Protein AF-A0A8S4R3V0-F1 (afdb_monomer_lite)

Secondary structure (DSSP, 8-state):
-------HHHHHHHHHHHHHHHHHHHHHHHHHHHHHHHHHHHHHHHHHHHHHHHHHHHHHHHHHHHHHHHHHHHHHHHHHHHHHHHHHHHHHHHHHHHHHHHHHHHHHHHHHHHHHHHHHHHHHHHHHHHHHHHHHHHHHHHHHHHHHHHHHHHHHHHHHHHHHHHHHHHHHHHHHHHHHHHHHHHHHHHHHHTT-SS--HHHHHHHHHHHHHHHHHHHHHHHHHHHHHHHHHHHHHHHHHHHHHHHHHHHHHHHHHHHHHHHHHHHHHHHHHHHHHHHHHHHHHHHHHHHHHHHHHHHHHHHHHHHHHHHHHHHHHIIIIIIHHHHHHHHHHHHHHHHHHHHHHHHHTT---HHHHHHHHHHHHHTT-SPPPPPP--HHHH-GGGS---TTSPPTT-PPPPPP-----------------------PPPPPP-------------S-------------PPP--------TT---S----

Radius of gyration: 74.54 Å; chains: 1; bounding box: 165×87×238 Å

Foldseek 3Di:
DDDDDPDVVVVVVVVVVVVVVVVVVVVVVVVVVVVVVVVVVVVVVVVVVVVVVVVVVVVVVVVVVVVVVVVVVVVVVVVVVVVVVVVVVVVVVVVVVVVVVVVVVVVVVVVVVVVVVVVVVVVVVVVVVVVVVVVVVVVVVVVVVVVVVVVVVVVVVVVVVVVVVVVVVVVVVVVVVVVVVVVVVVVVVVVCVVVVPDDPDPVVVVVVVVVVVVVVVVVVVVVVVVVVVVVVVVVVVVVVVVVVVVVVVVVVVVVVVVVVVVVVVVVVVVVVVVVVVVVVVVVVVVVVVVVVVVVVVVVVVVVVVVVVVVVVVVVCCCVVPVVVVVVVVVVLVVVVVVLVVVLVVCVVVVHDCVVSVVVNVVVCVVVVVPDDDPDPDPCCVVDVVPPDDDPVDPDPPDDDPDPDDPDPDDDDDDDDDDDDDDDDDDDDDDDDDDPDDDDDDDDDDDPDDDDDDDDPDDPDDDDDDPDDDPDPDDPDPPDDD

pLDDT: mean 77.91, std 19.96, range [30.48, 96.56]

Organism: NCBI:txid348720

Sequence (481 aa):
MSIISRRPRKQMFSSAVKETVTQKERKEQVKFNNELKQQAAEKKKRDGEEVLKNAKEWHALMELREKTRFEVNKKHQLEVLNQAHEVSERKRAEYEMELNMQKIDNIKAQEQMDTLREFDEEYRKNERDNIFADMVRAKQEAEQRRAEQEAREKMDDRLIEVLQRSRARIESKRRQTEKQIQKEKQDVLDKISQRLESGDAARDAKEQQILDKAIKEKEAIMDARRQAELRKKEQFKQERIDIRNQFLEQEKQRLHEMNVMHQWEIINRFKNDELYADYQKKLREEKKQKIQEYRDDIVKLWREREACEARERAQTRWFYGSLAERKLRAADNKLLAHGALLLQEAARHARPDRALRQALDRYCKLYRLYPMPDLPSSMQEHFKQYAPQDLSQPDPNYEYPKPPVTSIDEDVEEGKQVGLQDPVPGPAKLPAPSNKEPEDYKRAGSANGLQWRNAQHDLTLPPITVRQCETLQCNCEKKKK

Structure (mmCIF, N/CA/C/O backbone):
data_AF-A0A8S4R3V0-F1
#
_entry.id   AF-A0A8S4R3V0-F1
#
loop_
_atom_site.group_PDB
_atom_site.id
_atom_site.type_symbol
_atom_site.label_atom_id
_atom_site.label_alt_id
_atom_site.label_comp_id
_atom_site.label_asym_id
_atom_site.label_entity_id
_atom_site.label_seq_id
_atom_site.pdbx_PDB_ins_code
_atom_site.Cartn_x
_atom_site.Cartn_y
_atom_site.Cartn_z
_atom_site.occupancy
_atom_site.B_iso_or_equiv
_atom_site.auth_seq_id
_atom_site.auth_comp_id
_atom_site.auth_asym_id
_atom_site.auth_atom_id
_atom_site.pdbx_PDB_model_num
ATOM 1 N N . MET A 1 1 ? 79.026 -1.942 -126.046 1.00 38.81 1 MET A N 1
ATOM 2 C CA . MET A 1 1 ? 79.622 -0.820 -125.282 1.00 38.81 1 MET A CA 1
ATOM 3 C C . MET A 1 1 ? 78.516 -0.296 -124.371 1.00 38.81 1 MET A C 1
ATOM 5 O O . MET A 1 1 ? 77.454 -0.019 -124.891 1.00 38.81 1 MET A O 1
ATOM 9 N N . SER A 1 2 ? 78.576 -0.359 -123.040 1.00 36.69 2 SER A N 1
ATOM 10 C CA . SER A 1 2 ? 79.577 0.287 -122.189 1.00 36.69 2 SER A CA 1
ATOM 11 C C . SER A 1 2 ? 79.815 -0.463 -120.875 1.00 36.69 2 SER A C 1
ATOM 13 O O . SER A 1 2 ? 78.924 -1.049 -120.268 1.00 36.69 2 SER A O 1
ATOM 15 N N . ILE A 1 3 ? 81.078 -0.428 -120.475 1.00 48.00 3 ILE A N 1
ATOM 16 C CA . ILE A 1 3 ? 81.712 -1.119 -119.358 1.00 48.00 3 ILE A CA 1
ATOM 17 C C . ILE A 1 3 ? 81.353 -0.414 -118.044 1.00 48.00 3 ILE A C 1
ATOM 19 O O . ILE A 1 3 ? 81.740 0.735 -117.856 1.00 48.00 3 ILE A O 1
ATOM 23 N N . ILE A 1 4 ? 80.710 -1.103 -117.091 1.00 49.25 4 ILE A N 1
ATOM 24 C CA . ILE A 1 4 ? 80.668 -0.656 -115.686 1.00 49.25 4 ILE A CA 1
ATOM 25 C C . ILE A 1 4 ? 81.064 -1.808 -114.747 1.00 49.25 4 ILE A C 1
ATOM 27 O O . ILE A 1 4 ? 80.255 -2.554 -114.212 1.00 49.25 4 ILE A O 1
ATOM 31 N N . SER A 1 5 ? 82.380 -1.900 -114.538 1.00 42.22 5 SER A N 1
ATOM 32 C CA . SER A 1 5 ? 83.025 -2.002 -113.220 1.00 42.22 5 SER A CA 1
ATOM 33 C C . SER A 1 5 ? 82.583 -3.126 -112.258 1.00 42.22 5 SER A C 1
ATOM 35 O O . SER A 1 5 ? 82.085 -2.853 -111.165 1.00 42.22 5 SER A O 1
ATOM 37 N N . ARG A 1 6 ? 82.991 -4.371 -112.535 1.00 46.47 6 ARG A N 1
ATOM 38 C CA . ARG A 1 6 ? 83.362 -5.322 -111.467 1.00 46.47 6 ARG A CA 1
ATOM 39 C C . ARG A 1 6 ? 84.743 -4.929 -110.917 1.00 46.47 6 ARG A C 1
ATOM 41 O O . ARG A 1 6 ? 85.766 -5.318 -111.467 1.00 46.47 6 ARG A O 1
ATOM 48 N N . ARG A 1 7 ? 84.785 -4.097 -109.868 1.00 48.22 7 ARG A N 1
ATOM 49 C CA . ARG A 1 7 ? 86.007 -3.805 -109.088 1.00 48.22 7 ARG A CA 1
ATOM 50 C C . ARG A 1 7 ? 85.739 -4.119 -107.605 1.00 48.22 7 ARG A C 1
ATOM 52 O O . ARG A 1 7 ? 84.968 -3.373 -106.998 1.00 48.22 7 ARG A O 1
ATOM 59 N N . PRO A 1 8 ? 86.383 -5.133 -106.993 1.00 56.25 8 PRO A N 1
ATOM 60 C CA . PRO A 1 8 ? 86.143 -5.522 -105.593 1.00 56.25 8 PRO A CA 1
ATOM 61 C C . PRO A 1 8 ? 86.403 -4.381 -104.591 1.00 56.25 8 PRO A C 1
ATOM 63 O O . PRO A 1 8 ? 85.719 -4.268 -103.578 1.00 56.25 8 PRO A O 1
ATOM 66 N N . ARG A 1 9 ? 87.292 -3.433 -104.922 1.00 52.69 9 ARG A N 1
ATOM 67 C CA . ARG A 1 9 ? 87.531 -2.217 -104.119 1.00 52.69 9 ARG A CA 1
ATOM 68 C C . ARG A 1 9 ? 86.308 -1.303 -103.958 1.00 52.69 9 ARG A C 1
ATOM 70 O O . ARG A 1 9 ? 86.164 -0.697 -102.903 1.00 52.69 9 ARG A O 1
ATOM 77 N N . LYS A 1 10 ? 85.436 -1.178 -104.969 1.00 56.28 10 LYS A N 1
ATOM 78 C CA . LYS A 1 10 ? 84.269 -0.273 -104.896 1.00 56.28 10 LYS A CA 1
ATOM 79 C C . LYS A 1 10 ? 83.149 -0.842 -104.014 1.00 56.28 10 LYS A C 1
ATOM 81 O O . LYS A 1 10 ? 82.493 -0.077 -103.315 1.00 56.28 10 LYS A O 1
ATOM 86 N N . GLN A 1 11 ? 82.973 -2.166 -103.989 1.00 59.38 11 GLN A N 1
ATOM 87 C CA . GLN A 1 11 ? 82.035 -2.832 -103.075 1.00 59.38 11 GLN A CA 1
ATOM 88 C C . GLN A 1 11 ? 82.508 -2.754 -101.617 1.00 59.38 11 GLN A C 1
ATOM 90 O O . GLN A 1 11 ? 81.712 -2.369 -100.763 1.00 59.38 11 GLN A O 1
ATOM 95 N N . MET A 1 12 ? 83.798 -2.998 -101.352 1.00 62.47 12 MET A N 1
ATOM 96 C CA . MET A 1 12 ? 84.390 -2.866 -100.009 1.00 62.47 12 MET A CA 1
ATOM 97 C C . MET A 1 12 ? 84.254 -1.439 -99.454 1.00 62.47 12 MET A C 1
ATOM 99 O O . MET A 1 12 ? 83.860 -1.265 -98.306 1.00 62.47 12 MET A O 1
ATOM 103 N N . PHE A 1 13 ? 84.473 -0.410 -100.284 1.00 64.94 13 PHE A N 1
ATOM 104 C CA . PHE A 1 13 ? 84.229 0.984 -99.890 1.00 64.94 13 PHE A CA 1
ATOM 105 C C . PHE A 1 13 ? 82.749 1.266 -99.596 1.00 64.94 13 PHE A C 1
ATOM 107 O O . PHE A 1 13 ? 82.441 1.922 -98.607 1.00 64.94 13 PHE A O 1
ATOM 114 N N . SER A 1 14 ? 81.819 0.750 -100.408 1.00 68.12 14 SER A N 1
ATOM 115 C CA . SER A 1 14 ? 80.381 0.919 -100.144 1.00 68.12 14 SER A CA 1
ATOM 116 C C . SER A 1 14 ? 79.918 0.192 -98.872 1.00 68.12 14 SER A C 1
ATOM 118 O O . SER A 1 14 ? 79.052 0.707 -98.169 1.00 68.12 14 SER A O 1
ATOM 120 N N . SER A 1 15 ? 80.518 -0.963 -98.549 1.00 73.19 15 SER A N 1
ATOM 121 C CA . SER A 1 15 ? 80.278 -1.690 -97.295 1.00 73.19 15 SER A CA 1
ATOM 122 C C . SER A 1 15 ? 80.790 -0.892 -96.103 1.00 73.19 15 SER A C 1
ATOM 124 O O . SER A 1 15 ? 80.031 -0.646 -95.176 1.00 73.19 15 SER A O 1
ATOM 126 N N . ALA A 1 16 ? 82.019 -0.370 -96.176 1.00 75.25 16 ALA A N 1
ATOM 127 C CA . ALA A 1 16 ? 82.595 0.477 -95.131 1.00 75.25 16 ALA A CA 1
ATOM 128 C C . ALA A 1 16 ? 81.780 1.768 -94.902 1.00 75.25 16 ALA A C 1
ATOM 130 O O . ALA A 1 16 ? 81.593 2.205 -93.767 1.00 75.25 16 ALA A O 1
ATOM 131 N N . VAL A 1 17 ? 81.225 2.372 -95.959 1.00 77.62 17 VAL A N 1
ATOM 132 C CA . VAL A 1 17 ? 80.315 3.526 -95.831 1.00 77.62 17 VAL A CA 1
ATOM 133 C C . VAL A 1 17 ? 78.995 3.126 -95.155 1.00 77.62 17 VAL A C 1
ATOM 135 O O . VAL A 1 17 ? 78.538 3.822 -94.254 1.00 77.62 17 VAL A O 1
ATOM 138 N N . LYS A 1 18 ? 78.399 1.981 -95.507 1.00 76.81 18 LYS A N 1
ATOM 139 C CA . LYS A 1 18 ? 77.194 1.472 -94.822 1.00 76.81 18 LYS A CA 1
ATOM 140 C C . LYS A 1 18 ? 77.462 1.106 -93.358 1.00 76.81 18 LYS A C 1
ATOM 142 O O . LYS A 1 18 ? 76.637 1.391 -92.492 1.00 76.81 18 LYS A O 1
ATOM 147 N N . GLU A 1 19 ? 78.616 0.520 -93.061 1.00 79.88 19 GLU A N 1
ATOM 148 C CA . GLU A 1 19 ? 79.052 0.187 -91.700 1.00 79.88 19 GLU A CA 1
ATOM 149 C C . GLU A 1 19 ? 79.290 1.441 -90.857 1.00 79.88 19 GLU A C 1
ATOM 151 O O . GLU A 1 19 ? 78.874 1.502 -89.706 1.00 79.88 19 GLU A O 1
ATOM 156 N N . THR A 1 20 ? 79.888 2.489 -91.424 1.00 80.00 20 THR A N 1
ATOM 157 C CA . THR A 1 20 ? 80.067 3.761 -90.703 1.00 80.00 20 THR A CA 1
ATOM 158 C C . THR A 1 20 ? 78.744 4.488 -90.456 1.00 80.00 20 THR A C 1
ATOM 160 O O . THR A 1 20 ? 78.569 5.059 -89.378 1.00 80.00 20 THR A O 1
ATOM 163 N N . VAL A 1 21 ? 77.788 4.434 -91.391 1.00 81.75 21 VAL A N 1
ATOM 164 C CA . VAL A 1 21 ? 76.426 4.966 -91.188 1.00 81.75 21 VAL A CA 1
ATOM 165 C C . VAL A 1 21 ? 75.687 4.175 -90.107 1.00 81.75 21 VAL A C 1
ATOM 167 O O . VAL A 1 21 ? 75.215 4.767 -89.142 1.00 81.75 21 VAL A O 1
ATOM 170 N N . THR A 1 22 ? 75.686 2.843 -90.176 1.00 81.38 22 THR A N 1
ATOM 171 C CA . THR A 1 22 ? 75.054 1.998 -89.143 1.00 81.38 22 THR A CA 1
ATOM 172 C C . THR A 1 22 ? 75.728 2.131 -87.774 1.00 81.38 22 THR A C 1
ATOM 174 O O . THR A 1 22 ? 75.054 2.080 -86.747 1.00 81.38 22 THR A O 1
ATOM 177 N N . GLN A 1 23 ? 77.043 2.358 -87.708 1.00 82.00 23 GLN A N 1
ATOM 178 C CA . GLN A 1 23 ? 77.729 2.678 -86.451 1.00 82.00 23 GLN A CA 1
ATOM 179 C C . GLN A 1 23 ? 77.320 4.047 -85.890 1.00 82.00 23 GLN A C 1
ATOM 181 O O . GLN A 1 23 ? 77.232 4.189 -84.668 1.00 82.00 23 GLN A O 1
ATOM 186 N N . LYS A 1 24 ? 77.061 5.049 -86.741 1.00 85.44 24 LYS A N 1
ATOM 187 C CA . LYS A 1 24 ? 76.516 6.347 -86.307 1.00 85.44 24 LYS A CA 1
ATOM 188 C C . LYS A 1 24 ? 75.081 6.204 -85.795 1.00 85.44 24 LYS A C 1
ATOM 190 O O . LYS A 1 24 ? 74.819 6.624 -84.672 1.00 85.44 24 LYS A O 1
ATOM 195 N N . GLU A 1 25 ? 74.212 5.513 -86.529 1.00 85.12 25 GLU A N 1
ATOM 196 C CA . GLU A 1 25 ? 72.829 5.235 -86.112 1.00 85.12 25 GLU A CA 1
ATOM 197 C C . GLU A 1 25 ? 72.775 4.448 -84.794 1.00 85.12 25 GLU A C 1
ATOM 199 O O . GLU A 1 25 ? 72.010 4.787 -83.897 1.00 85.12 25 GLU A O 1
ATOM 204 N N . ARG A 1 26 ? 73.642 3.442 -84.605 1.00 85.31 26 ARG A N 1
ATOM 205 C CA . ARG A 1 26 ? 73.747 2.717 -83.325 1.00 85.31 26 ARG A CA 1
ATOM 206 C C . ARG A 1 26 ? 74.192 3.623 -82.179 1.00 85.31 26 ARG A C 1
ATOM 208 O O . ARG A 1 26 ? 73.669 3.497 -81.076 1.00 85.31 26 ARG A O 1
ATOM 215 N N . LYS A 1 27 ? 75.140 4.539 -82.410 1.00 87.31 27 LYS A N 1
ATOM 216 C CA . LYS A 1 27 ? 75.550 5.522 -81.392 1.00 87.31 27 LYS A CA 1
ATOM 217 C C . LYS A 1 27 ? 74.397 6.457 -81.022 1.00 87.31 27 LYS A C 1
ATOM 219 O O . LYS A 1 27 ? 74.241 6.768 -79.845 1.00 87.31 27 LYS A O 1
ATOM 224 N N . GLU A 1 28 ? 73.586 6.872 -81.989 1.00 87.75 28 GLU A N 1
ATOM 225 C CA . GLU A 1 28 ? 72.390 7.691 -81.753 1.00 87.75 28 GLU A CA 1
ATOM 226 C C . GLU A 1 28 ? 71.295 6.911 -81.013 1.00 87.75 28 GLU A C 1
ATOM 228 O O . GLU A 1 28 ? 70.761 7.411 -80.027 1.00 87.75 28 GLU A O 1
ATOM 233 N N . GLN A 1 29 ? 71.044 5.649 -81.374 1.00 83.56 29 GLN A N 1
ATOM 234 C CA . GLN A 1 29 ? 70.121 4.769 -80.647 1.00 83.56 29 GLN A CA 1
ATOM 235 C C . GLN A 1 29 ? 70.562 4.524 -79.200 1.00 83.56 29 GLN A C 1
ATOM 237 O O . GLN A 1 29 ? 69.732 4.509 -78.295 1.00 83.56 29 GLN A O 1
ATOM 242 N N . VAL A 1 30 ? 71.864 4.348 -78.952 1.00 88.62 30 VAL A N 1
ATOM 243 C CA . VAL A 1 30 ? 72.397 4.201 -77.587 1.00 88.62 30 VAL A CA 1
ATOM 244 C C . VAL A 1 30 ? 72.199 5.487 -76.784 1.00 88.62 30 VAL A C 1
ATOM 246 O O . VAL A 1 30 ? 71.787 5.407 -75.627 1.00 88.62 30 VAL A O 1
ATOM 249 N N . LYS A 1 31 ? 72.436 6.663 -77.381 1.00 89.31 31 LYS A N 1
ATOM 250 C CA . LYS A 1 31 ? 72.156 7.956 -76.733 1.00 89.31 31 LYS A CA 1
ATOM 251 C C . LYS A 1 31 ? 70.671 8.101 -76.396 1.00 89.31 31 LYS A C 1
ATOM 253 O O . LYS A 1 31 ? 70.348 8.330 -75.236 1.00 89.31 31 LYS A O 1
ATOM 258 N N . PHE A 1 32 ? 69.787 7.842 -77.357 1.00 89.69 32 PHE A N 1
ATOM 259 C CA . PHE A 1 32 ? 68.338 7.908 -77.162 1.00 89.69 32 PHE A CA 1
ATOM 260 C C . PHE A 1 32 ? 67.839 6.920 -76.093 1.00 89.69 32 PHE A C 1
ATOM 262 O O . PHE A 1 32 ? 67.058 7.278 -75.216 1.00 89.69 32 PHE A O 1
ATOM 269 N N . ASN A 1 33 ? 68.343 5.683 -76.089 1.00 89.12 33 ASN A N 1
ATOM 270 C CA . ASN A 1 33 ? 68.007 4.699 -75.057 1.00 89.12 33 ASN A CA 1
ATOM 271 C C . ASN A 1 33 ? 68.506 5.117 -73.666 1.00 89.12 33 ASN A C 1
ATOM 273 O O . ASN A 1 33 ? 67.844 4.833 -72.668 1.00 89.12 33 ASN A O 1
ATOM 277 N N . ASN A 1 34 ? 69.662 5.778 -73.579 1.00 90.25 34 ASN A N 1
ATOM 278 C CA . ASN A 1 34 ? 70.161 6.315 -72.315 1.00 90.25 34 ASN A CA 1
ATOM 279 C C . ASN A 1 34 ? 69.305 7.493 -71.828 1.00 90.25 34 ASN A C 1
ATOM 281 O O . ASN A 1 34 ? 68.989 7.541 -70.642 1.00 90.25 34 ASN A O 1
ATOM 285 N N . GLU A 1 35 ? 68.860 8.375 -72.724 1.00 89.50 35 GLU A N 1
ATOM 286 C CA . GLU A 1 35 ? 67.918 9.460 -72.409 1.00 89.50 35 GLU A CA 1
ATOM 287 C C . GLU A 1 35 ? 66.565 8.912 -71.928 1.00 89.50 35 GLU A C 1
ATOM 289 O O . GLU A 1 35 ? 66.058 9.342 -70.893 1.00 89.50 35 GLU A O 1
ATOM 294 N N . LEU A 1 36 ? 66.015 7.886 -72.590 1.00 88.75 36 LEU A N 1
ATOM 295 C CA . LEU A 1 36 ? 64.793 7.211 -72.135 1.00 88.75 36 LEU A CA 1
ATOM 296 C C . LEU A 1 36 ? 64.963 6.564 -70.756 1.00 88.75 36 LEU A C 1
ATOM 298 O O . LEU A 1 36 ? 64.059 6.638 -69.922 1.00 88.75 36 LEU A O 1
ATOM 302 N N . LYS A 1 37 ? 66.120 5.946 -70.483 1.00 88.75 37 LYS A N 1
ATOM 303 C CA . LYS A 1 37 ? 66.428 5.386 -69.158 1.00 88.75 37 LYS A CA 1
ATOM 304 C C . LYS A 1 37 ? 66.526 6.472 -68.089 1.00 88.75 37 LYS A C 1
ATOM 306 O O . LYS A 1 37 ? 66.030 6.256 -66.986 1.00 88.75 37 LYS A O 1
ATOM 311 N N . GLN A 1 38 ? 67.122 7.623 -68.403 1.00 89.75 38 GLN A N 1
ATOM 312 C CA . GLN A 1 38 ? 67.178 8.771 -67.494 1.00 89.75 38 GLN A CA 1
ATOM 313 C C . GLN A 1 38 ? 65.775 9.314 -67.204 1.00 89.75 38 GLN A C 1
ATOM 315 O O . GLN A 1 38 ? 65.401 9.419 -66.039 1.00 89.75 38 GLN A O 1
ATOM 320 N N . GLN A 1 39 ? 64.952 9.528 -68.234 1.00 87.56 39 GLN A N 1
ATOM 321 C CA . GLN A 1 39 ? 63.562 9.967 -68.065 1.00 87.56 39 GLN A CA 1
ATOM 322 C C . GLN A 1 39 ? 62.725 8.963 -67.257 1.00 87.56 39 GLN A C 1
ATOM 324 O O . GLN A 1 39 ? 61.925 9.356 -66.410 1.00 87.56 39 GLN A O 1
ATOM 329 N N . ALA A 1 40 ? 62.909 7.658 -67.479 1.00 87.06 40 ALA A N 1
ATOM 330 C CA . ALA A 1 40 ? 62.231 6.623 -66.701 1.00 87.06 40 ALA A CA 1
ATOM 331 C C . ALA A 1 40 ? 62.699 6.595 -65.235 1.00 87.06 40 ALA A C 1
ATOM 333 O O . ALA A 1 40 ? 61.882 6.394 -64.337 1.00 87.06 40 ALA A O 1
ATOM 334 N N . ALA A 1 41 ? 63.993 6.811 -64.977 1.00 89.69 41 ALA A N 1
ATOM 335 C CA . ALA A 1 41 ? 64.533 6.905 -63.623 1.00 89.69 41 ALA A CA 1
ATOM 336 C C . ALA A 1 41 ? 64.016 8.151 -62.888 1.00 89.69 41 ALA A C 1
ATOM 338 O O . ALA A 1 41 ? 63.670 8.063 -61.713 1.00 89.69 41 ALA A O 1
ATOM 339 N N . GLU A 1 42 ? 63.909 9.290 -63.574 1.00 89.38 42 GLU A N 1
ATOM 340 C CA . GLU A 1 42 ? 63.319 10.511 -63.019 1.00 89.38 42 GLU A CA 1
ATOM 341 C C . GLU A 1 42 ? 61.831 10.348 -62.708 1.00 89.38 42 GLU A C 1
ATOM 343 O O . GLU A 1 42 ? 61.402 10.732 -61.623 1.00 89.38 42 GLU A O 1
ATOM 348 N N . LYS A 1 43 ? 61.053 9.728 -63.606 1.00 86.25 43 LYS A N 1
ATOM 349 C CA . LYS A 1 43 ? 59.641 9.408 -63.339 1.00 86.25 43 LYS A CA 1
ATOM 350 C C . LYS A 1 43 ? 59.495 8.513 -62.110 1.00 86.25 43 LYS A C 1
ATOM 352 O O . LYS A 1 43 ? 58.774 8.874 -61.195 1.00 86.25 43 LYS A O 1
ATOM 357 N N . LYS A 1 44 ? 60.277 7.431 -62.015 1.00 89.44 44 LYS A N 1
ATOM 358 C CA . LYS A 1 44 ? 60.271 6.551 -60.831 1.00 89.44 44 LYS A CA 1
ATOM 359 C C . LYS A 1 44 ? 60.634 7.274 -59.533 1.00 89.44 44 LYS A C 1
ATOM 361 O O . LYS A 1 44 ? 60.093 6.930 -58.489 1.00 89.44 44 LYS A O 1
ATOM 366 N N . LYS A 1 45 ? 61.555 8.244 -59.578 1.00 91.12 45 LYS A N 1
ATOM 367 C CA . LYS A 1 45 ? 61.885 9.071 -58.407 1.00 91.12 45 LYS A CA 1
ATOM 368 C C . LYS A 1 45 ? 60.703 9.946 -57.995 1.00 91.12 45 LYS A C 1
ATOM 370 O O . LYS A 1 45 ? 60.358 9.931 -56.822 1.00 91.12 45 LYS A O 1
ATOM 375 N N . ARG A 1 46 ? 60.056 10.628 -58.947 1.00 89.25 46 ARG A N 1
ATOM 376 C CA . ARG A 1 46 ? 58.859 11.447 -58.680 1.00 89.25 46 ARG A CA 1
ATOM 377 C C . ARG A 1 46 ? 57.713 10.605 -58.124 1.00 89.25 46 ARG A C 1
ATOM 379 O O . ARG A 1 46 ? 57.175 10.945 -57.080 1.00 89.25 46 ARG A O 1
ATOM 386 N N . ASP A 1 47 ? 57.425 9.463 -58.745 1.00 87.62 47 ASP A N 1
ATOM 387 C CA . ASP A 1 47 ? 56.392 8.536 -58.269 1.00 87.62 47 ASP A CA 1
ATOM 388 C C . ASP A 1 47 ? 56.727 8.021 -56.853 1.00 87.62 47 ASP A C 1
ATOM 390 O O . ASP A 1 47 ? 55.860 7.937 -55.986 1.00 87.62 47 ASP A O 1
ATOM 394 N N . GLY A 1 48 ? 58.003 7.716 -56.581 1.00 87.19 48 GLY A N 1
ATOM 395 C CA . GLY A 1 48 ? 58.473 7.310 -55.253 1.00 87.19 48 GLY A CA 1
ATOM 396 C C . GLY A 1 48 ? 58.345 8.412 -54.194 1.00 87.19 48 GLY A C 1
ATOM 397 O O . GLY A 1 48 ? 57.965 8.130 -53.056 1.00 87.19 48 GLY A O 1
ATOM 398 N N . GLU A 1 49 ? 58.620 9.664 -54.559 1.00 91.62 49 GLU A N 1
ATOM 399 C CA . GLU A 1 49 ? 58.432 10.840 -53.701 1.00 91.62 49 GLU A CA 1
ATOM 400 C C . GLU A 1 49 ? 56.946 11.102 -53.411 1.00 91.62 49 GLU A C 1
ATOM 402 O O . GLU A 1 49 ? 56.591 11.381 -52.264 1.00 91.62 49 GLU A O 1
ATOM 407 N N . GLU A 1 50 ? 56.068 10.947 -54.405 1.00 90.50 50 GLU A N 1
ATOM 408 C CA . GLU A 1 50 ? 54.614 11.055 -54.235 1.00 90.50 50 GLU A CA 1
ATOM 409 C C . GLU A 1 50 ? 54.064 9.961 -53.313 1.00 90.50 50 GLU A C 1
ATOM 411 O O . GLU A 1 50 ? 53.291 10.253 -52.399 1.00 90.50 50 GLU A O 1
ATOM 416 N N . VAL A 1 51 ? 54.511 8.711 -53.474 1.00 90.50 51 VAL A N 1
ATOM 417 C CA . VAL A 1 51 ? 54.136 7.607 -52.574 1.00 90.50 51 VAL A CA 1
ATOM 418 C C . VAL A 1 51 ? 54.596 7.886 -51.143 1.00 90.50 51 VAL A C 1
ATOM 420 O O . VAL A 1 51 ? 53.818 7.714 -50.203 1.00 90.50 51 VAL A O 1
ATOM 423 N N . LEU A 1 52 ? 55.831 8.363 -50.960 1.00 90.75 52 LEU A N 1
ATOM 424 C CA . LEU A 1 52 ? 56.352 8.748 -49.644 1.00 90.75 52 LEU A CA 1
ATOM 425 C C . LEU A 1 52 ? 55.551 9.891 -49.016 1.00 90.75 52 LEU A C 1
ATOM 427 O O . LEU A 1 52 ? 55.298 9.872 -47.810 1.00 90.75 52 LEU A O 1
ATOM 431 N N . LYS A 1 53 ? 55.146 10.884 -49.812 1.00 93.25 53 LYS A N 1
ATOM 432 C CA . LYS A 1 53 ? 54.317 11.997 -49.346 1.00 93.25 53 LYS A CA 1
ATOM 433 C C . LYS A 1 53 ? 52.933 11.511 -48.910 1.00 93.25 53 LYS A C 1
ATOM 435 O O . LYS A 1 53 ? 52.534 11.790 -47.782 1.00 93.25 53 LYS A O 1
ATOM 440 N N . ASN A 1 54 ? 52.269 10.702 -49.734 1.00 91.69 54 ASN A N 1
ATOM 441 C CA . ASN A 1 54 ? 50.961 10.123 -49.420 1.00 91.69 54 ASN A CA 1
ATOM 442 C C . ASN A 1 54 ? 51.013 9.235 -48.165 1.00 91.69 54 ASN A C 1
ATOM 444 O O . ASN A 1 54 ? 50.104 9.278 -47.338 1.00 91.69 54 ASN A O 1
ATOM 448 N N . ALA A 1 55 ? 52.091 8.467 -47.977 1.00 90.88 55 ALA A N 1
ATOM 449 C CA . ALA A 1 55 ? 52.288 7.661 -46.773 1.00 90.88 55 ALA A CA 1
ATOM 450 C C . ALA A 1 55 ? 52.421 8.535 -45.513 1.00 90.88 55 ALA A C 1
ATOM 452 O O . ALA A 1 55 ? 51.784 8.255 -44.499 1.00 90.88 55 ALA A O 1
ATOM 453 N N . LYS A 1 56 ? 53.198 9.626 -45.577 1.00 94.25 56 LYS A N 1
ATOM 454 C CA . LYS A 1 56 ? 53.330 10.583 -44.463 1.00 94.25 56 LYS A CA 1
ATOM 455 C C . LYS A 1 56 ? 52.002 11.261 -44.127 1.00 94.25 56 LYS A C 1
ATOM 457 O O . LYS A 1 56 ? 51.666 11.374 -42.952 1.00 94.25 56 LYS A O 1
ATOM 462 N N . GLU A 1 57 ? 51.242 11.678 -45.137 1.00 93.25 57 GLU A N 1
ATOM 463 C CA . GLU A 1 57 ? 49.914 12.280 -44.954 1.00 93.25 57 GLU A CA 1
ATOM 464 C C . GLU A 1 57 ? 48.926 11.291 -44.323 1.00 93.25 57 GLU A C 1
ATOM 466 O O . GLU A 1 57 ? 48.186 11.649 -43.406 1.00 93.25 57 GLU A O 1
ATOM 471 N N . TRP A 1 58 ? 48.961 10.025 -44.747 1.00 93.12 58 TRP A N 1
ATOM 472 C CA . TRP A 1 58 ? 48.134 8.974 -44.161 1.00 93.12 58 TRP A CA 1
ATOM 473 C C . TRP A 1 58 ? 48.492 8.702 -42.694 1.00 93.12 58 TRP A C 1
ATOM 475 O O . TRP A 1 58 ? 47.594 8.649 -41.853 1.00 93.12 58 TRP A O 1
ATOM 485 N N . HIS A 1 59 ? 49.783 8.597 -42.361 1.00 93.19 59 HIS A N 1
ATOM 486 C CA . HIS A 1 59 ? 50.231 8.435 -40.974 1.00 93.19 59 HIS A CA 1
ATOM 487 C C . HIS A 1 59 ? 49.820 9.622 -40.095 1.00 93.19 59 HIS A C 1
ATOM 489 O O . HIS A 1 59 ? 49.259 9.413 -39.021 1.00 93.19 59 HIS A O 1
ATOM 495 N N . ALA A 1 60 ? 49.996 10.857 -40.575 1.00 93.44 60 ALA A N 1
ATOM 496 C CA . ALA A 1 60 ? 49.566 12.053 -39.851 1.00 93.44 60 ALA A CA 1
ATOM 497 C C . ALA A 1 60 ? 48.044 12.072 -39.603 1.00 93.44 60 ALA A C 1
ATOM 499 O O . ALA A 1 60 ? 47.585 12.444 -38.521 1.00 93.44 60 ALA A O 1
ATOM 500 N N . LEU A 1 61 ? 47.247 11.630 -40.582 1.00 93.94 61 LEU A N 1
ATOM 501 C CA . LEU A 1 61 ? 45.794 11.525 -40.444 1.00 93.94 61 LEU A CA 1
ATOM 502 C C . LEU A 1 61 ? 45.401 10.452 -39.418 1.00 93.94 61 LEU A C 1
ATOM 504 O O . LEU A 1 61 ? 44.479 10.664 -38.626 1.00 93.94 61 LEU A O 1
ATOM 508 N N . MET A 1 62 ? 46.103 9.318 -39.402 1.00 92.88 62 MET A N 1
ATOM 509 C CA . MET A 1 62 ? 45.879 8.255 -38.422 1.00 92.88 62 MET A CA 1
ATOM 510 C C . MET A 1 62 ? 46.228 8.700 -37.000 1.00 92.88 62 MET A C 1
ATOM 512 O O . MET A 1 62 ? 45.401 8.520 -36.108 1.00 92.88 62 MET A O 1
ATOM 516 N N . GLU A 1 63 ? 47.361 9.374 -36.794 1.00 93.81 63 GLU A N 1
ATOM 517 C CA . GLU A 1 63 ? 47.720 9.944 -35.487 1.00 93.81 63 GLU A CA 1
ATOM 518 C C . GLU A 1 63 ? 46.672 10.949 -34.991 1.00 93.81 63 GLU A C 1
ATOM 520 O O . GLU A 1 63 ? 46.314 10.965 -33.812 1.00 93.81 63 GLU A O 1
ATOM 525 N N . LEU A 1 64 ? 46.138 11.786 -35.884 1.00 94.19 64 LEU A N 1
ATOM 526 C CA . LEU A 1 64 ? 45.088 12.741 -35.533 1.00 94.19 64 LEU A CA 1
ATOM 527 C C . LEU A 1 64 ? 43.778 12.026 -35.160 1.00 94.19 64 LEU A C 1
ATOM 529 O O . LEU A 1 64 ? 43.109 12.405 -34.195 1.00 94.19 64 LEU A O 1
ATOM 533 N N . ARG A 1 65 ? 43.422 10.947 -35.868 1.00 91.75 65 ARG A N 1
ATOM 534 C CA . ARG A 1 65 ? 42.278 10.091 -35.507 1.00 91.75 65 ARG A CA 1
ATOM 535 C C . ARG A 1 65 ? 42.466 9.398 -34.159 1.00 91.75 65 ARG A C 1
ATOM 537 O O . ARG A 1 65 ? 41.508 9.287 -33.401 1.00 91.75 65 ARG A O 1
ATOM 544 N N . GLU A 1 66 ? 43.670 8.940 -33.843 1.00 94.12 66 GLU A N 1
ATOM 545 C CA . GLU A 1 66 ? 43.967 8.339 -32.541 1.00 94.12 66 GLU A CA 1
ATOM 546 C C . GLU A 1 66 ? 43.863 9.363 -31.409 1.00 94.12 66 GLU A C 1
ATOM 548 O O . GLU A 1 66 ? 43.176 9.105 -30.419 1.00 94.12 66 GLU A O 1
ATOM 553 N N . LYS A 1 67 ? 44.443 10.557 -31.582 1.00 95.06 67 LYS A N 1
ATOM 554 C CA . LYS A 1 67 ? 44.347 11.655 -30.604 1.00 95.06 67 LYS A CA 1
ATOM 555 C C . LYS A 1 67 ? 42.900 12.072 -30.354 1.00 95.06 67 LYS A C 1
ATOM 557 O O . LYS A 1 67 ? 42.476 12.152 -29.206 1.00 95.06 67 LYS A O 1
ATOM 562 N N . THR A 1 68 ? 42.113 12.258 -31.413 1.00 94.00 68 THR A N 1
ATOM 563 C CA . THR A 1 68 ? 40.690 12.621 -31.279 1.00 94.00 68 THR A CA 1
ATOM 564 C C . THR A 1 68 ? 39.875 11.529 -30.583 1.00 94.00 68 THR A C 1
ATOM 566 O O . THR A 1 68 ? 39.076 11.841 -29.703 1.00 94.00 68 THR A O 1
ATOM 569 N N . ARG A 1 69 ? 40.103 10.244 -30.894 1.00 91.94 69 ARG A N 1
ATOM 570 C CA . ARG A 1 69 ? 39.468 9.125 -30.169 1.00 91.94 69 ARG A CA 1
ATOM 571 C C . ARG A 1 69 ? 39.848 9.112 -28.693 1.00 91.94 69 ARG A C 1
ATOM 573 O O . ARG A 1 69 ? 38.978 8.918 -27.847 1.00 91.94 69 ARG A O 1
ATOM 580 N N . PHE A 1 70 ? 41.123 9.331 -28.386 1.00 95.12 70 PHE A N 1
ATOM 581 C CA . PHE A 1 70 ? 41.610 9.401 -27.013 1.00 95.12 70 PHE A CA 1
ATOM 582 C C . PHE A 1 70 ? 40.958 10.555 -26.239 1.00 95.12 70 PHE A C 1
ATOM 584 O O . PHE A 1 70 ? 40.470 10.348 -25.131 1.00 95.12 70 PHE A O 1
ATOM 591 N N . GLU A 1 71 ? 40.880 11.749 -26.827 1.00 95.62 71 GLU A N 1
ATOM 592 C CA . GLU A 1 71 ? 40.244 12.916 -26.207 1.00 95.62 71 GLU A CA 1
ATOM 593 C C . GLU A 1 71 ? 38.745 12.719 -25.973 1.00 95.62 71 GLU A C 1
ATOM 595 O O . GLU A 1 71 ? 38.248 13.050 -24.896 1.00 95.62 71 GLU A O 1
ATOM 600 N N . VAL A 1 72 ? 38.023 12.159 -26.949 1.00 95.31 72 VAL A N 1
ATOM 601 C CA . VAL A 1 72 ? 36.594 11.840 -26.801 1.00 95.31 72 VAL A CA 1
ATOM 602 C C . VAL A 1 72 ? 36.388 10.819 -25.685 1.00 95.31 72 VAL A C 1
ATOM 604 O O . VAL A 1 72 ? 35.531 11.023 -24.829 1.00 95.31 72 VAL A O 1
ATOM 607 N N . ASN A 1 73 ? 37.203 9.763 -25.637 1.00 95.06 73 ASN A N 1
ATOM 608 C CA . ASN A 1 73 ? 37.104 8.756 -24.583 1.00 95.06 73 ASN A CA 1
ATOM 609 C C . ASN A 1 73 ? 37.428 9.350 -23.201 1.00 95.06 73 ASN A C 1
ATOM 611 O O . ASN A 1 73 ? 36.722 9.096 -22.232 1.00 95.06 73 ASN A O 1
ATOM 615 N N . LYS A 1 74 ? 38.440 10.219 -23.113 1.00 96.56 74 LYS A N 1
ATOM 616 C CA . LYS A 1 74 ? 38.785 10.932 -21.877 1.00 96.56 74 LYS A CA 1
ATOM 617 C C . LYS A 1 74 ? 37.645 11.838 -21.396 1.00 96.56 74 LYS A C 1
ATOM 619 O O . LYS A 1 74 ? 37.365 11.869 -20.200 1.00 96.56 74 LYS A O 1
ATOM 624 N N . LYS A 1 75 ? 36.978 12.560 -22.305 1.00 95.19 75 LYS A N 1
ATOM 625 C CA . LYS A 1 75 ? 35.792 13.372 -21.978 1.00 95.19 75 LYS A CA 1
ATOM 626 C C . LYS A 1 75 ? 34.643 12.500 -21.486 1.00 95.19 75 LYS A C 1
ATOM 628 O O . LYS A 1 75 ? 34.078 12.797 -20.443 1.00 95.19 75 LYS A O 1
ATOM 633 N N . HIS A 1 76 ? 34.375 11.392 -22.172 1.00 93.31 76 HIS A N 1
ATOM 634 C CA . HIS A 1 76 ? 33.338 10.451 -21.764 1.00 93.31 76 HIS A CA 1
ATOM 635 C C . HIS A 1 76 ? 33.611 9.851 -20.375 1.00 93.31 76 HIS A C 1
ATOM 637 O O . HIS A 1 76 ? 32.723 9.818 -19.533 1.00 93.31 76 HIS A O 1
ATOM 643 N N . GLN A 1 77 ? 34.852 9.450 -20.084 1.00 94.19 77 GLN A N 1
ATOM 644 C CA . GLN A 1 77 ? 35.237 8.979 -18.748 1.00 94.19 77 GLN A CA 1
ATOM 645 C C . GLN A 1 77 ? 34.998 10.042 -17.669 1.00 94.19 77 GLN A C 1
ATOM 647 O O . GLN A 1 77 ? 34.520 9.721 -16.584 1.00 94.19 77 GLN A O 1
ATOM 652 N N . LEU A 1 78 ? 35.297 11.308 -17.966 1.00 96.50 78 LEU A N 1
ATOM 653 C CA . LEU A 1 78 ? 35.057 12.418 -17.047 1.00 96.50 78 LEU A CA 1
ATOM 654 C C . LEU A 1 78 ? 33.556 12.674 -16.834 1.00 96.50 78 LEU A C 1
ATOM 656 O O . LEU A 1 78 ? 33.134 12.896 -15.704 1.00 96.50 78 LEU A O 1
ATOM 660 N N . GLU A 1 79 ? 32.739 12.578 -17.884 1.00 94.44 79 GLU A N 1
ATOM 661 C CA . GLU A 1 79 ? 31.274 12.648 -17.780 1.00 94.44 79 GLU A CA 1
ATOM 662 C C . GLU A 1 79 ? 30.712 11.525 -16.903 1.00 94.44 79 GLU A C 1
ATOM 664 O O . GLU A 1 79 ? 29.880 11.788 -16.039 1.00 94.44 79 GLU A O 1
ATOM 669 N N . VAL A 1 80 ? 31.199 10.290 -17.066 1.00 94.50 80 VAL A N 1
ATOM 670 C CA . VAL A 1 80 ? 30.792 9.146 -16.233 1.00 94.50 80 VAL A CA 1
ATOM 671 C C . VAL A 1 80 ? 31.140 9.381 -14.759 1.00 94.50 80 VAL A C 1
ATOM 673 O O . VAL A 1 80 ? 30.319 9.106 -13.883 1.00 94.50 80 VAL A O 1
ATOM 676 N N . LEU A 1 81 ? 32.327 9.923 -14.469 1.00 94.81 81 LEU A N 1
ATOM 677 C CA . LEU A 1 81 ? 32.724 10.266 -13.100 1.00 94.81 81 LEU A CA 1
ATOM 678 C C . LEU A 1 81 ? 31.847 11.375 -12.506 1.00 94.81 81 LEU A C 1
ATOM 680 O O . LEU A 1 81 ? 31.419 11.259 -11.359 1.00 94.81 81 LEU A O 1
ATOM 684 N N . ASN A 1 82 ? 31.530 12.410 -13.286 1.00 95.69 82 ASN A N 1
ATOM 685 C CA . ASN A 1 82 ? 30.641 13.484 -12.845 1.00 95.69 82 ASN A CA 1
ATOM 686 C C . ASN A 1 82 ? 29.223 12.965 -12.576 1.00 95.69 82 ASN A C 1
ATOM 688 O O . ASN A 1 82 ? 28.648 13.282 -11.540 1.00 95.69 82 ASN A O 1
ATOM 692 N N . GLN A 1 83 ? 28.685 12.102 -13.442 1.00 93.62 83 GLN A N 1
ATOM 693 C CA . GLN A 1 83 ? 27.385 11.461 -13.220 1.00 93.62 83 GLN A CA 1
ATOM 694 C C . GLN A 1 83 ? 27.379 10.612 -11.944 1.00 93.62 83 GLN A C 1
ATOM 696 O O . GLN A 1 83 ? 26.420 10.658 -11.174 1.00 93.62 83 GLN A O 1
ATOM 701 N N . ALA A 1 84 ? 28.453 9.862 -11.682 1.00 93.38 84 ALA A N 1
ATOM 702 C CA . ALA A 1 84 ? 28.583 9.096 -10.446 1.00 93.38 84 ALA A CA 1
ATOM 703 C C . ALA A 1 84 ? 28.611 10.010 -9.208 1.00 93.38 84 ALA A C 1
ATOM 705 O O . ALA A 1 84 ? 27.959 9.703 -8.206 1.00 93.38 84 ALA A O 1
ATOM 706 N N . HIS A 1 85 ? 29.310 11.146 -9.290 1.00 95.56 85 HIS A N 1
ATOM 707 C CA . HIS A 1 85 ? 29.347 12.149 -8.228 1.00 95.56 85 HIS A CA 1
ATOM 708 C C . HIS A 1 85 ? 27.965 12.767 -7.978 1.00 95.56 85 HIS A C 1
ATOM 710 O O . HIS A 1 85 ? 27.493 12.744 -6.844 1.00 95.56 85 HIS A O 1
ATOM 716 N N . GLU A 1 86 ? 27.268 13.216 -9.025 1.00 94.75 86 GLU A N 1
ATOM 717 C CA . GLU A 1 86 ? 25.911 13.770 -8.917 1.00 94.75 86 GLU A CA 1
ATOM 718 C C . GLU A 1 86 ? 24.932 12.776 -8.282 1.00 94.75 86 GLU A C 1
ATOM 720 O O . GLU A 1 86 ? 24.140 13.142 -7.414 1.00 94.75 86 GLU A O 1
ATOM 725 N N . VAL A 1 87 ? 24.987 11.500 -8.677 1.00 94.38 87 VAL A N 1
ATOM 726 C CA . VAL A 1 87 ? 24.151 10.454 -8.072 1.00 94.38 87 VAL A CA 1
ATOM 727 C C . VAL A 1 87 ? 24.496 10.266 -6.594 1.00 94.38 87 VAL A C 1
ATOM 729 O O . VAL A 1 87 ? 23.594 10.066 -5.781 1.00 94.38 87 VAL A O 1
ATOM 732 N N . SER A 1 88 ? 25.777 10.338 -6.223 1.00 93.25 88 SER A N 1
ATOM 733 C CA . SER A 1 88 ? 26.196 10.230 -4.822 1.00 93.25 88 SER A CA 1
ATOM 734 C C . SER A 1 88 ? 25.721 11.416 -3.974 1.00 93.25 88 SER A C 1
ATOM 736 O O . SER A 1 88 ? 25.241 11.211 -2.860 1.00 93.25 88 SER A O 1
ATOM 738 N N . GLU A 1 89 ? 25.764 12.635 -4.516 1.00 94.50 89 GLU A N 1
ATOM 739 C CA . GLU A 1 89 ? 25.274 13.838 -3.839 1.00 94.50 89 GLU A CA 1
ATOM 740 C C . GLU A 1 89 ? 23.755 13.821 -3.683 1.00 94.50 89 GLU A C 1
ATOM 742 O O . GLU A 1 89 ? 23.256 14.131 -2.604 1.00 94.50 89 GLU A O 1
ATOM 747 N N . ARG A 1 90 ? 23.015 13.382 -4.711 1.00 93.75 90 ARG A N 1
ATOM 748 C CA . ARG A 1 90 ? 21.556 13.207 -4.617 1.00 93.75 90 ARG A CA 1
ATOM 749 C C . ARG A 1 90 ? 21.184 12.211 -3.528 1.00 93.75 90 ARG A C 1
ATOM 751 O O . ARG A 1 90 ? 20.377 12.544 -2.671 1.00 93.75 90 ARG A O 1
ATOM 758 N N . LYS A 1 91 ? 21.833 11.044 -3.494 1.00 91.88 91 LYS A N 1
ATOM 759 C CA . LYS A 1 91 ? 21.606 10.042 -2.438 1.00 91.88 91 LYS A CA 1
ATOM 760 C C . LYS A 1 91 ? 21.927 10.580 -1.047 1.00 91.88 91 LYS A C 1
ATOM 762 O O . LYS A 1 91 ? 21.225 10.269 -0.091 1.00 91.88 91 LYS A O 1
ATOM 767 N N . ARG A 1 92 ? 22.986 11.383 -0.918 1.00 94.44 92 ARG A N 1
ATOM 768 C CA . ARG A 1 92 ? 23.327 12.035 0.348 1.00 94.44 92 ARG A CA 1
ATOM 769 C C . ARG A 1 92 ? 22.248 13.035 0.769 1.00 94.44 92 ARG A C 1
ATOM 771 O O . ARG A 1 92 ? 21.850 13.017 1.927 1.00 94.44 92 ARG A O 1
ATOM 778 N N . ALA A 1 93 ? 21.760 13.859 -0.154 1.00 94.25 93 ALA A N 1
ATOM 779 C CA . ALA A 1 93 ? 20.687 14.814 0.112 1.00 94.25 93 ALA A CA 1
ATOM 780 C C . ALA A 1 93 ? 19.362 14.116 0.469 1.00 94.25 93 ALA A C 1
ATOM 782 O O . ALA A 1 93 ? 18.685 14.535 1.404 1.00 94.25 93 ALA A O 1
ATOM 783 N N . GLU A 1 94 ? 19.017 13.029 -0.228 1.00 92.50 94 GLU A N 1
ATOM 784 C CA . GLU A 1 94 ? 17.861 12.177 0.083 1.00 92.50 94 GLU A CA 1
ATOM 785 C C . GLU A 1 94 ? 17.980 11.586 1.491 1.00 92.50 94 GLU A C 1
ATOM 787 O O . GLU A 1 94 ? 17.058 11.721 2.290 1.00 92.50 94 GLU A O 1
ATOM 792 N N . TYR A 1 95 ? 19.144 11.034 1.841 1.00 94.38 95 TYR A N 1
ATOM 793 C CA . TYR A 1 95 ? 19.404 10.509 3.181 1.00 94.38 95 TYR A CA 1
ATOM 794 C C . TYR A 1 95 ? 19.317 11.591 4.271 1.00 94.38 95 TYR A C 1
ATOM 796 O O . TYR A 1 95 ? 18.732 11.372 5.332 1.00 94.38 95 TYR A O 1
ATOM 804 N N . GLU A 1 96 ? 19.872 12.781 4.029 1.00 95.12 96 GLU A N 1
ATOM 805 C CA . GLU A 1 96 ? 19.773 13.912 4.960 1.00 95.12 96 GLU A CA 1
ATOM 806 C C . GLU A 1 96 ? 18.317 14.387 5.122 1.00 95.12 96 GLU A C 1
ATOM 808 O O . GLU A 1 96 ? 17.890 14.712 6.235 1.00 95.12 96 GLU A O 1
ATOM 813 N N . MET A 1 97 ? 17.530 14.377 4.043 1.00 94.44 97 MET A N 1
ATOM 814 C CA . MET A 1 97 ? 16.098 14.679 4.072 1.00 94.44 97 MET A CA 1
ATOM 815 C C . MET A 1 97 ? 15.313 13.624 4.862 1.00 94.44 97 MET A C 1
ATOM 817 O O . MET A 1 97 ? 14.519 13.994 5.725 1.00 94.44 97 MET A O 1
ATOM 821 N N . GLU A 1 98 ? 15.555 12.333 4.625 1.00 92.81 98 GLU A N 1
ATOM 822 C CA . GLU A 1 98 ? 14.942 11.229 5.376 1.00 92.81 98 GLU A CA 1
ATOM 823 C C . GLU A 1 98 ? 15.255 11.328 6.872 1.00 92.81 98 GLU A C 1
ATOM 825 O O . GLU A 1 98 ? 14.356 11.228 7.708 1.00 92.81 98 GLU A O 1
ATOM 830 N N . LEU A 1 99 ? 16.513 11.609 7.223 1.00 95.19 99 LEU A N 1
ATOM 831 C CA . LEU A 1 99 ? 16.923 11.813 8.610 1.00 95.19 99 LEU A CA 1
ATOM 832 C C . LEU A 1 99 ? 16.196 13.007 9.247 1.00 95.19 99 LEU A C 1
ATOM 834 O O . LEU A 1 99 ? 15.801 12.949 10.413 1.00 95.19 99 LEU A O 1
ATOM 838 N N . ASN A 1 100 ? 16.011 14.099 8.504 1.00 93.81 100 ASN A N 1
ATOM 839 C CA . ASN A 1 100 ? 15.271 15.260 8.995 1.00 93.81 100 ASN A CA 1
ATOM 840 C C . ASN A 1 100 ? 13.777 14.960 9.167 1.00 93.81 100 ASN A C 1
ATOM 842 O O . ASN A 1 100 ? 13.199 15.381 10.168 1.00 93.81 100 ASN A O 1
ATOM 846 N N . MET A 1 101 ? 13.170 14.186 8.266 1.00 90.50 101 MET A N 1
ATOM 847 C CA . MET A 1 101 ? 11.791 13.713 8.424 1.00 90.50 101 MET A CA 1
ATOM 848 C C . MET A 1 101 ? 11.638 12.847 9.677 1.00 90.50 101 MET A C 1
ATOM 850 O O . MET A 1 101 ? 10.756 13.109 10.490 1.00 90.50 101 MET A O 1
ATOM 854 N N . GLN A 1 102 ? 12.563 11.914 9.919 1.00 91.44 102 GLN A N 1
ATOM 855 C CA . GLN A 1 102 ? 12.568 11.107 11.145 1.00 91.44 102 GLN A CA 1
ATOM 856 C C . GLN A 1 102 ? 12.699 11.962 12.413 1.00 91.44 102 GLN A C 1
ATOM 858 O O . GLN A 1 102 ? 12.054 11.679 13.421 1.00 91.44 102 GLN A O 1
ATOM 863 N N . LYS A 1 103 ? 13.511 13.028 12.394 1.00 94.62 103 LYS A N 1
ATOM 864 C CA . LYS A 1 103 ? 13.593 13.972 13.524 1.00 94.62 103 LYS A CA 1
ATOM 865 C C . LYS A 1 103 ? 12.263 14.679 13.770 1.00 94.62 103 LYS A C 1
ATOM 867 O O . LYS A 1 103 ? 11.864 14.799 14.922 1.00 94.62 103 LYS A O 1
ATOM 872 N N . ILE A 1 104 ? 11.587 15.129 12.712 1.00 94.50 104 ILE A N 1
ATOM 873 C CA . ILE A 1 104 ? 10.273 15.779 12.817 1.00 94.50 104 ILE A CA 1
ATOM 874 C C . ILE A 1 104 ? 9.246 14.808 13.404 1.00 94.50 104 ILE A C 1
ATOM 876 O O . ILE A 1 104 ? 8.491 15.189 14.296 1.00 94.50 104 ILE A O 1
ATOM 880 N N . ASP A 1 105 ? 9.238 13.557 12.951 1.00 91.19 105 ASP A N 1
ATOM 881 C CA . ASP A 1 105 ? 8.310 12.547 13.458 1.00 91.19 105 ASP A CA 1
ATOM 882 C C . ASP A 1 105 ? 8.591 12.202 14.925 1.00 91.19 105 ASP A C 1
ATOM 884 O O . ASP A 1 105 ? 7.656 12.099 15.716 1.00 91.19 105 ASP A O 1
ATOM 888 N N . ASN A 1 106 ? 9.864 12.127 15.327 1.00 94.19 106 ASN A N 1
ATOM 889 C CA . ASN A 1 106 ? 10.241 11.954 16.732 1.00 94.19 106 ASN A CA 1
ATOM 890 C C . ASN A 1 106 ? 9.791 13.133 17.607 1.00 94.19 106 ASN A C 1
ATOM 892 O O . ASN A 1 106 ? 9.300 12.910 18.710 1.00 94.19 106 ASN A O 1
ATOM 896 N N . ILE A 1 107 ? 9.921 14.374 17.121 1.00 94.62 107 ILE A N 1
ATOM 897 C CA . ILE A 1 107 ? 9.435 15.565 17.836 1.00 94.62 107 ILE A CA 1
ATOM 898 C C . ILE A 1 107 ? 7.917 15.487 18.013 1.00 94.62 107 ILE A C 1
ATOM 900 O O . ILE A 1 107 ? 7.432 15.613 19.132 1.00 94.62 107 ILE A O 1
ATOM 904 N N . LYS A 1 108 ? 7.171 15.192 16.943 1.00 95.56 108 LYS A N 1
ATOM 905 C CA . LYS A 1 108 ? 5.708 15.046 17.008 1.00 95.56 108 LYS A CA 1
ATOM 906 C C . LYS A 1 108 ? 5.277 13.925 17.949 1.00 95.56 108 LYS A C 1
ATOM 908 O O . LYS A 1 108 ? 4.325 14.090 18.703 1.00 95.56 108 LYS A O 1
ATOM 913 N N . ALA A 1 109 ? 5.965 12.785 17.913 1.00 92.50 109 ALA A N 1
ATOM 914 C CA . ALA A 1 109 ? 5.693 11.684 18.828 1.00 92.50 109 ALA A CA 1
ATOM 915 C C . ALA A 1 109 ? 5.932 12.110 20.283 1.00 92.50 109 ALA A C 1
ATOM 917 O O . ALA A 1 109 ? 5.145 11.772 21.162 1.00 92.50 109 ALA A O 1
ATOM 918 N N . GLN A 1 110 ? 6.983 12.887 20.542 1.00 95.06 110 GLN A N 1
ATOM 919 C CA . GLN A 1 110 ? 7.272 13.394 21.877 1.00 95.06 110 GLN A CA 1
ATOM 920 C C . GLN A 1 110 ? 6.230 14.415 22.353 1.00 95.06 110 GLN A C 1
ATOM 922 O O . GLN A 1 110 ? 5.750 14.288 23.474 1.00 95.06 110 GLN A O 1
ATOM 927 N N . GLU A 1 111 ? 5.799 15.335 21.488 1.00 95.25 111 GLU A N 1
ATOM 928 C CA . GLU A 1 111 ? 4.687 16.254 21.768 1.00 95.25 111 GLU A CA 1
ATOM 929 C C . GLU A 1 111 ? 3.401 15.485 22.111 1.00 95.25 111 GLU A C 1
ATOM 931 O O . GLU A 1 111 ? 2.747 15.779 23.108 1.00 95.25 111 GLU A O 1
ATOM 936 N N . GLN A 1 112 ? 3.064 14.440 21.347 1.00 92.88 112 GLN A N 1
ATOM 937 C CA . GLN A 1 112 ? 1.915 13.580 21.649 1.00 92.88 112 GLN A CA 1
ATOM 938 C C . GLN A 1 112 ? 2.061 12.887 23.010 1.00 92.88 112 GLN A C 1
ATOM 940 O O . GLN A 1 112 ? 1.110 12.854 23.791 1.00 92.88 112 GLN A O 1
ATOM 945 N N . MET A 1 113 ? 3.249 12.374 23.331 1.00 92.69 113 MET A N 1
ATOM 946 C CA . MET A 1 113 ? 3.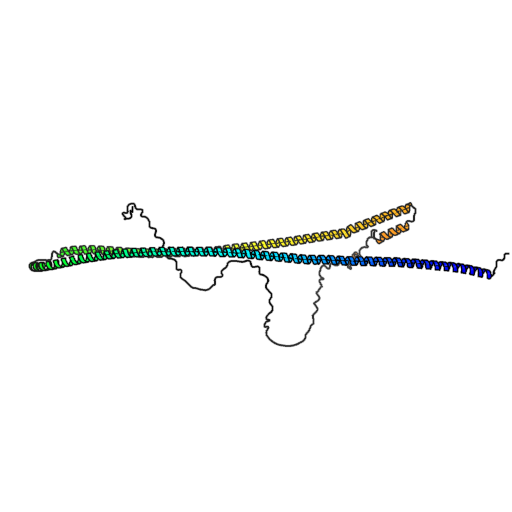506 11.764 24.636 1.00 92.69 113 MET A CA 1
ATOM 947 C C . MET A 1 113 ? 3.379 12.768 25.784 1.00 92.69 113 MET A C 1
ATOM 949 O O . MET A 1 113 ? 2.858 12.406 26.837 1.00 92.69 113 MET A O 1
ATOM 953 N N . ASP A 1 114 ? 3.816 14.011 25.595 1.00 95.62 114 ASP A N 1
ATOM 954 C CA . ASP A 1 114 ? 3.689 15.055 26.611 1.00 95.62 114 ASP A CA 1
ATOM 955 C C . ASP A 1 114 ? 2.221 15.474 26.796 1.00 95.62 114 ASP A C 1
ATOM 957 O O . ASP A 1 114 ? 1.759 15.526 27.934 1.00 95.62 114 ASP A O 1
ATOM 961 N N . THR A 1 115 ? 1.433 15.603 25.720 1.00 94.38 115 THR A N 1
ATOM 962 C CA . THR A 1 115 ? -0.020 15.856 25.845 1.00 94.38 115 THR A CA 1
ATOM 963 C C . THR A 1 115 ? -0.763 14.734 26.578 1.00 94.38 115 THR A C 1
ATOM 965 O O . THR A 1 115 ? -1.668 15.001 27.367 1.00 94.38 115 THR A O 1
ATOM 968 N N . LEU A 1 116 ? -0.373 13.470 26.370 1.00 93.94 116 LEU A N 1
ATOM 969 C CA . LEU A 1 116 ? -0.943 12.338 27.107 1.00 93.94 116 LEU A CA 1
ATOM 970 C C . LEU A 1 116 ? -0.553 12.364 28.587 1.00 93.94 116 LEU A C 1
ATOM 972 O O . LEU A 1 116 ? -1.377 12.029 29.434 1.00 93.94 116 LEU A O 1
ATOM 976 N N . ARG A 1 117 ? 0.679 12.774 28.913 1.00 95.25 117 ARG A N 1
ATOM 977 C CA . ARG A 1 117 ? 1.110 12.940 30.309 1.00 95.25 117 ARG A CA 1
ATOM 978 C C . ARG A 1 117 ? 0.331 14.045 31.006 1.00 95.25 117 ARG A C 1
ATOM 980 O O . ARG A 1 117 ? -0.138 13.815 32.114 1.00 95.25 117 ARG A O 1
ATOM 987 N N . GLU A 1 118 ? 0.169 15.199 30.362 1.00 96.25 118 GLU A N 1
ATOM 988 C CA . GLU A 1 118 ? -0.632 16.308 30.894 1.00 96.25 118 GLU A CA 1
ATOM 989 C C . GLU A 1 118 ? -2.076 15.861 31.145 1.00 96.25 118 GLU A C 1
ATOM 991 O O . GLU A 1 118 ? -2.605 16.058 32.238 1.00 96.25 118 GLU A O 1
ATOM 996 N N . PHE A 1 119 ? -2.678 15.158 30.183 1.00 96.31 119 PHE A N 1
ATOM 997 C CA . PHE A 1 119 ? -4.015 14.590 30.339 1.00 96.31 119 PHE A CA 1
ATOM 998 C C . PHE A 1 119 ? -4.104 13.596 31.509 1.00 96.31 119 PHE A C 1
ATOM 1000 O O . PHE A 1 119 ? -5.027 13.679 32.319 1.00 96.31 119 PHE A O 1
ATOM 1007 N N . ASP A 1 120 ? -3.148 12.672 31.637 1.00 94.56 120 ASP A N 1
ATOM 1008 C CA . ASP A 1 120 ? -3.102 11.706 32.741 1.00 94.56 120 ASP A CA 1
ATOM 1009 C C . ASP A 1 120 ? -2.922 12.396 34.104 1.00 94.56 120 ASP A C 1
ATOM 1011 O O . ASP A 1 120 ? -3.503 11.968 35.107 1.00 94.56 120 ASP A O 1
ATOM 1015 N N . GLU A 1 121 ? -2.112 13.453 34.171 1.00 96.50 121 GLU A N 1
ATOM 1016 C CA . GLU A 1 121 ? -1.909 14.247 35.383 1.00 96.50 121 GLU A CA 1
ATOM 1017 C C . GLU A 1 121 ? -3.183 14.994 35.787 1.00 96.50 121 GLU A C 1
ATOM 1019 O O . GLU A 1 121 ? -3.589 14.925 36.954 1.00 96.50 121 GLU A O 1
ATOM 1024 N N . GLU A 1 122 ? -3.851 15.644 34.832 1.00 95.88 122 GLU A N 1
ATOM 1025 C CA . GLU A 1 122 ? -5.141 16.299 35.048 1.00 95.88 122 GLU A CA 1
ATOM 1026 C C . GLU A 1 122 ? -6.216 15.295 35.468 1.00 95.88 122 GLU A C 1
ATOM 1028 O O . GLU A 1 122 ? -6.936 15.531 36.441 1.00 95.88 122 GLU A O 1
ATOM 1033 N N . TYR A 1 123 ? -6.289 14.143 34.800 1.00 94.88 123 TYR A N 1
ATOM 1034 C CA . TYR A 1 123 ? -7.225 13.077 35.136 1.00 94.88 123 TYR A CA 1
ATOM 1035 C C . TYR A 1 123 ? -7.001 12.570 36.564 1.00 94.88 123 TYR A C 1
ATOM 1037 O O . TYR A 1 123 ? -7.940 12.529 37.359 1.00 94.88 123 TYR A O 1
ATOM 1045 N N . ARG A 1 124 ? -5.752 12.258 36.937 1.00 95.38 124 ARG A N 1
ATOM 1046 C CA . ARG A 1 124 ? -5.408 11.809 38.298 1.00 95.38 124 ARG A CA 1
ATOM 1047 C C . ARG A 1 124 ? -5.716 12.866 39.347 1.00 95.38 124 ARG A C 1
ATOM 1049 O O . ARG A 1 124 ? -6.116 12.518 40.458 1.00 95.38 124 ARG A O 1
ATOM 1056 N N . LYS A 1 125 ? -5.497 14.144 39.036 1.00 96.56 125 LYS A N 1
ATOM 1057 C CA . LYS A 1 125 ? -5.835 15.248 39.936 1.00 96.56 125 LYS A CA 1
ATOM 1058 C C . LYS A 1 125 ? -7.348 15.336 40.135 1.00 96.56 125 LYS A C 1
ATOM 1060 O O . LYS A 1 125 ? -7.797 15.316 41.277 1.00 96.56 125 LYS A O 1
ATOM 1065 N N . ASN A 1 126 ? -8.117 15.319 39.049 1.00 95.50 126 ASN A N 1
ATOM 1066 C CA . ASN A 1 126 ? -9.579 15.353 39.088 1.00 95.50 126 ASN A CA 1
ATOM 1067 C C . ASN A 1 126 ? -10.162 14.141 39.831 1.00 95.50 126 ASN A C 1
ATOM 1069 O O . ASN A 1 126 ? -11.083 14.281 40.632 1.00 95.50 126 ASN A O 1
ATOM 1073 N N . GLU A 1 127 ? -9.610 12.947 39.612 1.00 93.56 127 GLU A N 1
ATOM 1074 C CA . GLU A 1 127 ? -10.027 11.729 40.306 1.00 93.56 127 GLU A CA 1
ATOM 1075 C C . GLU A 1 127 ? -9.730 11.806 41.810 1.00 93.56 127 GLU A C 1
ATOM 1077 O O . GLU A 1 127 ? -10.598 11.493 42.626 1.00 93.56 127 GLU A O 1
ATOM 1082 N N . ARG A 1 128 ? -8.544 12.299 42.201 1.00 95.25 128 ARG A N 1
ATOM 1083 C CA . ARG A 1 128 ? -8.223 12.557 43.614 1.00 95.25 128 ARG A CA 1
ATOM 1084 C C . ARG A 1 128 ? -9.202 13.544 44.234 1.00 95.25 128 ARG A C 1
ATOM 1086 O O . ARG A 1 128 ? -9.713 13.263 45.315 1.00 95.25 128 ARG A O 1
ATOM 1093 N N . ASP A 1 129 ? -9.475 14.660 43.565 1.00 95.38 129 ASP A N 1
ATOM 1094 C CA . ASP A 1 129 ? -10.382 15.695 44.067 1.00 95.38 129 ASP A CA 1
ATOM 1095 C C . ASP A 1 129 ? -11.808 15.145 44.256 1.00 95.38 129 ASP A C 1
ATOM 1097 O O . ASP A 1 129 ? -12.432 15.387 45.292 1.00 95.38 129 ASP A O 1
ATOM 1101 N N . ASN A 1 130 ? -12.287 14.314 43.324 1.00 93.94 130 ASN A N 1
ATOM 1102 C CA . ASN A 1 130 ? -13.574 13.625 43.439 1.00 93.94 130 ASN A CA 1
ATOM 1103 C C . ASN A 1 130 ? -13.609 12.650 44.625 1.00 93.94 130 ASN A C 1
ATOM 1105 O O . ASN A 1 130 ? -14.541 12.697 45.430 1.00 93.94 130 ASN A O 1
ATOM 1109 N N . ILE A 1 131 ? -12.579 11.811 44.787 1.00 93.19 131 ILE A N 1
ATOM 1110 C CA . ILE A 1 131 ? -12.475 10.877 45.920 1.00 93.19 131 ILE A CA 1
ATOM 1111 C C . ILE A 1 131 ? -12.443 11.645 47.247 1.00 93.19 131 ILE A C 1
ATOM 1113 O O . ILE A 1 131 ? -13.113 11.260 48.208 1.00 93.19 131 ILE A O 1
ATOM 1117 N N . PHE A 1 132 ? -11.692 12.747 47.320 1.00 94.62 132 PHE A N 1
ATOM 1118 C CA . PHE A 1 132 ? -11.662 13.596 48.510 1.00 94.62 132 PHE A CA 1
ATOM 1119 C C . PHE A 1 132 ? -13.036 14.201 48.809 1.00 94.62 132 PHE A C 1
ATOM 1121 O O . PHE A 1 132 ? -13.466 14.171 49.965 1.00 94.62 132 PHE A O 1
ATOM 1128 N N . ALA A 1 133 ? -13.748 14.701 47.797 1.00 95.12 133 ALA A N 1
ATOM 1129 C CA . ALA A 1 133 ? -15.101 15.225 47.962 1.00 95.12 133 ALA A CA 1
ATOM 1130 C C . ALA A 1 133 ? -16.078 14.147 48.467 1.00 95.12 133 ALA A C 1
ATOM 1132 O O . ALA A 1 133 ? -16.874 14.411 49.372 1.00 95.12 133 ALA A O 1
ATOM 1133 N N . ASP A 1 134 ? -15.990 12.923 47.945 1.00 93.94 134 ASP A N 1
ATOM 1134 C CA . ASP A 1 134 ? -16.794 11.782 48.395 1.00 93.94 134 ASP A CA 1
ATOM 1135 C C . ASP A 1 134 ? -16.482 11.384 49.836 1.00 93.94 134 ASP A C 1
ATOM 1137 O O . ASP A 1 134 ? -17.402 11.206 50.636 1.00 93.94 134 ASP A O 1
ATOM 1141 N N . MET A 1 135 ? -15.202 11.326 50.214 1.00 91.56 135 MET A N 1
ATOM 1142 C CA . MET A 1 135 ? -14.811 11.053 51.599 1.00 91.56 135 MET A CA 1
ATOM 1143 C C . MET A 1 135 ? -15.340 12.113 52.569 1.00 91.56 135 MET A C 1
ATOM 1145 O O . MET A 1 135 ? -15.808 11.773 53.658 1.00 91.56 135 MET A O 1
ATOM 1149 N N . VAL A 1 136 ? -15.280 13.395 52.194 1.00 94.81 136 VAL A N 1
ATOM 1150 C CA . VAL A 1 136 ? -15.805 14.489 53.023 1.00 94.81 136 VAL A CA 1
ATOM 1151 C C . VAL A 1 136 ? -17.320 14.360 53.185 1.00 94.81 136 VAL A C 1
ATOM 1153 O O . VAL A 1 136 ? -17.808 14.443 54.315 1.00 94.81 136 VAL A O 1
ATOM 1156 N N . ARG A 1 137 ? -18.057 14.092 52.099 1.00 92.06 137 ARG A N 1
ATOM 1157 C CA . ARG A 1 137 ? -19.509 13.849 52.147 1.00 92.06 137 ARG A CA 1
ATOM 1158 C C . ARG A 1 137 ? -19.853 12.657 53.037 1.00 92.06 137 ARG A C 1
ATOM 1160 O O . ARG A 1 137 ? -20.661 12.793 53.952 1.00 92.06 137 ARG A O 1
ATOM 1167 N N . ALA A 1 138 ? -19.174 11.528 52.848 1.00 92.62 138 ALA A N 1
ATOM 1168 C CA . ALA A 1 138 ? -19.385 10.325 53.648 1.00 92.62 138 ALA A CA 1
ATOM 1169 C C . ALA A 1 138 ? -19.117 10.566 55.143 1.00 92.62 138 ALA A C 1
ATOM 1171 O O . ALA A 1 138 ? -19.862 10.080 55.999 1.00 92.62 138 ALA A O 1
ATOM 1172 N N . LYS A 1 139 ? -18.081 11.349 55.474 1.00 94.38 139 LYS A N 1
ATOM 1173 C CA . LYS A 1 139 ? -17.781 11.733 56.858 1.00 94.38 139 LYS A CA 1
ATOM 1174 C C . LYS A 1 139 ? -18.895 12.595 57.457 1.00 94.38 139 LYS A C 1
ATOM 1176 O O . LYS A 1 139 ? -19.346 12.298 58.561 1.00 94.38 139 LYS A O 1
ATOM 1181 N N . GLN A 1 140 ? -19.372 13.605 56.728 1.00 94.62 140 GLN A N 1
ATOM 1182 C CA . GLN A 1 140 ? -20.474 14.465 57.176 1.00 94.62 140 GLN A CA 1
ATOM 1183 C C . GLN A 1 140 ? -21.769 13.671 57.393 1.00 94.62 140 GLN A C 1
ATOM 1185 O O . GLN A 1 140 ? -22.428 13.836 58.417 1.00 94.62 140 GLN A O 1
ATOM 1190 N N . GLU A 1 141 ? -22.116 12.760 56.483 1.00 92.69 141 GLU A N 1
ATOM 1191 C CA . GLU A 1 141 ? -23.286 11.887 56.634 1.00 92.69 141 GLU A CA 1
ATOM 1192 C C . GLU A 1 141 ? -23.160 10.934 57.829 1.00 92.69 141 GLU A C 1
ATOM 1194 O O . GLU A 1 141 ? -24.145 10.656 58.515 1.00 92.6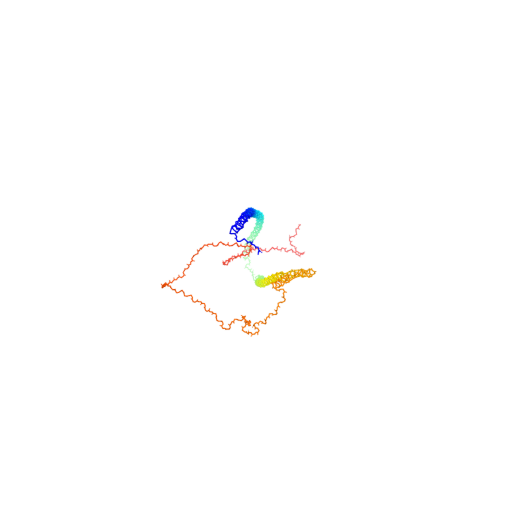9 141 GLU A O 1
ATOM 1199 N N . ALA A 1 142 ? -21.960 10.409 58.088 1.00 93.12 142 ALA A N 1
ATOM 1200 C CA . ALA A 1 142 ? -21.709 9.558 59.246 1.00 93.12 142 ALA A CA 1
ATOM 1201 C C . ALA A 1 142 ? -21.839 10.340 60.562 1.00 93.12 142 ALA A C 1
ATOM 1203 O O . ALA A 1 142 ? -22.429 9.832 61.517 1.00 93.12 142 ALA A O 1
ATOM 1204 N N . GLU A 1 143 ? -21.334 11.575 60.611 1.00 94.00 143 GLU A N 1
ATOM 1205 C CA . GLU A 1 143 ? -21.496 12.476 61.758 1.00 94.00 143 GLU A CA 1
ATOM 1206 C C . GLU A 1 143 ? -22.971 12.835 61.989 1.00 94.00 143 GLU A C 1
ATOM 1208 O O . GLU A 1 143 ? -23.446 12.750 63.122 1.00 94.00 143 GLU A O 1
ATOM 1213 N N . GLN A 1 144 ? -23.731 13.131 60.929 1.00 92.88 144 GLN A N 1
ATOM 1214 C CA . GLN A 1 144 ? -25.176 13.371 61.021 1.00 92.88 144 GLN A CA 1
ATOM 1215 C C . GLN A 1 144 ? -25.927 12.144 61.545 1.00 92.88 144 GLN A C 1
ATOM 1217 O O . GLN A 1 144 ? -26.729 12.264 62.469 1.00 92.88 144 GLN A O 1
ATOM 1222 N N . ARG A 1 145 ? -25.626 10.948 61.023 1.00 91.00 145 ARG A N 1
ATOM 1223 C CA . ARG A 1 145 ? -26.231 9.695 61.504 1.00 91.00 145 ARG A CA 1
ATOM 1224 C C . ARG A 1 145 ? -25.930 9.433 62.978 1.00 91.00 145 ARG A C 1
ATOM 1226 O O . ARG A 1 145 ? -26.826 9.002 63.698 1.00 91.00 145 ARG A O 1
ATOM 1233 N N . ARG A 1 146 ? -24.705 9.711 63.439 1.00 92.56 146 ARG A N 1
ATOM 1234 C CA . ARG A 1 146 ? -24.353 9.610 64.867 1.00 92.56 146 ARG A CA 1
ATOM 1235 C C . ARG A 1 146 ? -25.153 10.596 65.711 1.00 92.56 146 ARG A C 1
ATOM 1237 O O . ARG A 1 146 ? -25.743 10.188 66.702 1.00 92.56 146 ARG A O 1
ATOM 1244 N N . ALA A 1 147 ? -25.247 11.856 65.288 1.00 93.31 147 ALA A N 1
ATOM 1245 C CA . ALA A 1 147 ? -26.033 12.861 66.000 1.00 93.31 147 ALA A CA 1
ATOM 1246 C C . ALA A 1 147 ? -27.530 12.496 66.068 1.00 93.31 147 ALA A C 1
ATOM 1248 O O . ALA A 1 147 ? -28.169 12.682 67.104 1.00 93.31 147 ALA A O 1
ATOM 1249 N N . GLU A 1 148 ? -28.095 11.937 64.992 1.00 91.25 148 GLU A N 1
ATOM 1250 C CA . GLU A 1 148 ? -29.469 11.423 64.987 1.00 91.25 148 GLU A CA 1
ATOM 1251 C C . GLU A 1 148 ? -29.655 10.241 65.943 1.00 91.25 148 GLU A C 1
ATOM 1253 O O . GLU A 1 148 ? -30.667 10.181 66.642 1.00 91.25 148 GLU A O 1
ATOM 1258 N N . GLN A 1 149 ? -28.701 9.306 65.988 1.00 91.38 149 GLN A N 1
ATOM 1259 C CA . GLN A 1 149 ? -28.729 8.175 66.920 1.00 91.38 149 GLN A CA 1
ATOM 1260 C C . GLN A 1 149 ? -28.663 8.652 68.371 1.00 91.38 149 GLN A C 1
ATOM 1262 O O . GLN A 1 149 ? -29.542 8.304 69.153 1.00 91.38 149 GLN A O 1
ATOM 1267 N N . GLU A 1 150 ? -27.721 9.536 68.704 1.00 93.06 150 GLU A N 1
ATOM 1268 C CA . GLU A 1 150 ? -27.619 10.127 70.044 1.00 93.06 150 GLU A CA 1
ATOM 1269 C C . GLU A 1 150 ? -28.898 10.882 70.443 1.00 93.06 150 GLU A C 1
ATOM 1271 O O . GLU A 1 150 ? -29.302 10.878 71.607 1.00 93.06 150 GLU A O 1
ATOM 1276 N N . ALA A 1 151 ? -29.559 11.552 69.494 1.00 91.62 151 ALA A N 1
ATOM 1277 C CA . ALA A 1 151 ? -30.830 12.221 69.751 1.00 91.62 151 ALA A CA 1
ATOM 1278 C C . ALA A 1 151 ? -31.968 11.224 70.028 1.00 91.62 151 ALA A C 1
ATOM 1280 O O . ALA A 1 151 ? -32.798 11.487 70.902 1.00 91.62 151 ALA A O 1
ATOM 1281 N N . ARG A 1 152 ? -32.006 10.087 69.318 1.00 90.25 152 ARG A N 1
ATOM 1282 C CA . ARG A 1 152 ? -32.977 9.004 69.560 1.00 90.25 152 ARG A CA 1
ATOM 1283 C C . ARG A 1 152 ? -32.745 8.344 70.914 1.00 90.25 152 ARG A C 1
ATOM 1285 O O . ARG A 1 152 ? -33.692 8.249 71.684 1.00 90.25 152 ARG A O 1
ATOM 1292 N N . GLU A 1 153 ? -31.501 8.008 71.243 1.00 92.31 153 GLU A N 1
ATOM 1293 C CA . GLU A 1 153 ? -31.133 7.427 72.542 1.00 92.31 153 GLU A CA 1
ATOM 1294 C C . GLU A 1 153 ? -31.555 8.342 73.700 1.00 92.31 153 GLU A C 1
ATOM 1296 O O . GLU A 1 153 ? -32.236 7.901 74.621 1.00 92.31 153 GLU A O 1
ATOM 1301 N N . LYS A 1 154 ? -31.299 9.655 73.603 1.00 93.69 154 LYS A N 1
ATOM 1302 C CA . LYS A 1 154 ? -31.762 10.630 74.611 1.00 93.69 154 LYS A CA 1
ATOM 1303 C C . LYS A 1 154 ? -33.286 10.685 74.749 1.00 93.69 154 LYS A C 1
ATOM 1305 O O . LYS A 1 154 ? -33.792 10.994 75.830 1.00 93.69 154 LYS A O 1
ATOM 1310 N N . MET A 1 155 ? -34.033 10.473 73.665 1.00 88.94 155 MET A N 1
ATOM 1311 C CA . MET A 1 155 ? -35.498 10.422 73.708 1.00 88.94 155 MET A CA 1
ATOM 1312 C C . MET A 1 155 ? -35.992 9.125 74.350 1.00 88.94 155 MET A C 1
ATOM 1314 O O . MET A 1 155 ? -36.910 9.176 75.173 1.00 88.94 155 MET A O 1
ATOM 1318 N N . ASP A 1 156 ? -35.356 8.001 74.029 1.00 90.06 156 ASP A N 1
ATOM 1319 C CA . ASP A 1 156 ? -35.650 6.698 74.620 1.00 90.06 156 ASP A CA 1
ATOM 1320 C C . ASP A 1 156 ? -35.339 6.692 76.125 1.00 90.06 156 ASP A C 1
ATOM 1322 O O . ASP A 1 156 ? -36.186 6.278 76.916 1.00 90.06 156 ASP A O 1
ATOM 1326 N N . ASP A 1 157 ? -34.214 7.269 76.555 1.00 92.00 157 ASP A N 1
ATOM 1327 C CA . ASP A 1 157 ? -33.863 7.429 77.974 1.00 92.00 157 ASP A CA 1
ATOM 1328 C C . ASP A 1 157 ? -34.911 8.251 78.736 1.00 92.00 157 ASP A C 1
ATOM 1330 O O . ASP A 1 157 ? -35.367 7.867 79.818 1.00 92.00 157 ASP A O 1
ATOM 1334 N N . ARG A 1 158 ? -35.373 9.365 78.150 1.00 90.75 158 ARG A N 1
ATOM 1335 C CA . ARG A 1 158 ? -36.452 10.183 78.733 1.00 90.75 158 ARG A CA 1
ATOM 1336 C C . ARG A 1 158 ? -37.755 9.399 78.846 1.00 90.75 158 ARG A C 1
ATOM 1338 O O . ARG A 1 158 ? -38.463 9.530 79.847 1.00 90.75 158 ARG A O 1
ATOM 1345 N N . LEU A 1 159 ? -38.090 8.597 77.836 1.00 91.31 159 LEU A N 1
ATOM 1346 C CA . LEU A 1 159 ? -39.272 7.743 77.867 1.00 91.31 159 LEU A CA 1
ATOM 1347 C C . LEU A 1 159 ? -39.146 6.681 78.966 1.00 91.31 159 LEU A C 1
ATOM 1349 O O . LEU A 1 159 ? -40.093 6.488 79.732 1.00 91.31 159 LEU A O 1
ATOM 1353 N N . ILE A 1 160 ? -37.980 6.043 79.090 1.00 91.19 160 ILE A N 1
ATOM 1354 C CA . ILE A 1 160 ? -37.680 5.071 80.145 1.00 91.19 160 ILE A CA 1
ATOM 1355 C C . ILE A 1 160 ? -37.842 5.719 81.522 1.00 91.19 160 ILE A C 1
ATOM 1357 O O . ILE A 1 160 ? -38.529 5.151 82.372 1.00 91.19 160 ILE A O 1
ATOM 1361 N N . GLU A 1 161 ? -37.306 6.921 81.744 1.00 90.06 161 GLU A N 1
ATOM 1362 C CA . GLU A 1 161 ? -37.493 7.647 83.005 1.00 90.06 161 GLU A CA 1
ATOM 1363 C C . GLU A 1 161 ? -38.971 7.923 83.309 1.00 90.06 161 GLU A C 1
ATOM 1365 O O . GLU A 1 161 ? -39.429 7.724 84.439 1.00 90.06 161 GLU A O 1
ATOM 1370 N N . VAL A 1 162 ? -39.747 8.374 82.318 1.00 91.00 162 VAL A N 1
ATOM 1371 C CA . VAL A 1 162 ? -41.189 8.619 82.485 1.00 91.00 162 VAL A CA 1
ATOM 1372 C C . VAL A 1 162 ? -41.917 7.321 82.829 1.00 91.00 162 VAL A C 1
ATOM 1374 O O . VAL A 1 162 ? -42.730 7.304 83.760 1.00 91.00 162 VAL A O 1
ATOM 1377 N N . LEU A 1 163 ? -41.601 6.224 82.139 1.00 87.88 163 LEU A N 1
ATOM 1378 C CA . LEU A 1 163 ? -42.174 4.908 82.407 1.00 87.88 163 LEU A CA 1
ATOM 1379 C C . LEU A 1 163 ? -41.805 4.416 83.810 1.00 87.88 163 LEU A C 1
ATOM 1381 O O . LEU A 1 163 ? -42.696 3.990 84.543 1.00 87.88 163 LEU A O 1
ATOM 1385 N N . GLN A 1 164 ? -40.551 4.556 84.240 1.00 90.56 164 GLN A N 1
ATOM 1386 C CA . GLN A 1 164 ? -40.110 4.210 85.594 1.00 90.56 164 GLN A CA 1
ATOM 1387 C C . GLN A 1 164 ? -40.817 5.053 86.663 1.00 90.56 164 GLN A C 1
ATOM 1389 O O . GLN A 1 164 ? -41.315 4.501 87.644 1.00 90.56 164 GLN A O 1
ATOM 1394 N N . ARG A 1 165 ? -40.952 6.372 86.462 1.00 89.38 165 ARG A N 1
ATOM 1395 C CA . ARG A 1 165 ? -41.710 7.254 87.372 1.00 89.38 165 ARG A CA 1
ATOM 1396 C C . ARG A 1 165 ? -43.188 6.878 87.415 1.00 89.38 165 ARG A C 1
ATOM 1398 O O . ARG A 1 165 ? -43.789 6.889 88.489 1.00 89.38 165 ARG A O 1
ATOM 1405 N N . SER A 1 166 ? -43.785 6.538 86.273 1.00 84.88 166 SER A N 1
ATOM 1406 C CA . SER A 1 166 ? -45.180 6.092 86.204 1.00 84.88 166 SER A CA 1
ATOM 1407 C C . SER A 1 166 ? -45.374 4.758 86.930 1.00 84.88 166 SER A C 1
ATOM 1409 O O . SER A 1 166 ? -46.282 4.643 87.751 1.00 84.88 166 SER A O 1
ATOM 1411 N N . ARG A 1 167 ? -44.458 3.801 86.737 1.00 90.00 167 ARG A N 1
ATOM 1412 C CA . ARG A 1 167 ? -44.439 2.515 87.434 1.00 90.00 167 ARG A CA 1
ATOM 1413 C C . ARG A 1 167 ? -44.270 2.707 88.935 1.00 90.00 167 ARG A C 1
ATOM 1415 O O . ARG A 1 167 ? -45.050 2.144 89.687 1.00 90.00 167 ARG A O 1
ATOM 1422 N N . ALA A 1 168 ? -43.345 3.558 89.374 1.00 85.75 168 ALA A N 1
ATOM 1423 C CA . ALA A 1 168 ? -43.155 3.881 90.787 1.00 85.75 168 ALA A CA 1
ATOM 1424 C C . ALA A 1 168 ? -44.397 4.551 91.401 1.00 85.75 168 ALA A C 1
ATOM 1426 O O . ALA A 1 168 ? -44.774 4.242 92.531 1.00 85.75 168 ALA A O 1
ATOM 1427 N N . ARG A 1 169 ? -45.088 5.428 90.657 1.00 85.81 169 ARG A N 1
ATOM 1428 C CA . ARG A 1 169 ? -46.374 6.010 91.083 1.00 85.81 169 ARG A CA 1
ATOM 1429 C C . ARG A 1 169 ? -47.468 4.952 91.187 1.00 85.81 169 ARG A C 1
ATOM 1431 O O . ARG A 1 169 ? -48.215 4.973 92.160 1.00 85.81 169 ARG A O 1
ATOM 1438 N N . ILE A 1 170 ? -47.568 4.044 90.217 1.00 84.19 170 ILE A N 1
ATOM 1439 C CA . ILE A 1 170 ? -48.537 2.941 90.229 1.00 84.19 170 ILE A CA 1
ATOM 1440 C C . ILE A 1 170 ? -48.231 1.983 91.379 1.00 84.19 170 ILE A C 1
ATOM 1442 O O . ILE A 1 170 ? -49.143 1.639 92.114 1.00 84.19 170 ILE A O 1
ATOM 1446 N N . GLU A 1 171 ? -46.974 1.599 91.593 1.00 84.25 171 GLU A N 1
ATOM 1447 C CA . GLU A 1 171 ? -46.560 0.744 92.709 1.00 84.25 171 GLU A CA 1
ATOM 1448 C C . GLU A 1 171 ? -46.777 1.430 94.063 1.00 84.25 171 GLU A C 1
ATOM 1450 O O . GLU A 1 171 ? -47.239 0.787 94.999 1.00 84.25 171 GLU A O 1
ATOM 1455 N N . SER A 1 172 ? -46.523 2.737 94.179 1.00 83.00 172 SER A N 1
ATOM 1456 C CA . SER A 1 172 ? -46.822 3.512 95.391 1.00 83.00 172 SER A CA 1
ATOM 1457 C C . SER A 1 172 ? -48.325 3.564 95.666 1.00 83.00 172 SER A C 1
ATOM 1459 O O . SER A 1 172 ? -48.754 3.233 96.770 1.00 83.00 172 SER A O 1
ATOM 1461 N N . LYS A 1 173 ? -49.139 3.878 94.647 1.00 82.06 173 LYS A N 1
ATOM 1462 C CA . LYS A 1 173 ? -50.603 3.824 94.745 1.00 82.06 173 LYS A CA 1
ATOM 1463 C C . LYS A 1 173 ? -51.080 2.419 95.084 1.00 82.06 173 LYS A C 1
ATOM 1465 O O . LYS A 1 173 ? -51.904 2.286 95.969 1.00 82.06 173 LYS A O 1
ATOM 1470 N N . ARG A 1 174 ? -50.516 1.383 94.462 1.00 83.12 174 ARG A N 1
ATOM 1471 C CA . ARG A 1 174 ? -50.837 -0.020 94.734 1.00 83.12 174 ARG A CA 1
ATOM 1472 C C . ARG A 1 174 ? -50.502 -0.400 96.171 1.00 83.12 174 ARG A C 1
ATOM 1474 O O . ARG A 1 174 ? -51.331 -1.007 96.827 1.00 83.12 174 ARG A O 1
ATOM 1481 N N . ARG A 1 175 ? -49.341 -0.001 96.697 1.00 83.12 175 ARG A N 1
ATOM 1482 C CA . ARG A 1 175 ? -48.972 -0.209 98.109 1.00 83.12 175 ARG A CA 1
ATOM 1483 C C . ARG A 1 175 ? -49.871 0.585 99.057 1.00 83.12 175 ARG A C 1
ATOM 1485 O O . ARG A 1 175 ? -50.168 0.107 100.144 1.00 83.12 175 ARG A O 1
ATOM 1492 N N . GLN A 1 176 ? -50.303 1.787 98.675 1.00 80.25 176 GLN A N 1
ATOM 1493 C CA . GLN A 1 176 ? -51.262 2.583 99.446 1.00 80.25 176 GLN A CA 1
ATOM 1494 C C . GLN A 1 176 ? -52.648 1.937 99.446 1.00 80.25 176 GLN A C 1
ATOM 1496 O O . GLN A 1 176 ? -53.221 1.789 100.519 1.00 80.25 176 GLN A O 1
ATOM 1501 N N . THR A 1 177 ? -53.142 1.478 98.293 1.00 78.19 177 THR A N 1
ATOM 1502 C CA . THR A 1 177 ? -54.402 0.740 98.187 1.00 78.19 177 THR A CA 1
ATOM 1503 C C . THR A 1 177 ? -54.299 -0.621 98.853 1.00 78.19 177 THR A C 1
ATOM 1505 O O . THR A 1 177 ? -55.250 -1.029 99.479 1.00 78.19 177 THR A O 1
ATOM 1508 N N . GLU A 1 178 ? -53.165 -1.323 98.810 1.00 81.00 178 GLU A N 1
ATOM 1509 C CA . GLU A 1 178 ? -52.969 -2.590 99.532 1.00 81.00 178 GLU A CA 1
ATOM 1510 C C . GLU A 1 178 ? -52.943 -2.361 101.045 1.00 81.00 178 GLU A C 1
ATOM 1512 O O . GLU A 1 178 ? -53.552 -3.132 101.774 1.00 81.00 178 GLU A O 1
ATOM 1517 N N . LYS A 1 179 ? -52.325 -1.276 101.533 1.00 80.50 179 LYS A N 1
ATOM 1518 C CA . LYS A 1 179 ? -52.399 -0.880 102.950 1.00 80.50 179 LYS A CA 1
ATOM 1519 C C . LYS A 1 179 ? -53.805 -0.444 103.359 1.00 80.50 179 LYS A C 1
ATOM 1521 O O . LYS A 1 179 ? -54.227 -0.759 104.466 1.00 80.50 179 LYS A O 1
ATOM 1526 N N . GLN A 1 180 ? -54.521 0.279 102.498 1.00 75.56 180 GLN A N 1
ATOM 1527 C CA . GLN A 1 180 ? -55.920 0.651 102.721 1.00 75.56 180 GLN A CA 1
ATOM 1528 C C . GLN A 1 180 ? -56.809 -0.587 102.713 1.00 75.56 180 GLN A C 1
ATOM 1530 O O . GLN A 1 180 ? -57.533 -0.777 103.666 1.00 75.56 180 GLN A O 1
ATOM 1535 N N . ILE A 1 181 ? -56.656 -1.488 101.744 1.00 78.38 181 ILE A N 1
ATOM 1536 C CA . ILE A 1 181 ? -57.359 -2.770 101.665 1.00 78.38 181 ILE A CA 1
ATOM 1537 C C . ILE A 1 181 ? -56.986 -3.669 102.842 1.00 78.38 181 ILE A C 1
ATOM 1539 O O . ILE A 1 181 ? -57.834 -4.409 103.297 1.00 78.38 181 ILE A O 1
ATOM 1543 N N . GLN A 1 182 ? -55.759 -3.655 103.362 1.00 76.06 182 GLN A N 1
ATOM 1544 C CA . GLN A 1 182 ? -55.402 -4.417 104.565 1.00 76.06 182 GLN A CA 1
ATOM 1545 C C . GLN A 1 182 ? -56.060 -3.842 105.821 1.00 76.06 182 GLN A C 1
ATOM 1547 O O . GLN A 1 182 ? -56.561 -4.614 106.631 1.00 76.06 182 GLN A O 1
ATOM 1552 N N . LYS A 1 183 ? -56.120 -2.511 105.953 1.00 73.88 183 LYS A N 1
ATOM 1553 C CA . LYS A 1 183 ? -56.859 -1.836 107.032 1.00 73.88 183 LYS A CA 1
ATOM 1554 C C . LYS A 1 183 ? -58.360 -2.056 106.913 1.00 73.88 183 LYS A C 1
ATOM 1556 O O . LYS A 1 183 ? -58.988 -2.460 107.873 1.00 73.88 183 LYS A O 1
ATOM 1561 N N . GLU A 1 184 ? -58.908 -1.889 105.717 1.00 70.38 184 GLU A N 1
ATOM 1562 C CA . GLU A 1 184 ? -60.296 -2.188 105.397 1.00 70.38 184 GLU A CA 1
ATOM 1563 C C . GLU A 1 184 ? -60.577 -3.671 105.574 1.00 70.38 184 GLU A C 1
ATOM 1565 O O . GLU A 1 184 ? -61.641 -3.984 106.054 1.00 70.38 184 GLU A O 1
ATOM 1570 N N . LYS A 1 185 ? -59.658 -4.594 105.265 1.00 69.62 185 LYS A N 1
ATOM 1571 C CA . LYS A 1 185 ? -59.800 -6.028 105.560 1.00 69.62 185 LYS A CA 1
ATOM 1572 C C . LYS A 1 185 ? -59.710 -6.317 107.050 1.00 69.62 185 LYS A C 1
ATOM 1574 O O . LYS A 1 185 ? -60.353 -7.262 107.460 1.00 69.62 185 LYS A O 1
ATOM 1579 N N . GLN A 1 186 ? -58.972 -5.556 107.854 1.00 65.00 186 GLN A N 1
ATOM 1580 C CA . GLN A 1 186 ? -59.033 -5.643 109.318 1.00 65.00 186 GLN A CA 1
ATOM 1581 C C . GLN A 1 186 ? -60.378 -5.118 109.837 1.00 65.00 186 GLN A C 1
ATOM 1583 O O . GLN A 1 186 ? -61.077 -5.849 110.523 1.00 65.00 186 GLN A O 1
ATOM 1588 N N . ASP A 1 187 ? -60.823 -3.949 109.374 1.00 63.81 187 ASP A N 1
ATOM 1589 C CA . ASP A 1 187 ? -62.133 -3.376 109.709 1.00 63.81 187 ASP A CA 1
ATOM 1590 C C . ASP A 1 187 ? -63.302 -4.226 109.177 1.00 63.81 187 ASP A C 1
ATOM 1592 O O . ASP A 1 187 ? -64.387 -4.251 109.753 1.00 63.81 187 ASP A O 1
ATOM 1596 N N . VAL A 1 188 ? -63.111 -4.902 108.044 1.00 65.19 188 VAL A N 1
ATOM 1597 C CA . VAL A 1 188 ? -64.054 -5.821 107.405 1.00 65.19 188 VAL A CA 1
ATOM 1598 C C . VAL A 1 188 ? -63.945 -7.194 108.038 1.00 65.19 188 VAL A C 1
ATOM 1600 O O . VAL A 1 188 ? -64.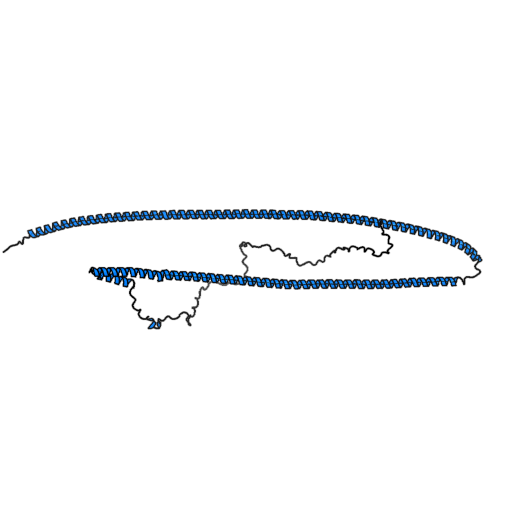979 -7.803 108.149 1.00 65.19 188 VAL A O 1
ATOM 1603 N N . LEU A 1 189 ? -62.805 -7.684 108.527 1.00 59.06 189 LEU A N 1
ATOM 1604 C CA . LEU A 1 189 ? -62.744 -8.895 109.360 1.00 59.06 189 LEU A CA 1
ATOM 1605 C C . LEU A 1 189 ? -63.460 -8.656 110.696 1.00 59.06 189 LEU A C 1
ATOM 1607 O O . LEU A 1 189 ? -64.221 -9.519 111.122 1.00 59.06 189 LEU A O 1
ATOM 1611 N N . ASP A 1 190 ? -63.347 -7.457 111.271 1.00 57.00 190 ASP A N 1
ATOM 1612 C CA . ASP A 1 190 ? -64.113 -7.043 112.451 1.00 57.00 190 ASP A CA 1
ATOM 1613 C C . ASP A 1 190 ? -65.614 -6.886 112.122 1.00 57.00 190 ASP A C 1
ATOM 1615 O O . ASP A 1 190 ? -66.473 -7.360 112.869 1.00 57.00 190 ASP A O 1
ATOM 1619 N N . LYS A 1 191 ? -65.970 -6.326 110.955 1.00 55.19 191 LYS A N 1
ATOM 1620 C CA . LYS A 1 191 ? -67.372 -6.199 110.500 1.00 55.19 191 LYS A CA 1
ATOM 1621 C C . LYS A 1 191 ? -67.973 -7.479 109.909 1.00 55.19 191 LYS A C 1
ATOM 1623 O O . LYS A 1 191 ? -69.187 -7.597 109.926 1.00 55.19 191 LYS A O 1
ATOM 1628 N N . ILE A 1 192 ? -67.180 -8.418 109.397 1.00 49.72 192 ILE A N 1
ATOM 1629 C CA . ILE A 1 192 ? -67.554 -9.759 108.905 1.00 49.72 192 ILE A CA 1
ATOM 1630 C C . ILE A 1 192 ? -67.671 -10.699 110.102 1.00 49.72 192 ILE A C 1
ATOM 1632 O O . ILE A 1 192 ? -68.585 -11.513 110.107 1.00 49.72 192 ILE A O 1
ATOM 1636 N N . SER A 1 193 ? -66.897 -10.506 111.179 1.00 48.09 193 SER A N 1
ATOM 1637 C CA . SER A 1 193 ? -67.232 -11.102 112.482 1.00 48.09 193 SER A CA 1
ATOM 1638 C C . SER A 1 193 ? -68.625 -10.655 112.971 1.00 48.09 193 SER A C 1
ATOM 1640 O O . SER A 1 193 ? -69.320 -11.428 113.617 1.00 48.09 193 SER A O 1
ATOM 1642 N N . GLN A 1 194 ? -69.078 -9.452 112.577 1.00 49.25 194 GLN A N 1
ATOM 1643 C CA . GLN A 1 194 ? -70.431 -8.927 112.826 1.00 49.25 194 GLN A CA 1
ATOM 1644 C C . GLN A 1 194 ? -71.451 -9.138 111.681 1.00 49.25 194 GLN A C 1
ATOM 1646 O O . GLN A 1 194 ? -72.623 -8.818 111.860 1.00 49.25 194 GLN A O 1
ATOM 1651 N N . ARG A 1 195 ? -71.054 -9.631 110.497 1.00 48.16 195 ARG A N 1
ATOM 1652 C CA . ARG A 1 195 ? -71.929 -9.772 109.306 1.00 48.16 195 ARG A CA 1
ATOM 1653 C C . ARG A 1 195 ? -71.843 -11.134 108.610 1.00 48.16 195 ARG A C 1
ATOM 1655 O O . ARG A 1 195 ? -72.442 -11.299 107.555 1.00 48.16 195 ARG A O 1
ATOM 1662 N N . LEU A 1 196 ? -71.197 -12.133 109.211 1.00 46.78 196 LEU A N 1
ATOM 1663 C CA . LEU A 1 196 ? -71.369 -13.555 108.865 1.00 46.78 196 LEU A CA 1
ATOM 1664 C C . LEU A 1 196 ? -72.676 -14.138 109.438 1.00 46.78 196 LEU A C 1
ATOM 1666 O O . LEU A 1 196 ? -72.758 -15.314 109.769 1.00 46.78 196 LEU A O 1
ATOM 1670 N N . GLU A 1 197 ? -73.722 -13.318 109.498 1.00 41.91 197 GLU A N 1
ATOM 1671 C CA . GLU A 1 197 ? -75.115 -13.745 109.499 1.00 41.91 197 GLU A CA 1
ATOM 1672 C C . GLU A 1 197 ? -75.792 -13.002 108.330 1.00 41.91 197 GLU A C 1
ATOM 1674 O O . GLU A 1 197 ? -76.028 -11.797 108.408 1.00 41.91 197 GLU A O 1
ATOM 1679 N N . SER A 1 198 ? -76.092 -13.732 107.242 1.00 39.12 198 SER A N 1
ATOM 1680 C CA . SER A 1 198 ? -76.785 -13.326 105.990 1.00 39.12 198 SER A CA 1
ATOM 1681 C C . SER A 1 198 ? -75.955 -12.543 104.946 1.00 39.12 198 SER A C 1
ATOM 1683 O O . SER A 1 198 ? -75.426 -11.479 105.228 1.00 39.12 198 SER A O 1
ATOM 1685 N N . GLY A 1 199 ? -75.801 -12.934 103.676 1.00 40.28 199 GLY A N 1
ATOM 1686 C CA . GLY A 1 199 ? -76.340 -14.016 102.846 1.00 40.28 199 GLY A CA 1
ATOM 1687 C C . GLY A 1 199 ? -75.968 -13.712 101.376 1.00 40.28 199 GLY A C 1
ATOM 1688 O O . GLY A 1 199 ? -76.449 -12.728 100.816 1.00 40.28 199 GLY A O 1
ATOM 1689 N N . ASP A 1 200 ? -75.091 -14.523 100.770 1.00 50.78 200 ASP A N 1
ATOM 1690 C CA . ASP A 1 200 ? -74.298 -14.171 99.568 1.00 50.78 200 ASP A CA 1
ATOM 1691 C C . ASP A 1 200 ? -74.891 -14.547 98.192 1.00 50.78 200 ASP A C 1
ATOM 1693 O O . ASP A 1 200 ? -74.346 -14.184 97.157 1.00 50.78 200 ASP A O 1
ATOM 1697 N N . ALA A 1 201 ? -76.052 -15.193 98.102 1.00 55.00 201 ALA A N 1
ATOM 1698 C CA . ALA A 1 201 ? -76.452 -15.820 96.832 1.00 55.00 201 ALA A CA 1
ATOM 1699 C C . ALA A 1 201 ? -76.921 -14.864 95.700 1.00 55.00 201 ALA A C 1
ATOM 1701 O O . ALA A 1 201 ? -77.022 -15.283 94.548 1.00 55.00 201 ALA A O 1
ATOM 1702 N N . ALA A 1 202 ? -77.226 -13.587 95.975 1.00 53.47 202 ALA A N 1
ATOM 1703 C CA . ALA A 1 202 ? -77.789 -12.666 94.969 1.00 53.47 202 ALA A CA 1
ATOM 1704 C C . ALA A 1 202 ? -76.760 -11.734 94.288 1.00 53.47 202 ALA A C 1
ATOM 1706 O O . ALA A 1 202 ? -77.079 -11.132 93.256 1.00 53.47 202 ALA A O 1
ATOM 1707 N N . ARG A 1 203 ? -75.542 -11.592 94.838 1.00 56.66 203 ARG A N 1
ATOM 1708 C CA . ARG A 1 203 ? -74.453 -10.808 94.214 1.00 56.66 203 ARG A CA 1
ATOM 1709 C C . ARG A 1 203 ? -73.724 -11.608 93.139 1.00 56.66 203 ARG A C 1
ATOM 1711 O O . ARG A 1 203 ? -73.530 -11.084 92.042 1.00 56.66 203 ARG A O 1
ATOM 1718 N N . ASP A 1 204 ? -73.472 -12.887 93.400 1.00 57.22 204 ASP A N 1
ATOM 1719 C CA . ASP A 1 204 ? -72.757 -13.787 92.488 1.00 57.22 204 ASP A CA 1
ATOM 1720 C C . ASP A 1 204 ? -73.437 -13.898 91.115 1.00 57.22 204 ASP A C 1
ATOM 1722 O O . ASP A 1 204 ? -72.774 -13.870 90.081 1.00 57.22 204 ASP A O 1
ATOM 1726 N N . ALA A 1 205 ? -74.774 -13.914 91.072 1.00 60.25 205 ALA A N 1
ATOM 1727 C CA . ALA A 1 205 ? -75.524 -14.000 89.818 1.00 60.25 205 ALA A CA 1
ATOM 1728 C C . ALA A 1 205 ? -75.386 -12.745 88.928 1.00 60.25 205 ALA A C 1
ATOM 1730 O O . ALA A 1 205 ? -75.430 -12.844 87.701 1.00 60.25 205 ALA A O 1
ATOM 1731 N N . LYS A 1 206 ? -75.207 -11.553 89.517 1.00 60.94 206 LYS A N 1
ATOM 1732 C CA . LYS A 1 206 ? -74.981 -10.310 88.753 1.00 60.94 206 LYS A CA 1
ATOM 1733 C C . LYS A 1 206 ? -73.524 -10.165 88.322 1.00 60.94 206 LYS A C 1
ATOM 1735 O O . LYS A 1 206 ? -73.268 -9.666 87.228 1.00 60.94 206 LYS A O 1
ATOM 1740 N N . GLU A 1 207 ? -72.584 -10.626 89.140 1.00 66.19 207 GLU A N 1
ATOM 1741 C CA . GLU A 1 207 ? -71.160 -10.638 88.797 1.00 66.19 207 GLU A CA 1
ATOM 1742 C C . GLU A 1 207 ? -70.865 -11.636 87.669 1.00 66.19 207 GLU A C 1
ATOM 1744 O O . GLU A 1 207 ? -70.171 -11.281 86.715 1.00 66.19 207 GLU A O 1
ATOM 1749 N N . GLN A 1 208 ? -71.496 -12.815 87.681 1.00 65.69 208 GLN A N 1
ATOM 1750 C CA . GLN A 1 208 ? -71.408 -13.795 86.590 1.00 65.69 208 GLN A CA 1
ATOM 1751 C C . GLN A 1 208 ? -71.905 -13.229 85.249 1.00 65.69 208 GLN A C 1
ATOM 1753 O O . GLN A 1 208 ? -71.230 -13.380 84.237 1.00 65.69 208 GLN A O 1
ATOM 1758 N N . GLN A 1 209 ? -73.007 -12.468 85.225 1.00 71.31 209 GLN A N 1
ATOM 1759 C CA . GLN A 1 209 ? -73.504 -11.850 83.983 1.00 71.31 209 GLN A CA 1
ATOM 1760 C C . GLN A 1 209 ? -72.575 -10.767 83.410 1.00 71.31 209 GLN A C 1
ATOM 1762 O O . GLN A 1 209 ? -72.522 -10.572 82.192 1.00 71.31 209 GLN A O 1
ATOM 1767 N N . ILE A 1 210 ? -71.861 -10.032 84.266 1.00 73.25 210 ILE A N 1
ATOM 1768 C CA . ILE A 1 210 ? -70.878 -9.028 83.834 1.00 73.25 210 ILE A CA 1
ATOM 1769 C C . ILE A 1 210 ? -69.618 -9.724 83.304 1.00 73.25 210 ILE A C 1
ATOM 1771 O O . ILE A 1 210 ? -69.084 -9.320 82.268 1.00 73.25 210 ILE A O 1
ATOM 1775 N N . LEU A 1 211 ? -69.185 -10.802 83.962 1.00 71.94 211 LEU A N 1
ATOM 1776 C CA . LEU A 1 211 ? -68.065 -11.630 83.518 1.00 71.94 211 LEU A CA 1
ATOM 1777 C C . LEU A 1 211 ? -68.359 -12.299 82.170 1.00 71.94 211 LEU A C 1
ATOM 1779 O O . LEU A 1 211 ? -67.526 -12.223 81.271 1.00 71.94 211 LEU A O 1
ATOM 1783 N N . ASP A 1 212 ? -69.562 -12.838 81.972 1.00 74.12 212 ASP A N 1
ATOM 1784 C CA . ASP A 1 212 ? -69.968 -13.470 80.711 1.00 74.12 212 ASP A CA 1
ATOM 1785 C C . ASP A 1 212 ? -70.008 -12.485 79.534 1.00 74.12 212 ASP A C 1
ATOM 1787 O O . ASP A 1 212 ? -69.635 -12.831 78.410 1.00 74.12 212 ASP A O 1
ATOM 1791 N N . LYS A 1 213 ? -70.416 -11.228 79.764 1.00 78.50 213 LYS A N 1
ATOM 1792 C CA . LYS A 1 213 ? -70.339 -10.175 78.734 1.00 78.50 213 LYS A CA 1
ATOM 1793 C C . LYS A 1 213 ? -68.891 -9.827 78.384 1.00 78.50 213 LYS A C 1
ATOM 1795 O O . LYS A 1 213 ? -68.563 -9.728 77.205 1.00 78.50 213 LYS A O 1
ATOM 1800 N N . ALA A 1 214 ? -68.017 -9.711 79.382 1.00 75.88 214 ALA A N 1
ATOM 1801 C CA . ALA A 1 214 ? -66.596 -9.450 79.163 1.00 75.88 214 ALA A CA 1
ATOM 1802 C C . ALA A 1 214 ? -65.877 -10.622 78.463 1.00 75.88 214 ALA A C 1
ATOM 1804 O O . ALA A 1 214 ? -64.954 -10.396 77.676 1.00 75.88 214 ALA A O 1
ATOM 1805 N N . ILE A 1 215 ? -66.304 -11.866 78.714 1.00 77.06 215 ILE A N 1
ATOM 1806 C CA . ILE A 1 215 ? -65.817 -13.059 78.006 1.00 77.06 215 ILE A CA 1
ATOM 1807 C C . ILE A 1 215 ? -66.203 -12.979 76.525 1.00 77.06 215 ILE A C 1
ATOM 1809 O O . ILE A 1 215 ? -65.321 -13.082 75.675 1.00 77.06 215 ILE A O 1
ATOM 1813 N N . LYS A 1 216 ? -67.468 -12.673 76.208 1.00 78.69 216 LYS A N 1
ATOM 1814 C CA . LYS A 1 216 ? -67.941 -12.540 74.816 1.00 78.69 216 LYS A CA 1
ATOM 1815 C C . LYS A 1 216 ? -67.244 -11.418 74.041 1.00 78.69 216 LYS A C 1
ATOM 1817 O O . LYS A 1 216 ? -66.901 -11.595 72.875 1.00 78.69 216 LYS A O 1
ATOM 1822 N N . GLU A 1 217 ? -66.987 -10.273 74.673 1.00 79.31 217 GLU A N 1
ATOM 1823 C CA . GLU A 1 217 ? -66.224 -9.183 74.044 1.00 79.31 217 GLU A CA 1
ATOM 1824 C C . GLU A 1 217 ? -64.760 -9.576 73.792 1.00 79.31 217 GLU A C 1
ATOM 1826 O O . GLU A 1 217 ? -64.202 -9.266 72.736 1.00 79.31 217 GLU A O 1
ATOM 1831 N N . LYS A 1 218 ? -64.134 -10.310 74.723 1.00 81.38 218 LYS A N 1
ATOM 1832 C CA . LYS A 1 218 ? -62.779 -10.841 74.523 1.00 81.38 218 LYS A CA 1
ATOM 1833 C C . LYS A 1 218 ? -62.722 -11.881 73.409 1.00 81.38 218 LYS A C 1
ATOM 1835 O O . LYS A 1 218 ? -61.784 -11.835 72.615 1.00 81.38 218 LYS A O 1
ATOM 1840 N N . GLU A 1 219 ? -63.698 -12.778 73.329 1.00 81.19 219 GLU A N 1
ATOM 1841 C CA . GLU A 1 219 ? -63.812 -13.761 72.246 1.00 81.19 219 GLU A CA 1
ATOM 1842 C C . GLU A 1 219 ? -63.957 -13.065 70.886 1.00 81.19 219 GLU A C 1
ATOM 1844 O O . GLU A 1 219 ? -63.181 -13.350 69.976 1.00 81.19 219 GLU A O 1
ATOM 1849 N N . ALA A 1 220 ? -64.817 -12.046 70.776 1.00 81.44 220 ALA A N 1
ATOM 1850 C CA . ALA A 1 220 ? -64.982 -11.267 69.546 1.00 81.44 220 ALA A CA 1
ATOM 1851 C C . ALA A 1 220 ? -63.691 -10.545 69.106 1.00 81.44 220 ALA A C 1
ATOM 1853 O O . ALA A 1 220 ? -63.352 -10.522 67.919 1.00 81.44 220 ALA A O 1
ATOM 1854 N N . ILE A 1 221 ? -62.924 -9.985 70.050 1.00 80.75 221 ILE A N 1
ATOM 1855 C CA . ILE A 1 221 ? -61.623 -9.358 69.757 1.00 80.75 221 ILE A CA 1
ATOM 1856 C C . ILE A 1 221 ? -60.595 -10.406 69.305 1.00 80.75 221 ILE A C 1
ATOM 1858 O O . ILE A 1 221 ? -59.794 -10.143 68.402 1.00 80.75 221 ILE A O 1
ATOM 1862 N N . MET A 1 222 ? -60.596 -11.593 69.913 1.00 80.00 222 MET A N 1
ATOM 1863 C CA . MET A 1 222 ? -59.696 -12.688 69.543 1.00 80.00 222 MET A CA 1
ATOM 1864 C C . MET A 1 222 ? -60.029 -13.266 68.163 1.00 80.00 222 MET A C 1
ATOM 1866 O O . MET A 1 222 ? -59.113 -13.530 67.379 1.00 80.00 222 MET A O 1
ATOM 1870 N N . ASP A 1 223 ? -61.309 -13.383 67.820 1.00 81.31 223 ASP A N 1
ATOM 1871 C CA . ASP A 1 223 ? -61.748 -13.825 66.496 1.00 81.31 223 ASP A CA 1
ATOM 1872 C C . ASP A 1 223 ? -61.437 -12.785 65.413 1.00 81.31 223 ASP A C 1
ATOM 1874 O O . ASP A 1 223 ? -60.939 -13.142 64.341 1.00 81.31 223 ASP A O 1
ATOM 1878 N N . ALA A 1 224 ? -61.592 -11.488 65.705 1.00 84.00 224 ALA A N 1
ATOM 1879 C CA . ALA A 1 224 ? -61.153 -10.417 64.808 1.00 84.00 224 ALA A CA 1
ATOM 1880 C C . ALA A 1 224 ? -59.630 -10.448 64.569 1.00 84.00 224 ALA A C 1
ATOM 1882 O O . ALA A 1 224 ? -59.168 -10.260 63.439 1.00 84.00 224 ALA A O 1
ATOM 1883 N N . ARG A 1 225 ? -58.833 -10.749 65.607 1.00 83.31 225 ARG A N 1
ATOM 1884 C CA . ARG A 1 225 ? -57.379 -10.952 65.472 1.00 83.31 225 ARG A CA 1
ATOM 1885 C C . ARG A 1 225 ? -57.050 -12.170 64.610 1.00 83.31 225 ARG A C 1
ATOM 1887 O O . ARG A 1 225 ? -56.216 -12.048 63.716 1.00 83.31 225 ARG A O 1
ATOM 1894 N N . ARG A 1 226 ? -57.737 -13.305 64.801 1.00 84.19 226 ARG A N 1
ATOM 1895 C CA . ARG A 1 226 ? -57.569 -14.499 63.949 1.00 84.19 226 ARG A CA 1
ATOM 1896 C C . ARG A 1 226 ? -57.892 -14.209 62.485 1.00 84.19 226 ARG A C 1
ATOM 1898 O O . ARG A 1 226 ? -57.123 -14.599 61.611 1.00 84.19 226 ARG A O 1
ATOM 1905 N N . GLN A 1 227 ? -58.981 -13.495 62.202 1.00 86.44 227 GLN A N 1
ATOM 1906 C CA . GLN A 1 227 ? -59.338 -13.123 60.828 1.00 86.44 227 GLN A CA 1
ATOM 1907 C C . GLN A 1 227 ? -58.311 -12.170 60.198 1.00 86.44 227 GLN A C 1
ATOM 1909 O O . GLN A 1 227 ? -57.953 -12.338 59.032 1.00 86.44 227 GLN A O 1
ATOM 1914 N N . ALA A 1 228 ? -57.786 -11.204 60.957 1.00 85.31 228 ALA A N 1
ATOM 1915 C CA . ALA A 1 228 ? -56.725 -10.317 60.482 1.00 85.31 228 ALA A CA 1
ATOM 1916 C C . ALA A 1 228 ? -55.409 -11.070 60.208 1.00 85.31 228 ALA A C 1
ATOM 1918 O O . ALA A 1 228 ? -54.736 -10.791 59.216 1.00 85.31 228 ALA A O 1
ATOM 1919 N N . GLU A 1 229 ? -55.049 -12.048 61.045 1.00 87.00 229 GLU A N 1
ATOM 1920 C CA . GLU A 1 229 ? -53.889 -12.918 60.813 1.00 87.00 229 GLU A CA 1
ATOM 1921 C C . GLU A 1 229 ? -54.057 -13.805 59.576 1.00 87.00 229 GLU A C 1
ATOM 1923 O O . GLU A 1 229 ? -53.103 -13.964 58.813 1.00 87.00 229 GLU A O 1
ATOM 1928 N N . LEU A 1 230 ? -55.251 -14.362 59.348 1.00 89.50 230 LEU A N 1
ATOM 1929 C CA . LEU A 1 230 ? -55.549 -15.145 58.145 1.00 89.50 230 LEU A CA 1
ATOM 1930 C C . LEU A 1 230 ? -55.435 -14.288 56.879 1.00 89.50 230 LEU A C 1
ATOM 1932 O O . LEU A 1 230 ? -54.727 -14.682 55.955 1.00 89.50 230 LEU A O 1
ATOM 1936 N N . ARG A 1 231 ? -56.006 -13.075 56.876 1.00 89.06 231 ARG A N 1
ATOM 1937 C CA . ARG A 1 231 ? -55.879 -12.129 55.750 1.00 89.06 231 ARG A CA 1
ATOM 1938 C C . ARG A 1 231 ? -54.428 -11.735 55.479 1.00 89.06 231 ARG A C 1
ATOM 1940 O O . ARG A 1 231 ? -54.008 -11.734 54.329 1.00 89.06 231 ARG A O 1
ATOM 1947 N N . LYS A 1 232 ? -53.633 -11.465 56.522 1.00 89.38 232 LYS A N 1
ATOM 1948 C CA . LYS A 1 232 ? -52.191 -11.199 56.365 1.00 89.38 232 LYS A CA 1
ATOM 1949 C C . LYS A 1 232 ? -51.459 -12.397 55.761 1.00 89.38 232 LYS A C 1
ATOM 1951 O O . LYS A 1 232 ? -50.629 -12.224 54.877 1.00 89.38 232 LYS A O 1
ATOM 1956 N N . LYS A 1 233 ? -51.765 -13.621 56.208 1.00 89.81 233 LYS A N 1
ATOM 1957 C CA . LYS A 1 233 ? -51.175 -14.848 55.644 1.00 89.81 233 LYS A CA 1
ATOM 1958 C C . LYS A 1 233 ? -51.547 -15.039 54.171 1.00 89.81 233 LYS A C 1
ATOM 1960 O O . LYS A 1 233 ? -50.704 -15.493 53.404 1.00 89.81 233 LYS A O 1
ATOM 1965 N N . GLU A 1 234 ? -52.774 -14.714 53.777 1.00 91.00 234 GLU A N 1
ATOM 1966 C CA . GLU A 1 234 ? -53.219 -14.761 52.379 1.00 91.00 234 GLU A CA 1
ATOM 1967 C C . GLU A 1 234 ? -52.531 -13.695 51.521 1.00 91.00 234 GLU A C 1
ATOM 1969 O O . GLU A 1 234 ? -52.023 -14.032 50.455 1.00 91.00 234 GLU A O 1
ATOM 1974 N N . GLN A 1 235 ? -52.404 -12.462 52.021 1.00 90.06 235 GLN A N 1
ATOM 1975 C CA . GLN A 1 235 ? -51.659 -11.386 51.356 1.00 90.06 235 GLN A CA 1
ATOM 1976 C C . GLN A 1 235 ? -50.191 -11.765 51.142 1.00 90.06 235 GLN A C 1
ATOM 1978 O O . GLN A 1 235 ? -49.716 -11.721 50.016 1.00 90.06 235 GLN A O 1
ATOM 1983 N N . PHE A 1 236 ? -49.494 -12.270 52.166 1.00 91.06 236 PHE A N 1
ATOM 1984 C CA . PHE A 1 236 ? -48.106 -12.723 52.006 1.00 91.06 236 PHE A CA 1
ATOM 1985 C C . PHE A 1 236 ? -47.960 -13.898 51.030 1.00 91.06 236 PHE A C 1
ATOM 1987 O O . PHE A 1 236 ? -46.927 -14.038 50.373 1.00 91.06 236 PHE A O 1
ATOM 1994 N N . LYS A 1 237 ? -48.968 -14.776 50.935 1.00 94.38 237 LYS A N 1
ATOM 1995 C CA . LYS A 1 237 ? -48.981 -15.844 49.926 1.00 94.38 237 LYS A CA 1
ATOM 1996 C C . LYS A 1 237 ? -49.153 -15.271 48.520 1.00 94.38 237 LYS A C 1
ATOM 1998 O O . LYS A 1 237 ? -48.429 -15.703 47.630 1.00 94.38 237 LYS A O 1
ATOM 2003 N N . GLN A 1 238 ? -50.066 -14.318 48.333 1.00 93.12 238 GLN A N 1
ATOM 2004 C CA . GLN A 1 238 ? -50.278 -13.636 47.053 1.00 93.12 238 GLN A CA 1
ATOM 2005 C C . GLN A 1 238 ? -49.035 -12.848 46.634 1.00 93.12 238 GLN A C 1
ATOM 2007 O O . GLN A 1 238 ? -48.508 -13.104 45.562 1.00 93.12 238 GLN A O 1
ATOM 2012 N N . GLU A 1 239 ? -48.465 -12.034 47.523 1.00 91.19 239 GLU A N 1
ATOM 2013 C CA . GLU A 1 239 ? -47.224 -11.289 47.273 1.00 91.19 239 GLU A CA 1
ATOM 2014 C C . GLU A 1 239 ? -46.071 -12.214 46.860 1.00 91.19 239 GLU A C 1
ATOM 2016 O O . GLU A 1 239 ? -45.327 -11.914 45.931 1.00 91.19 239 GLU A O 1
ATOM 2021 N N . ARG A 1 240 ? -45.929 -13.384 47.498 1.00 93.00 240 ARG A N 1
ATOM 2022 C CA . ARG A 1 240 ? -44.918 -14.379 47.104 1.00 93.00 240 ARG A CA 1
ATOM 2023 C C . ARG A 1 240 ? -45.150 -14.946 45.707 1.00 93.00 240 ARG A C 1
ATOM 2025 O O . ARG A 1 240 ? -44.179 -15.171 44.986 1.00 93.00 240 ARG A O 1
ATOM 2032 N N . ILE A 1 241 ? -46.403 -15.216 45.350 1.00 94.94 241 ILE A N 1
ATOM 2033 C CA . ILE A 1 241 ? -46.772 -15.707 44.019 1.00 94.94 241 ILE A CA 1
ATOM 2034 C C . ILE A 1 241 ? -46.512 -14.613 42.978 1.00 94.94 241 ILE A C 1
ATOM 2036 O O . ILE A 1 241 ? -45.893 -14.895 41.957 1.00 94.94 241 ILE A O 1
ATOM 2040 N N . ASP A 1 242 ? -46.887 -13.371 43.268 1.00 93.81 242 ASP A N 1
ATOM 2041 C CA . ASP A 1 242 ? -46.713 -12.232 42.368 1.00 93.81 242 ASP A CA 1
ATOM 2042 C C . ASP A 1 242 ? -45.232 -11.915 42.140 1.00 93.81 242 ASP A C 1
ATOM 2044 O O . ASP A 1 242 ? -44.805 -11.792 40.994 1.00 93.81 242 ASP A O 1
ATOM 2048 N N . ILE A 1 243 ? -44.413 -11.898 43.199 1.00 93.31 243 ILE A N 1
ATOM 2049 C CA . ILE A 1 243 ? -42.952 -11.745 43.090 1.00 93.31 243 ILE A CA 1
ATOM 2050 C C . ILE A 1 243 ? -42.356 -12.878 42.246 1.00 93.31 243 ILE A C 1
ATOM 2052 O O . ILE A 1 243 ? -41.492 -12.643 41.398 1.00 93.31 243 ILE A O 1
ATOM 2056 N N . ARG A 1 244 ? -42.812 -14.122 42.449 1.00 92.25 244 ARG A N 1
ATOM 2057 C CA . ARG A 1 244 ? -42.331 -15.266 41.665 1.00 92.25 244 ARG A CA 1
ATOM 2058 C C . ARG A 1 244 ? -42.735 -15.153 40.195 1.00 92.25 244 ARG A C 1
ATOM 2060 O O . ARG A 1 244 ? -41.917 -15.466 39.335 1.00 92.25 244 ARG A O 1
ATOM 2067 N N . ASN A 1 245 ? -43.952 -14.707 39.905 1.00 95.12 245 ASN A N 1
ATOM 2068 C CA . ASN A 1 245 ? -44.433 -14.513 38.540 1.00 95.12 245 ASN A CA 1
ATOM 2069 C C . ASN A 1 245 ? -43.676 -13.380 37.838 1.00 95.12 245 ASN A C 1
ATOM 2071 O O . ASN A 1 245 ? -43.208 -13.584 36.723 1.00 95.12 245 ASN A O 1
ATOM 2075 N N . GLN A 1 246 ? -43.454 -12.251 38.516 1.00 94.06 246 GLN A N 1
ATOM 2076 C CA . GLN A 1 246 ? -42.639 -11.147 37.999 1.00 94.06 246 GLN A CA 1
ATOM 2077 C C . GLN A 1 246 ? -41.212 -11.598 37.680 1.00 94.06 246 GLN A C 1
ATOM 2079 O O . GLN A 1 246 ? -40.685 -11.276 36.618 1.00 94.06 246 GLN A O 1
ATOM 2084 N N . PHE A 1 247 ? -40.599 -12.400 38.556 1.00 95.00 247 PHE A N 1
ATOM 2085 C CA . PHE A 1 247 ? -39.284 -12.981 38.289 1.00 95.00 247 PHE A CA 1
ATOM 2086 C C . PHE A 1 247 ? -39.294 -13.866 37.033 1.00 95.00 247 PHE A C 1
ATOM 2088 O O . PHE A 1 247 ? -38.416 -13.743 36.184 1.00 95.00 247 PHE A O 1
ATOM 2095 N N . LEU A 1 248 ? -40.299 -14.736 36.885 1.00 95.50 248 LEU A N 1
ATOM 2096 C CA . LEU A 1 248 ? -40.425 -15.606 35.710 1.00 95.50 248 LEU A CA 1
ATOM 2097 C C . LEU A 1 248 ? -40.673 -14.814 34.418 1.00 95.50 248 LEU A C 1
ATOM 2099 O O . LEU A 1 248 ? -40.196 -15.212 33.357 1.00 95.50 248 LEU A O 1
ATOM 2103 N N . GLU A 1 249 ? -41.410 -13.706 34.479 1.00 95.81 249 GLU A N 1
ATOM 2104 C CA . GLU A 1 249 ? -41.610 -12.807 33.338 1.00 95.81 249 GLU A CA 1
ATOM 2105 C C . GLU A 1 249 ? -40.315 -12.095 32.943 1.00 95.81 249 GLU A C 1
ATOM 2107 O O . GLU A 1 249 ? -39.963 -12.098 31.763 1.00 95.81 249 GLU A O 1
ATOM 2112 N N . GLN A 1 250 ? -39.563 -11.568 33.913 1.00 94.31 250 GLN A N 1
ATOM 2113 C CA . GLN A 1 250 ? -38.253 -10.954 33.672 1.00 94.31 250 GLN A CA 1
ATOM 2114 C C . GLN A 1 250 ? -37.253 -11.957 33.085 1.00 94.31 250 GLN A C 1
ATOM 2116 O O . GLN A 1 250 ? -36.513 -11.635 32.158 1.00 94.31 250 GLN A O 1
ATOM 2121 N N . GLU A 1 251 ? -37.249 -13.197 33.576 1.00 92.19 251 GLU A N 1
ATOM 2122 C CA . GLU A 1 251 ? -36.373 -14.253 33.064 1.00 92.19 251 GLU A CA 1
ATOM 2123 C C . GLU A 1 251 ? -36.743 -14.647 31.623 1.00 92.19 251 GLU A C 1
ATOM 2125 O O . GLU A 1 251 ? -35.863 -14.789 30.771 1.00 92.19 251 GLU A O 1
ATOM 2130 N N . LYS A 1 252 ? -38.044 -14.728 31.305 1.00 94.00 252 LYS A N 1
ATOM 2131 C CA . LYS A 1 252 ? -38.525 -14.926 29.927 1.00 94.00 252 LYS A CA 1
ATOM 2132 C C . LYS A 1 252 ? -38.136 -13.772 29.005 1.00 94.00 252 LYS A C 1
ATOM 2134 O O . LYS A 1 252 ? -37.713 -14.034 27.882 1.00 94.00 252 LYS A O 1
ATOM 2139 N N . GLN A 1 253 ? -38.263 -12.525 29.460 1.00 93.19 253 GLN A N 1
ATOM 2140 C CA . GLN A 1 253 ? -37.855 -11.344 28.692 1.00 93.19 253 GLN A CA 1
ATOM 2141 C C . GLN A 1 253 ? -36.351 -11.360 28.419 1.00 93.19 253 GLN A C 1
ATOM 2143 O O . GLN A 1 253 ? -35.944 -11.247 27.267 1.00 93.19 253 GLN A O 1
ATOM 2148 N N . ARG A 1 254 ? -35.532 -11.637 29.438 1.00 93.56 254 ARG A N 1
ATOM 2149 C CA . ARG A 1 254 ? -34.076 -11.753 29.290 1.00 93.56 254 ARG A CA 1
ATOM 2150 C C . ARG A 1 254 ? -33.676 -12.843 28.293 1.00 93.56 254 ARG A C 1
ATOM 2152 O O . ARG A 1 254 ? -32.794 -12.631 27.465 1.00 93.56 254 ARG A O 1
ATOM 2159 N N . LEU A 1 255 ? -34.319 -14.013 28.354 1.00 94.81 255 LEU A N 1
ATOM 2160 C CA . LEU A 1 255 ? -34.081 -15.092 27.389 1.00 94.81 255 LEU A CA 1
ATOM 2161 C C . LEU A 1 255 ? -34.532 -14.707 25.976 1.00 94.81 255 LEU A C 1
ATOM 2163 O O . LEU A 1 255 ? -33.853 -15.038 25.006 1.00 94.81 255 LEU A O 1
ATOM 2167 N N . HIS A 1 256 ? -35.659 -14.006 25.848 1.00 94.62 256 HIS A N 1
ATOM 2168 C CA . HIS A 1 256 ? -36.136 -13.507 24.564 1.00 94.62 256 HIS A CA 1
ATOM 2169 C C . HIS A 1 256 ? -35.149 -12.507 23.949 1.00 94.62 256 HIS A C 1
ATOM 2171 O O . HIS A 1 256 ? -34.751 -12.692 22.803 1.00 94.62 256 HIS A O 1
ATOM 2177 N N . GLU A 1 257 ? -34.684 -11.520 24.716 1.00 93.25 257 GLU A N 1
ATOM 2178 C CA . GLU A 1 257 ? -33.670 -10.550 24.287 1.00 93.25 257 GLU A CA 1
ATOM 2179 C C . GLU A 1 257 ? -32.368 -11.238 23.869 1.00 93.25 257 GLU A C 1
ATOM 2181 O O . GLU A 1 257 ? -31.837 -10.948 22.799 1.00 93.25 257 GLU A O 1
ATOM 2186 N N . MET A 1 258 ? -31.887 -12.205 24.657 1.00 93.44 258 MET A N 1
ATOM 2187 C CA . MET A 1 258 ? -30.691 -12.980 24.315 1.00 93.44 258 MET A CA 1
ATOM 2188 C C . MET A 1 258 ? -30.862 -13.725 22.984 1.00 93.44 258 MET A C 1
ATOM 2190 O O . MET A 1 258 ? -29.965 -13.702 22.142 1.00 93.44 258 MET A O 1
ATOM 2194 N N . ASN A 1 259 ? -32.021 -14.353 22.764 1.00 93.62 259 ASN A N 1
ATOM 2195 C CA . ASN A 1 259 ? -32.316 -15.056 21.517 1.00 93.62 259 ASN A CA 1
ATOM 2196 C C . ASN A 1 259 ? -32.425 -14.096 20.325 1.00 93.62 259 ASN A C 1
ATOM 2198 O O . ASN A 1 259 ? -31.927 -14.417 19.248 1.00 93.62 259 ASN A O 1
ATOM 2202 N N . VAL A 1 260 ? -33.035 -12.923 20.504 1.00 95.06 260 VAL A N 1
ATOM 2203 C CA . VAL A 1 260 ? -33.135 -11.891 19.459 1.00 95.06 260 VAL A CA 1
ATOM 2204 C C . VAL A 1 260 ? -31.752 -11.350 19.100 1.00 95.06 260 VAL A C 1
ATOM 2206 O O . VAL A 1 260 ? -31.420 -11.274 17.918 1.00 95.06 260 VAL A O 1
ATOM 2209 N N . MET A 1 261 ? -30.916 -11.047 20.097 1.00 92.94 261 MET A N 1
ATOM 2210 C CA . MET A 1 261 ? -29.531 -10.621 19.874 1.00 92.94 261 MET A CA 1
ATOM 2211 C C . MET A 1 261 ? -28.735 -11.697 19.138 1.00 92.94 261 MET A C 1
ATOM 2213 O O . MET A 1 261 ? -28.061 -11.399 18.156 1.00 92.94 261 MET A O 1
ATOM 2217 N N . HIS A 1 262 ? -28.878 -12.962 19.537 1.00 93.19 262 HIS A N 1
ATOM 2218 C CA . HIS A 1 262 ? -28.209 -14.075 18.872 1.00 93.19 262 HIS A CA 1
ATOM 2219 C C . HIS A 1 262 ? -28.662 -14.257 17.414 1.00 93.19 262 HIS A C 1
ATOM 2221 O O . HIS A 1 262 ? -27.832 -14.422 16.519 1.00 93.19 262 HIS A O 1
ATOM 2227 N N . GLN A 1 263 ? -29.969 -14.184 17.145 1.00 93.19 263 GLN A N 1
ATOM 2228 C CA . GLN A 1 263 ? -30.503 -14.229 15.781 1.00 93.19 263 GLN A CA 1
ATOM 2229 C C . GLN A 1 263 ? -29.979 -13.066 14.936 1.00 93.19 263 GLN A C 1
ATOM 2231 O O . GLN A 1 263 ? -29.583 -13.267 13.788 1.00 93.19 263 GLN A O 1
ATOM 2236 N N . TRP A 1 264 ? -29.931 -11.861 15.504 1.00 95.06 264 TRP A N 1
ATOM 2237 C CA . TRP A 1 264 ? -29.399 -10.680 14.834 1.00 95.06 264 TRP A CA 1
ATOM 2238 C C . TRP A 1 264 ? -27.907 -10.825 14.509 1.00 95.06 264 TRP A C 1
ATOM 2240 O O . TRP A 1 264 ? -27.493 -10.542 13.384 1.00 95.06 264 TRP A O 1
ATOM 2250 N N . GLU A 1 265 ? -27.105 -11.336 15.446 1.00 92.62 265 GLU A N 1
ATOM 2251 C CA . GLU A 1 265 ? -25.688 -11.636 15.222 1.00 92.62 265 GLU A CA 1
ATOM 2252 C C . GLU A 1 265 ? -25.489 -12.647 14.092 1.00 92.62 265 GLU A C 1
ATOM 2254 O O . GLU A 1 265 ? -24.649 -12.433 13.216 1.00 92.62 265 GLU A O 1
ATOM 2259 N N . ILE A 1 266 ? -26.266 -13.733 14.084 1.00 93.38 266 ILE A N 1
ATOM 2260 C CA . ILE A 1 266 ? -26.204 -14.754 13.034 1.00 93.38 266 ILE A CA 1
ATOM 2261 C C . ILE A 1 266 ? -26.551 -14.145 11.672 1.00 93.38 266 ILE A C 1
ATOM 2263 O O . ILE A 1 266 ? -25.799 -14.319 10.714 1.00 93.38 266 ILE A O 1
ATOM 2267 N N . ILE A 1 267 ? -27.654 -13.396 11.583 1.00 94.06 267 ILE A N 1
ATOM 2268 C CA . ILE A 1 267 ? -28.084 -12.749 10.336 1.00 94.06 267 ILE A CA 1
ATOM 2269 C C . ILE A 1 267 ? -27.012 -11.780 9.832 1.00 94.06 267 ILE A C 1
ATOM 2271 O O . ILE A 1 267 ? -26.731 -11.743 8.636 1.00 94.06 267 ILE A O 1
ATOM 2275 N N . ASN A 1 268 ? -26.381 -11.017 10.722 1.00 92.56 268 ASN A N 1
ATOM 2276 C CA . ASN A 1 268 ? -25.320 -10.096 10.329 1.00 92.56 268 ASN A CA 1
ATOM 2277 C C . ASN A 1 268 ? -24.055 -10.804 9.862 1.00 92.56 268 ASN A C 1
ATOM 2279 O O . ASN A 1 268 ? -23.414 -10.314 8.938 1.00 92.56 268 ASN A O 1
ATOM 2283 N N . ARG A 1 269 ? -23.700 -11.954 10.443 1.00 91.31 269 ARG A N 1
ATOM 2284 C CA . ARG A 1 269 ? -22.593 -12.770 9.922 1.00 91.31 269 ARG A CA 1
ATOM 2285 C C . ARG A 1 269 ? -22.881 -13.221 8.495 1.00 91.31 269 ARG A C 1
ATOM 2287 O O . ARG A 1 269 ? -22.062 -12.963 7.625 1.00 91.31 269 ARG A O 1
ATOM 2294 N N . PHE A 1 270 ? -24.072 -13.764 8.237 1.00 93.94 270 PHE A N 1
ATOM 2295 C CA . PHE A 1 270 ? -24.460 -14.169 6.883 1.00 93.94 270 PHE A CA 1
ATOM 2296 C C . PHE A 1 270 ? -24.463 -13.001 5.894 1.00 93.94 270 PHE A C 1
ATOM 2298 O O . PHE A 1 270 ? -23.890 -13.119 4.816 1.00 93.94 270 PHE A O 1
ATOM 2305 N N . LYS A 1 271 ? -25.024 -11.846 6.270 1.00 94.38 271 LYS A N 1
ATOM 2306 C CA . LYS A 1 271 ? -24.993 -10.645 5.420 1.00 94.38 271 LYS A CA 1
ATOM 2307 C C . LYS A 1 271 ? -23.571 -10.162 5.149 1.00 94.38 271 LYS A C 1
ATOM 2309 O O . LYS A 1 271 ? -23.262 -9.769 4.031 1.00 94.38 271 LYS A O 1
ATOM 2314 N N . ASN A 1 272 ? -22.701 -10.183 6.155 1.00 90.25 272 ASN A N 1
ATOM 2315 C CA . ASN A 1 272 ? -21.304 -9.794 5.984 1.00 90.25 272 ASN A CA 1
ATOM 2316 C C . ASN A 1 272 ? -20.556 -10.773 5.073 1.00 90.25 272 ASN A C 1
ATOM 2318 O O . ASN A 1 272 ? -19.769 -10.332 4.238 1.00 90.25 272 ASN A O 1
ATOM 2322 N N . ASP A 1 273 ? -20.832 -12.072 5.185 1.00 93.75 273 ASP A N 1
ATOM 2323 C CA . ASP A 1 273 ? -20.260 -13.093 4.307 1.00 93.75 273 ASP A CA 1
ATOM 2324 C C . ASP A 1 273 ? -20.752 -12.929 2.860 1.00 93.75 273 ASP A C 1
ATOM 2326 O O . ASP A 1 273 ? -19.950 -13.015 1.929 1.00 93.75 273 ASP A O 1
ATOM 2330 N N . GLU A 1 274 ? -22.036 -12.619 2.653 1.00 92.88 274 GLU A N 1
ATOM 2331 C CA . GLU A 1 274 ? -22.601 -12.292 1.335 1.00 92.88 274 GLU A CA 1
ATOM 2332 C C . GLU A 1 274 ? -21.937 -11.047 0.732 1.00 92.88 274 GLU A C 1
ATOM 2334 O O . GLU A 1 274 ? -21.454 -11.085 -0.403 1.00 92.88 274 GLU A O 1
ATOM 2339 N N . LEU A 1 275 ? -21.829 -9.965 1.512 1.00 92.69 275 LEU A N 1
ATOM 2340 C CA . LEU A 1 275 ? -21.162 -8.731 1.092 1.00 92.69 275 LEU A CA 1
ATOM 2341 C C . LEU A 1 275 ? -19.693 -8.976 0.737 1.00 92.69 275 LEU A C 1
ATOM 23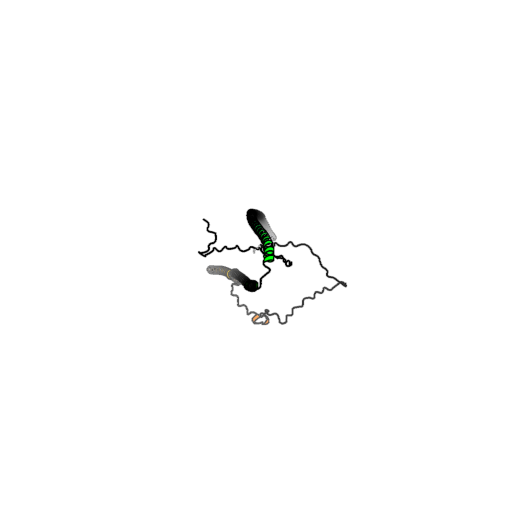43 O O . LEU A 1 275 ? -19.203 -8.467 -0.273 1.00 92.69 275 LEU A O 1
ATOM 2347 N N . TYR A 1 276 ? -18.988 -9.777 1.538 1.00 92.12 276 TYR A N 1
ATOM 2348 C CA . TYR A 1 276 ? -17.597 -10.123 1.276 1.00 92.12 276 TYR A CA 1
ATOM 2349 C C . TYR A 1 276 ? -17.455 -11.004 0.031 1.00 92.12 276 TYR A C 1
ATOM 2351 O O . TYR A 1 276 ? -16.564 -10.780 -0.791 1.00 92.12 276 TYR A O 1
ATOM 2359 N N . ALA A 1 277 ? -18.344 -11.980 -0.155 1.00 94.06 277 ALA A N 1
ATOM 2360 C CA . ALA A 1 277 ? -18.358 -12.828 -1.340 1.00 94.06 277 ALA A CA 1
ATOM 2361 C C . ALA A 1 277 ? -18.594 -12.004 -2.614 1.00 94.06 277 ALA A C 1
ATOM 2363 O O . ALA A 1 277 ? -17.903 -12.218 -3.614 1.00 94.06 277 ALA A O 1
ATOM 2364 N N . ASP A 1 278 ? -19.512 -11.040 -2.575 1.00 93.81 278 ASP A N 1
ATOM 2365 C CA . ASP A 1 278 ? -19.792 -10.151 -3.701 1.00 93.81 278 ASP A CA 1
ATOM 2366 C C . ASP A 1 278 ? -18.655 -9.162 -3.961 1.00 93.81 278 ASP A C 1
ATOM 2368 O O . ASP A 1 278 ? -18.277 -8.957 -5.116 1.00 93.81 278 ASP A O 1
ATOM 2372 N N . TYR A 1 279 ? -18.023 -8.628 -2.914 1.00 93.38 279 TYR A N 1
ATOM 2373 C CA . TYR A 1 279 ? -16.790 -7.851 -3.048 1.00 93.38 279 TYR A CA 1
ATOM 2374 C C . TYR A 1 279 ? -15.683 -8.668 -3.734 1.00 93.38 279 TYR A C 1
ATOM 2376 O O . TYR A 1 279 ? -15.078 -8.221 -4.709 1.00 93.38 279 TYR A O 1
ATOM 2384 N N . GLN A 1 280 ? -15.471 -9.914 -3.301 1.00 93.69 280 GLN A N 1
ATOM 2385 C CA . GLN A 1 280 ? -14.489 -10.819 -3.903 1.00 93.69 280 GLN A CA 1
ATOM 2386 C C . GLN A 1 280 ? -14.835 -11.215 -5.345 1.00 93.69 280 GLN A C 1
ATOM 2388 O O . GLN A 1 280 ? -13.933 -11.506 -6.137 1.00 93.69 280 GLN A O 1
ATOM 2393 N N . LYS A 1 281 ? -16.121 -11.280 -5.714 1.00 95.31 281 LYS A N 1
ATOM 2394 C CA . LYS A 1 281 ? -16.541 -11.480 -7.112 1.00 95.31 281 LYS A CA 1
ATOM 2395 C C . LYS A 1 281 ? -16.213 -10.251 -7.957 1.00 95.31 281 LYS A C 1
ATOM 2397 O O . LYS A 1 281 ? -15.540 -10.414 -8.971 1.00 95.31 281 LYS A O 1
ATOM 2402 N N . LYS A 1 282 ? -16.579 -9.046 -7.504 1.00 94.50 282 LYS A N 1
ATOM 2403 C CA . LYS A 1 282 ? -16.265 -7.784 -8.199 1.00 94.50 282 LYS A CA 1
ATOM 2404 C C . LYS A 1 282 ? -14.763 -7.609 -8.402 1.00 94.50 282 LYS A C 1
ATOM 2406 O O . LYS A 1 282 ? -14.318 -7.368 -9.516 1.00 94.50 282 LYS A O 1
ATOM 2411 N N . LEU A 1 283 ? -13.963 -7.876 -7.370 1.00 93.94 283 LEU A N 1
ATOM 2412 C CA . LEU A 1 283 ? -12.503 -7.822 -7.470 1.00 93.94 283 LEU A CA 1
ATOM 2413 C C . LEU A 1 283 ? -11.950 -8.812 -8.514 1.00 93.94 283 LEU A C 1
ATOM 2415 O O . LEU A 1 283 ? -10.981 -8.520 -9.216 1.00 93.94 283 LEU A O 1
ATOM 2419 N N . ARG A 1 284 ? -12.550 -10.005 -8.633 1.00 94.88 284 ARG A N 1
ATOM 2420 C CA . ARG A 1 284 ? -12.190 -10.983 -9.673 1.00 94.88 284 ARG A CA 1
ATOM 2421 C C . ARG A 1 284 ? -12.604 -10.517 -11.067 1.00 94.88 284 ARG A C 1
ATOM 2423 O O . ARG A 1 284 ? -11.854 -10.751 -12.010 1.00 94.88 284 ARG A O 1
ATOM 2430 N N . GLU A 1 285 ? -13.764 -9.888 -11.204 1.00 96.06 285 GLU A N 1
ATOM 2431 C CA . GLU A 1 285 ? -14.248 -9.319 -12.467 1.00 96.06 285 GLU A CA 1
ATOM 2432 C C . GLU A 1 285 ? -13.366 -8.160 -12.936 1.00 96.06 285 GLU A C 1
ATOM 2434 O O . GLU A 1 285 ? -12.905 -8.190 -14.072 1.00 96.06 285 GLU A O 1
ATOM 2439 N N . GLU A 1 286 ? -13.011 -7.227 -12.054 1.00 95.38 286 GLU A N 1
ATOM 2440 C CA . GLU A 1 286 ? -12.088 -6.126 -12.360 1.00 95.38 286 GLU A CA 1
ATOM 2441 C C . GLU A 1 286 ? -10.709 -6.633 -12.792 1.00 95.38 286 GLU A C 1
ATOM 2443 O O . GLU A 1 286 ? -10.137 -6.163 -13.776 1.00 95.38 286 GLU A O 1
ATOM 2448 N N . LYS A 1 287 ? -10.162 -7.639 -12.094 1.00 94.69 287 LYS A N 1
ATOM 2449 C CA . LYS A 1 287 ? -8.896 -8.270 -12.499 1.00 94.69 287 LYS A CA 1
ATOM 2450 C C . LYS A 1 287 ? -9.008 -8.919 -13.877 1.00 94.69 287 LYS A C 1
ATOM 2452 O O . LYS A 1 287 ? -8.082 -8.802 -14.674 1.00 94.69 287 LYS A O 1
ATOM 2457 N N . LYS A 1 288 ? -10.125 -9.594 -14.171 1.00 95.75 288 LYS A N 1
ATOM 2458 C CA . LYS A 1 288 ? -10.375 -10.188 -15.494 1.00 95.75 288 LYS A CA 1
ATOM 2459 C C . LYS A 1 288 ? -10.472 -9.119 -16.582 1.00 95.75 288 LYS A C 1
ATOM 2461 O O . LYS A 1 288 ? -9.860 -9.312 -17.626 1.00 95.75 288 LYS A O 1
ATOM 2466 N N . GLN A 1 289 ? -11.177 -8.018 -16.325 1.00 95.75 289 GLN A N 1
ATOM 2467 C CA . GLN A 1 289 ? -11.291 -6.887 -17.250 1.00 95.75 289 GLN A CA 1
ATOM 2468 C C . GLN A 1 289 ? -9.916 -6.289 -17.552 1.00 95.75 289 GLN A C 1
ATOM 2470 O O . GLN A 1 289 ? -9.525 -6.239 -18.711 1.00 95.75 289 GLN A O 1
ATOM 2475 N N . LYS A 1 290 ? -9.110 -5.988 -16.526 1.00 94.06 290 LYS A N 1
ATOM 2476 C CA . LYS A 1 290 ? -7.740 -5.479 -16.719 1.00 94.06 290 LYS A CA 1
ATOM 2477 C C . LYS A 1 290 ? -6.861 -6.446 -17.510 1.00 94.06 290 LYS A C 1
ATOM 2479 O O . LYS A 1 290 ? -6.116 -6.036 -18.388 1.00 94.06 290 LYS A O 1
ATOM 2484 N N . ILE A 1 291 ? -6.946 -7.751 -17.232 1.00 94.75 291 ILE A N 1
ATOM 2485 C CA . ILE A 1 291 ? -6.207 -8.763 -18.006 1.00 94.75 291 ILE A CA 1
ATOM 2486 C C . ILE A 1 291 ? -6.651 -8.770 -19.475 1.00 94.75 291 ILE A C 1
ATOM 2488 O O . ILE A 1 291 ? -5.807 -8.952 -20.351 1.00 94.75 291 ILE A O 1
ATOM 2492 N N . GLN A 1 292 ? -7.945 -8.601 -19.756 1.00 95.56 292 GLN A N 1
ATOM 2493 C CA . GLN A 1 292 ? -8.454 -8.497 -21.127 1.00 95.56 292 GLN A CA 1
ATOM 2494 C C . GLN A 1 292 ? -7.942 -7.229 -21.814 1.00 95.56 292 GLN A C 1
ATOM 2496 O O . GLN A 1 292 ? -7.386 -7.339 -22.900 1.00 95.56 292 GLN A O 1
ATOM 2501 N N . GLU A 1 293 ? -8.009 -6.075 -21.152 1.00 95.56 293 GLU A N 1
ATOM 2502 C CA . GLU A 1 293 ? -7.469 -4.807 -21.660 1.00 95.56 293 GLU A CA 1
ATOM 2503 C C . GLU A 1 293 ? -5.974 -4.922 -21.991 1.00 95.56 293 GLU A C 1
ATOM 2505 O O . GLU A 1 293 ? -5.561 -4.608 -23.106 1.00 95.56 293 GLU A O 1
ATOM 2510 N N . TYR A 1 294 ? -5.164 -5.480 -21.081 1.00 94.12 294 TYR A N 1
ATOM 2511 C CA . TYR A 1 294 ? -3.737 -5.697 -21.336 1.00 94.12 294 TYR A CA 1
ATOM 2512 C C . TYR A 1 294 ? -3.485 -6.649 -22.508 1.00 94.12 294 TYR A C 1
ATOM 2514 O O . TYR A 1 294 ? -2.554 -6.436 -23.283 1.00 94.12 294 TYR A O 1
ATOM 2522 N N . ARG A 1 295 ? -4.292 -7.706 -22.660 1.00 95.56 295 ARG A N 1
ATOM 2523 C CA . ARG A 1 295 ? -4.181 -8.619 -23.808 1.00 95.56 295 ARG A CA 1
ATOM 2524 C C . ARG A 1 295 ? -4.521 -7.909 -25.112 1.00 95.56 295 ARG A C 1
ATOM 2526 O O . ARG A 1 295 ? -3.786 -8.071 -26.083 1.00 95.56 295 ARG A O 1
ATOM 2533 N N . ASP A 1 296 ? -5.587 -7.120 -25.123 1.00 96.12 296 ASP A N 1
ATOM 2534 C CA . ASP A 1 296 ? -6.013 -6.369 -26.300 1.00 96.12 296 ASP A CA 1
ATOM 2535 C C . ASP A 1 296 ? -4.965 -5.330 -26.701 1.00 96.12 296 ASP A C 1
ATOM 2537 O O . ASP A 1 296 ? -4.650 -5.201 -27.884 1.00 96.12 296 ASP A O 1
ATOM 2541 N N . ASP A 1 297 ? -4.356 -4.645 -25.735 1.00 95.19 297 ASP A N 1
ATOM 2542 C CA . ASP A 1 297 ? -3.288 -3.682 -25.996 1.00 95.19 297 ASP A CA 1
ATOM 2543 C C . ASP A 1 297 ? -2.010 -4.355 -26.505 1.00 95.19 297 ASP A C 1
ATOM 2545 O O . ASP A 1 297 ? -1.406 -3.867 -27.460 1.00 95.19 297 ASP A O 1
ATOM 2549 N N . ILE A 1 298 ? -1.633 -5.524 -25.973 1.00 94.44 298 ILE A N 1
ATOM 2550 C CA . ILE A 1 298 ? -0.520 -6.315 -26.526 1.00 94.44 298 ILE A CA 1
ATOM 2551 C C . ILE A 1 298 ? -0.805 -6.696 -27.984 1.00 94.44 298 ILE A C 1
ATOM 2553 O O . ILE A 1 298 ? 0.065 -6.535 -28.842 1.00 94.44 298 ILE A O 1
ATOM 2557 N N . VAL A 1 299 ? -2.021 -7.160 -28.290 1.00 96.44 299 VAL A N 1
ATOM 2558 C CA . VAL A 1 299 ? -2.416 -7.519 -29.662 1.00 96.44 299 VAL A CA 1
ATOM 2559 C C . VAL A 1 299 ? -2.408 -6.294 -30.582 1.00 96.44 299 VAL A C 1
ATOM 2561 O O . VAL A 1 299 ? -1.958 -6.403 -31.725 1.00 96.44 299 VAL A O 1
ATOM 2564 N N . LYS A 1 300 ? -2.856 -5.122 -30.113 1.00 96.06 300 LYS A N 1
ATOM 2565 C CA . LYS A 1 300 ? -2.755 -3.864 -30.874 1.00 96.06 300 LYS A CA 1
ATOM 2566 C C . LYS A 1 300 ? -1.300 -3.514 -31.172 1.00 96.06 300 LYS A C 1
ATOM 2568 O O . LYS A 1 300 ? -0.976 -3.311 -32.337 1.00 96.06 300 LYS A O 1
ATOM 2573 N N . LEU A 1 301 ? -0.423 -3.529 -30.166 1.00 93.44 301 LEU A N 1
ATOM 2574 C CA . LEU A 1 301 ? 1.006 -3.236 -30.336 1.00 93.44 301 LEU A CA 1
ATOM 2575 C C . LEU A 1 301 ? 1.681 -4.207 -31.312 1.00 93.44 301 LEU A C 1
ATOM 2577 O O . LEU A 1 301 ? 2.517 -3.803 -32.119 1.00 93.44 301 LEU A O 1
ATOM 2581 N N . TRP A 1 302 ? 1.302 -5.487 -31.283 1.00 94.44 302 TRP A N 1
ATOM 2582 C CA . TRP A 1 302 ? 1.792 -6.476 -32.245 1.00 94.44 302 TRP A CA 1
ATOM 2583 C C . TRP A 1 302 ? 1.333 -6.160 -33.667 1.00 94.44 302 TRP A C 1
ATOM 2585 O O . TRP A 1 302 ? 2.159 -6.134 -34.576 1.00 94.44 302 TRP A O 1
ATOM 2595 N N . ARG A 1 303 ? 0.047 -5.843 -33.861 1.00 96.25 303 ARG A N 1
ATOM 2596 C CA . ARG A 1 303 ? -0.484 -5.437 -35.173 1.00 96.25 303 ARG A CA 1
ATOM 2597 C C . ARG A 1 303 ? 0.166 -4.155 -35.687 1.00 96.25 303 ARG A C 1
ATOM 2599 O O . ARG A 1 303 ? 0.462 -4.059 -36.875 1.00 96.25 303 ARG A O 1
ATOM 2606 N N . GLU A 1 304 ? 0.399 -3.176 -34.816 1.00 95.12 304 GLU A N 1
ATOM 2607 C CA . GLU A 1 304 ? 1.100 -1.935 -35.160 1.00 95.12 304 GLU A CA 1
ATOM 2608 C C . GLU A 1 304 ? 2.533 -2.216 -35.602 1.00 95.12 304 GLU A C 1
ATOM 2610 O O . GLU A 1 304 ? 2.963 -1.723 -36.647 1.00 95.12 304 GLU A O 1
ATOM 2615 N N . ARG A 1 305 ? 3.251 -3.068 -34.865 1.00 94.69 305 ARG A N 1
ATOM 2616 C CA . ARG A 1 305 ? 4.599 -3.501 -35.234 1.00 94.69 305 ARG A CA 1
ATOM 2617 C C . ARG A 1 305 ? 4.612 -4.222 -36.579 1.00 94.69 305 ARG A C 1
ATOM 2619 O O . ARG A 1 305 ? 5.411 -3.868 -37.441 1.00 94.69 305 ARG A O 1
ATOM 2626 N N . GLU A 1 306 ? 3.724 -5.190 -36.786 1.00 95.31 306 GLU A N 1
ATOM 2627 C CA . GLU A 1 306 ? 3.611 -5.915 -38.056 1.00 95.31 306 GLU A CA 1
ATOM 2628 C C . GLU A 1 306 ? 3.291 -4.974 -39.222 1.00 95.31 306 GLU A C 1
ATOM 2630 O O . GLU A 1 306 ? 3.879 -5.102 -40.297 1.00 95.31 306 GLU A O 1
ATOM 2635 N N . ALA A 1 307 ? 2.404 -3.996 -39.016 1.00 95.06 307 ALA A N 1
ATOM 2636 C CA . ALA A 1 307 ? 2.076 -2.990 -40.019 1.00 95.06 307 ALA A CA 1
ATOM 2637 C C . ALA A 1 307 ? 3.269 -2.072 -40.330 1.00 95.06 307 ALA A C 1
ATOM 2639 O O . ALA A 1 307 ? 3.509 -1.763 -41.500 1.00 95.06 307 ALA A O 1
ATOM 2640 N N . CYS A 1 308 ? 4.034 -1.655 -39.317 1.00 93.25 308 CYS A N 1
ATOM 2641 C CA . CYS A 1 308 ? 5.268 -0.889 -39.495 1.00 93.25 308 CYS A CA 1
ATOM 2642 C C . CYS A 1 308 ? 6.313 -1.691 -40.277 1.00 93.25 308 CYS A C 1
ATOM 2644 O O . CYS A 1 308 ? 6.782 -1.223 -41.314 1.00 93.25 308 CYS A O 1
ATOM 2646 N N . GLU A 1 309 ? 6.596 -2.930 -39.874 1.00 93.94 309 GLU A N 1
ATOM 2647 C CA . GLU A 1 309 ? 7.538 -3.800 -40.584 1.00 93.94 309 GLU A CA 1
ATOM 2648 C C . GLU A 1 309 ? 7.069 -4.092 -42.021 1.00 93.94 309 GLU A C 1
ATOM 2650 O O . GLU A 1 309 ? 7.872 -4.109 -42.955 1.00 93.94 309 GLU A O 1
ATOM 2655 N N . ALA A 1 310 ? 5.766 -4.283 -42.249 1.00 95.00 310 ALA A N 1
ATOM 2656 C CA . ALA A 1 310 ? 5.213 -4.459 -43.591 1.00 95.00 310 ALA A CA 1
ATOM 2657 C C . ALA A 1 310 ? 5.404 -3.207 -44.462 1.00 95.00 310 ALA A C 1
ATOM 2659 O O . ALA A 1 310 ? 5.764 -3.329 -45.637 1.00 95.00 310 ALA A O 1
ATOM 2660 N N . ARG A 1 311 ? 5.214 -2.006 -43.895 1.00 94.25 311 ARG A N 1
ATOM 2661 C CA . ARG A 1 311 ? 5.484 -0.731 -44.580 1.00 94.25 311 ARG A CA 1
ATOM 2662 C C . ARG A 1 311 ? 6.964 -0.580 -44.908 1.00 94.25 311 ARG A C 1
ATOM 2664 O O . ARG A 1 311 ? 7.283 -0.235 -46.041 1.00 94.25 311 ARG A O 1
ATOM 2671 N N . GLU A 1 312 ? 7.863 -0.890 -43.980 1.00 91.56 312 GLU A N 1
ATOM 2672 C CA . GLU A 1 312 ? 9.312 -0.853 -44.214 1.00 91.56 312 GLU A CA 1
ATOM 2673 C C . GLU A 1 312 ? 9.739 -1.848 -45.301 1.00 91.56 312 GLU A C 1
ATOM 2675 O O . GLU A 1 312 ? 10.486 -1.501 -46.220 1.00 91.56 312 GLU A O 1
ATOM 2680 N N . ARG A 1 313 ? 9.206 -3.076 -45.279 1.00 92.50 313 ARG A N 1
ATOM 2681 C CA . ARG A 1 313 ? 9.430 -4.067 -46.345 1.00 92.50 313 ARG A CA 1
ATOM 2682 C C . ARG A 1 313 ? 8.897 -3.579 -47.693 1.00 92.50 313 ARG A C 1
ATOM 2684 O O . ARG A 1 313 ? 9.544 -3.781 -48.717 1.00 92.50 313 ARG A O 1
ATOM 2691 N N . ALA A 1 314 ? 7.738 -2.926 -47.723 1.00 93.25 314 ALA A N 1
ATOM 2692 C CA . ALA A 1 314 ? 7.201 -2.345 -48.951 1.00 93.25 314 ALA A CA 1
ATOM 2693 C C . ALA A 1 314 ? 8.072 -1.186 -49.464 1.00 93.25 314 ALA A C 1
ATOM 2695 O O . ALA A 1 314 ? 8.367 -1.128 -50.657 1.00 93.25 314 ALA A O 1
ATOM 2696 N N . GLN A 1 315 ? 8.540 -0.306 -48.576 1.00 90.69 315 GLN A N 1
ATOM 2697 C CA . GLN A 1 315 ? 9.428 0.808 -48.918 1.00 90.69 315 GLN A CA 1
ATOM 2698 C C . GLN A 1 315 ? 10.781 0.320 -49.440 1.00 90.69 315 GLN A C 1
ATOM 2700 O O . GLN A 1 315 ? 11.254 0.813 -50.462 1.00 90.69 315 GLN A O 1
ATOM 2705 N N . THR A 1 316 ? 11.381 -0.681 -48.795 1.00 89.56 316 THR A N 1
ATOM 2706 C CA . THR A 1 316 ? 12.646 -1.285 -49.243 1.00 89.56 316 THR A CA 1
ATOM 2707 C C . THR A 1 316 ? 12.488 -1.992 -50.588 1.00 89.56 316 THR A C 1
ATOM 2709 O O . THR A 1 316 ? 13.294 -1.752 -51.488 1.00 89.56 316 THR A O 1
ATOM 2712 N N . ARG A 1 317 ? 11.418 -2.780 -50.785 1.00 91.00 317 ARG A N 1
ATOM 2713 C CA . ARG A 1 317 ? 11.080 -3.379 -52.094 1.00 91.00 317 ARG A CA 1
ATOM 2714 C C . ARG A 1 317 ? 10.885 -2.319 -53.174 1.00 91.00 317 ARG A C 1
ATOM 2716 O O . ARG A 1 317 ? 11.386 -2.473 -54.284 1.00 91.00 317 ARG A O 1
ATOM 2723 N N . TRP A 1 318 ? 10.179 -1.236 -52.860 1.00 91.19 318 TRP A N 1
ATOM 2724 C CA . TRP A 1 318 ? 9.960 -0.140 -53.799 1.00 91.19 318 TRP A CA 1
ATOM 2725 C C . TRP A 1 318 ? 11.272 0.563 -54.167 1.00 91.19 318 TRP A C 1
ATOM 2727 O O . TRP A 1 318 ? 11.530 0.767 -55.355 1.00 91.19 318 TRP A O 1
ATOM 2737 N N . PHE A 1 319 ? 12.109 0.879 -53.173 1.00 91.00 319 PHE A N 1
ATOM 2738 C CA . PHE A 1 319 ? 13.369 1.604 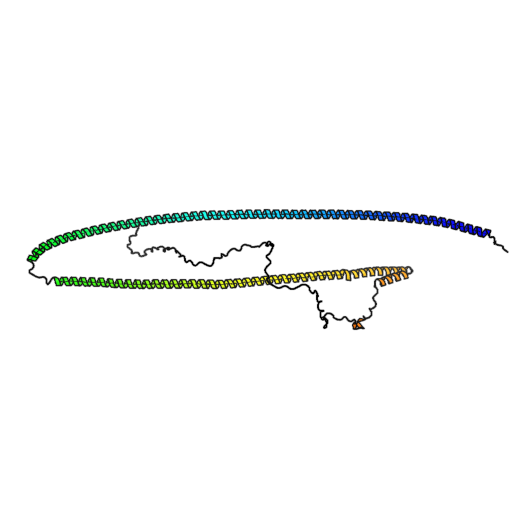-53.340 1.00 91.00 319 PHE A CA 1
ATOM 2739 C C . PHE A 1 319 ? 14.411 0.799 -54.128 1.00 91.00 319 PHE A C 1
ATOM 2741 O O . PHE A 1 319 ? 14.945 1.303 -55.116 1.00 91.00 319 PHE A O 1
ATOM 2748 N N . TYR A 1 320 ? 14.675 -0.448 -53.723 1.00 86.56 320 TYR A N 1
ATOM 2749 C CA . TYR A 1 320 ? 15.691 -1.300 -54.353 1.00 86.56 320 TYR A CA 1
ATOM 2750 C C . TYR A 1 320 ? 15.196 -2.042 -55.598 1.00 86.56 320 TYR A C 1
ATOM 2752 O O . TYR A 1 320 ? 16.014 -2.430 -56.424 1.00 86.56 320 TYR A O 1
ATOM 2760 N N . GLY A 1 321 ? 13.885 -2.235 -55.745 1.00 90.88 321 GLY A N 1
ATOM 2761 C CA . GLY A 1 321 ? 13.283 -2.825 -56.938 1.00 90.88 321 GLY A CA 1
ATOM 2762 C C . GLY A 1 321 ? 12.834 -1.743 -57.913 1.00 90.88 321 GLY A C 1
ATOM 2763 O O . GLY A 1 321 ? 13.620 -1.219 -58.698 1.00 90.88 321 GLY A O 1
ATOM 2764 N N . SER A 1 322 ? 11.556 -1.370 -57.831 1.00 87.50 322 SER A N 1
ATOM 2765 C CA . SER A 1 322 ? 10.892 -0.544 -58.849 1.00 87.50 322 SER A CA 1
ATOM 2766 C C . SER A 1 322 ? 11.554 0.818 -59.113 1.00 87.50 322 SER A C 1
ATOM 2768 O O . SER A 1 322 ? 11.652 1.245 -60.264 1.00 87.50 322 SER A O 1
ATOM 2770 N N . LEU A 1 323 ? 12.029 1.519 -58.077 1.00 89.62 323 LEU A N 1
ATOM 2771 C CA . LEU A 1 323 ? 12.653 2.832 -58.229 1.00 89.62 323 LEU A CA 1
ATOM 2772 C C . LEU A 1 323 ? 14.060 2.714 -58.818 1.00 89.62 323 LEU A C 1
ATOM 2774 O O . LEU A 1 323 ? 14.409 3.491 -59.711 1.00 89.62 323 LEU A O 1
ATOM 2778 N N . ALA A 1 324 ? 14.860 1.767 -58.323 1.00 88.62 324 ALA A N 1
ATOM 2779 C CA . ALA A 1 324 ? 16.196 1.500 -58.841 1.00 88.62 324 ALA A CA 1
ATOM 2780 C C . ALA A 1 324 ? 16.135 1.072 -60.313 1.00 88.62 324 ALA A C 1
ATOM 2782 O O . ALA A 1 324 ? 16.829 1.660 -61.143 1.00 88.62 324 ALA A O 1
ATOM 2783 N N . GLU A 1 325 ? 15.233 0.150 -60.659 1.00 86.81 325 GLU A N 1
ATOM 2784 C CA . GLU A 1 325 ? 14.988 -0.262 -62.043 1.00 86.81 325 GLU A CA 1
ATOM 2785 C C . GLU A 1 325 ? 14.551 0.917 -62.909 1.00 86.81 325 GLU A C 1
ATOM 2787 O O . GLU A 1 325 ? 15.121 1.138 -63.975 1.00 86.81 325 GLU A O 1
ATOM 2792 N N . ARG A 1 326 ? 13.599 1.740 -62.451 1.00 88.44 326 ARG A N 1
ATOM 2793 C CA . ARG A 1 326 ? 13.149 2.915 -63.213 1.00 88.44 326 ARG A CA 1
ATOM 2794 C C . ARG A 1 326 ? 14.282 3.910 -63.461 1.00 88.44 326 ARG A C 1
ATOM 2796 O O . ARG A 1 326 ? 14.372 4.458 -64.559 1.00 88.44 326 ARG A O 1
ATOM 2803 N N . LYS A 1 327 ? 15.146 4.150 -62.469 1.00 89.81 327 LYS A N 1
ATOM 2804 C CA . LYS A 1 327 ? 16.320 5.028 -62.611 1.00 89.81 327 LYS A CA 1
ATOM 2805 C C . LYS A 1 327 ? 17.354 4.442 -63.571 1.00 89.81 327 LYS A C 1
ATOM 2807 O O . LYS A 1 327 ? 17.876 5.188 -64.396 1.00 89.81 327 LYS A O 1
ATOM 2812 N N . LEU A 1 328 ? 17.605 3.137 -63.492 1.00 87.81 328 LEU A N 1
ATOM 2813 C CA . LEU A 1 328 ? 18.529 2.430 -64.377 1.00 87.81 328 LEU A CA 1
ATOM 2814 C C . LEU A 1 328 ? 18.023 2.468 -65.825 1.00 87.81 328 LEU A C 1
ATOM 2816 O O . LEU A 1 328 ? 18.717 2.978 -66.696 1.00 87.81 328 LEU A O 1
ATOM 2820 N N . ARG A 1 329 ? 16.752 2.117 -66.057 1.00 86.44 329 ARG A N 1
ATOM 2821 C CA . ARG A 1 329 ? 16.110 2.219 -67.379 1.00 86.44 329 ARG A CA 1
ATOM 2822 C C . ARG A 1 329 ? 16.088 3.651 -67.915 1.00 86.44 329 ARG A C 1
ATOM 2824 O O . ARG A 1 329 ? 16.268 3.861 -69.109 1.00 86.44 329 ARG A O 1
ATOM 2831 N N . ALA A 1 330 ? 15.887 4.655 -67.060 1.00 90.50 330 ALA A N 1
ATOM 2832 C CA . ALA A 1 330 ? 15.960 6.056 -67.474 1.00 90.50 330 ALA A CA 1
ATOM 2833 C C . ALA A 1 330 ? 17.385 6.477 -67.877 1.00 90.50 330 ALA A C 1
ATOM 2835 O O . ALA A 1 330 ? 17.538 7.263 -68.813 1.00 90.50 330 ALA A O 1
ATOM 2836 N N . ALA A 1 331 ? 18.418 5.975 -67.194 1.00 88.94 331 ALA A N 1
ATOM 2837 C CA . ALA A 1 331 ? 19.814 6.200 -67.567 1.00 88.94 331 ALA A CA 1
ATOM 2838 C C . ALA A 1 331 ? 20.156 5.509 -68.896 1.00 88.94 331 ALA A C 1
ATOM 2840 O O . ALA A 1 331 ? 20.712 6.158 -69.783 1.00 88.94 331 ALA A O 1
ATOM 2841 N N . ASP A 1 332 ? 19.728 4.256 -69.070 1.00 89.75 332 ASP A N 1
ATOM 2842 C CA . ASP A 1 332 ? 19.890 3.507 -70.320 1.00 89.75 332 ASP A CA 1
ATOM 2843 C C . ASP A 1 332 ? 19.206 4.240 -71.482 1.00 89.75 332 ASP A C 1
ATOM 2845 O O . ASP A 1 332 ? 19.821 4.476 -72.519 1.00 89.75 332 ASP A O 1
ATOM 2849 N N . ASN A 1 333 ? 17.964 4.704 -71.296 1.00 89.06 333 ASN A N 1
ATOM 2850 C CA . ASN A 1 333 ? 17.234 5.467 -72.312 1.00 89.06 333 ASN A CA 1
ATOM 2851 C C . ASN A 1 333 ? 17.943 6.776 -72.687 1.00 89.06 333 ASN A C 1
ATOM 2853 O O . ASN A 1 333 ? 17.969 7.134 -73.863 1.00 89.06 333 ASN A O 1
ATOM 2857 N N . LYS A 1 334 ? 18.544 7.488 -71.723 1.00 92.06 334 LYS A N 1
ATOM 2858 C CA . LYS A 1 334 ? 19.347 8.692 -72.007 1.00 92.06 334 LYS A CA 1
ATOM 2859 C C . LYS A 1 334 ? 20.590 8.357 -72.829 1.00 92.06 334 LYS A C 1
ATOM 2861 O O . LYS A 1 334 ? 20.891 9.071 -73.784 1.00 92.06 334 LYS A O 1
ATOM 2866 N N . LEU A 1 335 ? 21.290 7.275 -72.483 1.00 90.81 335 LEU A N 1
ATOM 2867 C CA . LEU A 1 335 ? 22.470 6.817 -73.214 1.00 90.81 335 LEU A CA 1
ATOM 2868 C C . LEU A 1 335 ? 22.106 6.398 -74.640 1.00 90.81 335 LEU A C 1
ATOM 2870 O O . LEU A 1 335 ? 22.774 6.813 -75.585 1.00 90.81 335 LEU A O 1
ATOM 2874 N N . LEU A 1 336 ? 21.027 5.633 -74.811 1.00 90.00 336 LEU A N 1
ATOM 2875 C CA . LEU A 1 336 ? 20.546 5.199 -76.121 1.00 90.00 336 LEU A CA 1
ATOM 2876 C C . LEU A 1 336 ? 20.050 6.375 -76.970 1.00 90.00 336 LEU A C 1
ATOM 2878 O O . LEU A 1 336 ? 20.350 6.421 -78.160 1.00 90.00 336 LEU A O 1
ATOM 2882 N N . ALA A 1 337 ? 19.365 7.356 -76.374 1.00 91.06 337 ALA A N 1
ATOM 2883 C CA . ALA A 1 337 ? 18.965 8.580 -77.066 1.00 91.06 337 ALA A CA 1
ATOM 2884 C C . ALA A 1 337 ? 20.185 9.381 -77.550 1.00 91.06 337 ALA A C 1
ATOM 2886 O O . ALA A 1 337 ? 20.224 9.806 -78.703 1.00 91.06 337 ALA A O 1
ATOM 2887 N N . HIS A 1 338 ? 21.215 9.525 -76.711 1.00 93.12 338 HIS A N 1
ATOM 2888 C CA . HIS A 1 338 ? 22.471 10.164 -77.105 1.00 93.12 338 HIS A CA 1
ATOM 2889 C C . HIS A 1 338 ? 23.205 9.368 -78.197 1.00 93.12 338 HIS A C 1
ATOM 2891 O O . HIS A 1 338 ? 23.671 9.936 -79.182 1.00 93.12 338 HIS A O 1
ATOM 2897 N N . GLY A 1 339 ? 23.254 8.039 -78.074 1.00 90.88 339 GLY A N 1
ATOM 2898 C CA . GLY A 1 339 ? 23.802 7.152 -79.100 1.00 90.88 339 GLY A CA 1
ATOM 2899 C C . GLY A 1 339 ? 23.075 7.277 -80.442 1.00 90.88 339 GLY A C 1
ATOM 2900 O O . GLY A 1 339 ? 23.719 7.304 -81.489 1.00 90.88 339 GLY A O 1
ATOM 2901 N N . ALA A 1 340 ? 21.748 7.417 -80.424 1.00 89.75 340 ALA A N 1
ATOM 2902 C CA . ALA A 1 340 ? 20.944 7.644 -81.620 1.00 89.75 340 ALA A CA 1
ATOM 2903 C C . ALA A 1 340 ? 21.241 9.006 -82.268 1.00 89.75 340 ALA A C 1
ATOM 2905 O O . ALA A 1 340 ? 21.370 9.074 -83.490 1.00 89.75 340 ALA A O 1
ATOM 2906 N N . LEU A 1 341 ? 21.412 10.067 -81.471 1.00 92.56 341 LEU A N 1
ATOM 2907 C CA . LEU A 1 341 ? 21.830 11.382 -81.973 1.00 92.56 341 LEU A CA 1
ATOM 2908 C C . LEU A 1 341 ? 23.208 11.314 -82.644 1.00 92.56 341 LEU A C 1
ATOM 2910 O O . LEU A 1 341 ? 23.355 11.784 -83.769 1.00 92.56 341 LEU A O 1
ATOM 2914 N N . LEU A 1 342 ? 24.182 10.637 -82.028 1.00 91.25 342 LEU A N 1
ATOM 2915 C CA . LEU A 1 342 ? 25.512 10.438 -82.619 1.00 91.25 342 LEU A CA 1
ATOM 2916 C C . LEU A 1 342 ? 25.463 9.662 -83.943 1.00 91.25 342 LEU A C 1
ATOM 2918 O O . LEU A 1 342 ? 26.208 9.973 -84.872 1.00 91.25 342 LEU A O 1
ATOM 2922 N N . LEU A 1 343 ? 24.583 8.663 -84.058 1.00 91.06 343 LEU A N 1
ATOM 2923 C CA . LEU A 1 343 ? 24.373 7.945 -85.319 1.00 91.06 343 LEU A CA 1
ATOM 2924 C C . LEU A 1 343 ? 23.755 8.849 -86.394 1.00 91.06 343 LEU A C 1
ATOM 2926 O O . LEU A 1 343 ? 24.174 8.792 -87.550 1.00 91.06 343 LEU A O 1
ATOM 2930 N N . GLN A 1 344 ? 22.794 9.701 -86.027 1.00 90.56 344 GLN A N 1
ATOM 2931 C CA . GLN A 1 344 ? 22.206 10.678 -86.948 1.00 90.56 344 GLN A CA 1
ATOM 2932 C C . GLN A 1 344 ? 23.237 11.717 -87.409 1.00 90.56 344 GLN A C 1
ATOM 2934 O O . GLN A 1 344 ? 23.279 12.049 -88.593 1.00 90.56 344 GLN A O 1
ATOM 2939 N N . GLU A 1 345 ? 24.098 12.203 -86.515 1.00 90.12 345 GLU A N 1
ATOM 2940 C CA . GLU A 1 345 ? 25.204 13.107 -86.856 1.00 90.12 345 GLU A CA 1
ATOM 2941 C C . GLU A 1 345 ? 26.234 12.435 -87.771 1.00 90.12 345 GLU A C 1
ATOM 2943 O O . GLU A 1 345 ? 26.630 13.014 -88.784 1.00 90.12 345 GLU A O 1
ATOM 2948 N N . ALA A 1 346 ? 26.632 11.193 -87.473 1.00 88.75 346 ALA A N 1
ATOM 2949 C CA . ALA A 1 346 ? 27.542 10.427 -88.323 1.00 88.75 346 ALA A CA 1
ATOM 2950 C C . ALA A 1 346 ? 26.971 10.240 -89.737 1.00 88.75 346 ALA A C 1
ATOM 2952 O O . ALA A 1 346 ? 27.697 10.435 -90.715 1.00 88.75 346 ALA A O 1
ATOM 2953 N N . ALA A 1 347 ? 25.669 9.953 -89.844 1.00 87.94 347 ALA A N 1
ATOM 2954 C CA . ALA A 1 347 ? 24.967 9.851 -91.120 1.00 87.94 347 ALA A CA 1
ATOM 2955 C C . ALA A 1 347 ? 24.925 11.193 -91.874 1.00 87.94 347 ALA A C 1
ATOM 2957 O O . ALA A 1 347 ? 25.220 11.227 -93.067 1.00 87.94 347 ALA A O 1
ATOM 2958 N N . ARG A 1 348 ? 24.634 12.309 -91.186 1.00 89.81 348 ARG A N 1
ATOM 2959 C CA . ARG A 1 348 ? 24.633 13.665 -91.779 1.00 89.81 348 ARG A CA 1
ATOM 2960 C C . ARG A 1 348 ? 26.007 14.084 -92.307 1.00 89.81 348 ARG A C 1
ATOM 2962 O O . ARG A 1 348 ? 26.083 14.784 -93.310 1.00 89.81 348 ARG A O 1
ATOM 2969 N N . HIS A 1 349 ? 27.082 13.653 -91.650 1.00 90.94 349 HIS A N 1
ATOM 2970 C CA . HIS A 1 349 ? 28.462 13.971 -92.029 1.00 90.94 349 HIS A CA 1
ATOM 2971 C C . HIS A 1 349 ? 29.148 12.887 -92.884 1.00 90.94 349 HIS A C 1
ATOM 2973 O O . HIS A 1 349 ? 30.361 12.966 -93.077 1.00 90.94 349 HIS A O 1
ATOM 2979 N N . ALA A 1 350 ? 28.409 11.879 -93.369 1.00 85.94 350 ALA A N 1
ATOM 2980 C CA . ALA A 1 350 ? 28.924 10.751 -94.159 1.00 85.94 350 ALA A CA 1
ATOM 2981 C C . ALA A 1 350 ? 30.125 10.013 -93.517 1.00 85.94 350 ALA A C 1
ATOM 2983 O O . ALA A 1 350 ? 31.020 9.519 -94.205 1.00 85.94 350 ALA A O 1
ATOM 2984 N N . ARG A 1 351 ? 30.159 9.937 -92.180 1.00 87.00 351 ARG A N 1
ATOM 2985 C CA . ARG A 1 351 ? 31.185 9.204 -91.422 1.00 87.00 351 ARG A CA 1
ATOM 2986 C C . ARG A 1 351 ? 30.780 7.731 -91.270 1.00 87.00 351 ARG A C 1
ATOM 2988 O O . ARG A 1 351 ? 29.590 7.442 -91.165 1.00 87.00 351 ARG A O 1
ATOM 2995 N N . PRO A 1 352 ? 31.736 6.786 -91.204 1.00 86.38 352 PRO A N 1
ATOM 2996 C CA . PRO A 1 352 ? 31.417 5.376 -90.987 1.00 86.38 352 PRO A CA 1
ATOM 2997 C C . PRO A 1 352 ? 30.781 5.158 -89.602 1.00 86.38 352 PRO A C 1
ATOM 2999 O O . PRO A 1 352 ? 31.399 5.420 -88.573 1.00 86.38 352 PRO A O 1
ATOM 3002 N N . ASP A 1 353 ? 29.553 4.637 -89.572 1.00 86.94 353 ASP A N 1
ATOM 3003 C CA . ASP A 1 353 ? 28.724 4.461 -88.367 1.00 86.94 353 ASP A CA 1
ATOM 3004 C C . ASP A 1 353 ? 28.768 3.030 -87.783 1.00 86.94 353 ASP A C 1
ATOM 3006 O O . ASP A 1 353 ? 28.297 2.781 -86.670 1.00 86.94 353 ASP A O 1
ATOM 3010 N N . ARG A 1 354 ? 29.381 2.077 -88.502 1.00 87.19 354 ARG A N 1
ATOM 3011 C CA . ARG A 1 354 ? 29.440 0.646 -88.144 1.00 87.19 354 ARG A CA 1
ATOM 3012 C C . ARG A 1 354 ? 29.991 0.385 -86.737 1.00 87.19 354 ARG A C 1
ATOM 3014 O O . ARG A 1 354 ? 29.449 -0.458 -86.025 1.00 87.19 354 ARG A O 1
ATOM 3021 N N . ALA A 1 355 ? 31.041 1.100 -86.330 1.00 86.12 355 ALA A N 1
ATOM 3022 C CA . ALA A 1 355 ? 31.651 0.938 -85.008 1.00 86.12 355 ALA A CA 1
ATOM 3023 C C . ALA A 1 355 ? 30.711 1.394 -83.875 1.00 86.12 355 ALA A C 1
ATOM 3025 O O . ALA A 1 355 ? 30.600 0.711 -82.858 1.00 86.12 355 ALA A O 1
ATOM 3026 N N . LEU A 1 356 ? 29.979 2.496 -84.079 1.00 87.56 356 LEU A N 1
ATOM 3027 C CA . LEU A 1 356 ? 28.995 3.011 -83.121 1.00 87.56 356 LEU A CA 1
ATOM 3028 C C . LEU A 1 356 ? 27.789 2.073 -83.001 1.00 87.56 356 LEU A C 1
ATOM 3030 O O . LEU A 1 356 ? 27.372 1.753 -81.890 1.00 87.56 356 LEU A O 1
ATOM 3034 N N . ARG A 1 357 ? 27.280 1.554 -84.128 1.00 88.50 357 ARG A N 1
ATOM 3035 C CA . ARG A 1 357 ? 26.206 0.545 -84.123 1.00 88.50 357 ARG A CA 1
ATOM 3036 C C . ARG A 1 357 ? 26.615 -0.720 -83.378 1.00 88.50 357 ARG A C 1
ATOM 3038 O O . ARG A 1 357 ? 25.836 -1.232 -82.584 1.00 88.50 357 ARG A O 1
ATOM 3045 N N . GLN A 1 358 ? 27.838 -1.204 -83.597 1.00 90.88 358 GLN A N 1
ATOM 3046 C CA . GLN A 1 358 ? 28.343 -2.388 -82.902 1.00 90.88 358 GLN A CA 1
ATOM 3047 C C . GLN A 1 358 ? 28.525 -2.140 -81.397 1.00 90.88 358 GLN A C 1
ATOM 3049 O O . GLN A 1 358 ? 28.263 -3.038 -80.600 1.00 90.88 358 GLN A O 1
ATOM 3054 N N . ALA A 1 359 ? 28.956 -0.940 -80.996 1.00 88.62 359 ALA A N 1
ATOM 3055 C CA . ALA A 1 359 ? 29.078 -0.571 -79.587 1.00 88.62 359 ALA A CA 1
ATOM 3056 C C . ALA A 1 359 ? 27.709 -0.510 -78.887 1.00 88.62 359 ALA A C 1
ATOM 3058 O O . ALA A 1 359 ? 27.555 -1.088 -77.812 1.00 88.62 359 ALA A O 1
ATOM 3059 N N . LEU A 1 360 ? 26.706 0.110 -79.521 1.00 89.44 360 LEU A N 1
ATOM 3060 C CA . LEU A 1 360 ? 25.334 0.161 -79.002 1.00 89.44 360 LEU A CA 1
ATOM 3061 C C . LEU A 1 360 ? 24.689 -1.233 -78.945 1.00 89.44 360 LEU A C 1
ATOM 3063 O O . LEU A 1 360 ? 24.098 -1.581 -77.930 1.00 89.44 360 LEU A O 1
ATOM 3067 N N . ASP A 1 361 ? 24.862 -2.064 -79.976 1.00 88.44 361 ASP A N 1
ATOM 3068 C CA . ASP A 1 361 ? 24.355 -3.447 -80.002 1.00 88.44 361 ASP A CA 1
ATOM 3069 C C . ASP A 1 361 ? 24.992 -4.316 -78.900 1.00 88.44 361 ASP A C 1
ATOM 3071 O O . ASP A 1 361 ? 24.299 -5.042 -78.186 1.00 88.44 361 ASP A O 1
ATOM 3075 N N . ARG A 1 362 ? 26.310 -4.196 -78.682 1.00 87.88 362 ARG A N 1
ATOM 3076 C CA . ARG A 1 362 ? 26.998 -4.876 -77.569 1.00 87.88 362 ARG A CA 1
ATOM 3077 C C . ARG A 1 362 ? 26.483 -4.414 -76.210 1.00 87.88 362 ARG A C 1
ATOM 3079 O O . ARG A 1 362 ? 26.283 -5.253 -75.338 1.00 87.88 362 ARG A O 1
ATOM 3086 N N . TYR A 1 363 ? 26.257 -3.115 -76.040 1.00 88.56 363 TYR A N 1
ATOM 3087 C CA . TYR A 1 363 ? 25.694 -2.557 -74.813 1.00 88.56 363 TYR A CA 1
ATOM 3088 C C . TYR A 1 363 ? 24.272 -3.087 -74.559 1.00 88.56 363 TYR A C 1
ATOM 3090 O O . TYR A 1 363 ? 24.004 -3.634 -73.491 1.00 88.56 363 TYR A O 1
ATOM 3098 N N . CYS A 1 364 ? 23.392 -3.046 -75.564 1.00 87.75 364 CYS A N 1
ATOM 3099 C CA . CYS A 1 364 ? 22.032 -3.582 -75.461 1.00 87.75 364 CYS A CA 1
ATOM 3100 C C . CYS A 1 364 ? 22.004 -5.087 -75.143 1.00 87.75 364 CYS A C 1
ATOM 3102 O O . CYS A 1 364 ? 21.156 -5.530 -74.367 1.00 87.75 364 CYS A O 1
ATOM 3104 N N . LYS A 1 365 ? 22.941 -5.872 -75.695 1.00 85.94 365 LYS A N 1
ATOM 3105 C CA . LYS A 1 365 ? 23.104 -7.304 -75.382 1.00 85.94 365 LYS A CA 1
ATOM 3106 C C . LYS A 1 365 ? 23.615 -7.540 -73.963 1.00 85.94 365 LYS A C 1
ATOM 3108 O O . LYS A 1 365 ? 23.071 -8.390 -73.264 1.00 85.94 365 LYS A O 1
ATOM 3113 N N . LEU A 1 366 ? 24.627 -6.786 -73.531 1.00 86.25 366 LEU A N 1
ATOM 3114 C CA . LEU A 1 366 ? 25.234 -6.923 -72.204 1.00 86.25 366 LEU A CA 1
ATOM 3115 C C . LEU A 1 366 ? 24.218 -6.649 -71.086 1.00 86.25 366 LEU A C 1
ATOM 3117 O O . LEU A 1 366 ? 24.147 -7.407 -70.123 1.00 86.25 366 LEU A O 1
ATOM 3121 N N . TYR A 1 367 ? 23.397 -5.608 -71.250 1.00 82.81 367 TYR A N 1
ATOM 3122 C CA . TYR A 1 367 ? 22.386 -5.200 -70.268 1.00 82.81 367 TYR A CA 1
ATOM 3123 C C . TYR A 1 367 ? 20.989 -5.788 -70.528 1.00 82.81 367 TYR A C 1
ATOM 3125 O O . TYR A 1 367 ? 20.033 -5.403 -69.859 1.00 82.81 367 TYR A O 1
ATOM 3133 N N . ARG A 1 368 ? 20.858 -6.735 -71.473 1.00 80.00 368 ARG A N 1
ATOM 3134 C CA . ARG A 1 368 ? 19.594 -7.425 -71.813 1.00 80.00 368 ARG A CA 1
ATOM 3135 C C . ARG A 1 368 ? 18.425 -6.454 -72.052 1.00 80.00 368 ARG A C 1
ATOM 3137 O O . ARG A 1 368 ? 17.320 -6.641 -71.550 1.00 80.00 368 ARG A O 1
ATOM 3144 N N . LEU A 1 369 ? 18.688 -5.383 -72.800 1.00 82.19 369 LEU A N 1
ATOM 3145 C CA . LEU A 1 369 ? 17.693 -4.351 -73.120 1.00 82.19 369 LEU A CA 1
ATOM 3146 C C . LEU A 1 369 ? 16.778 -4.750 -74.282 1.00 82.19 369 LEU A C 1
ATOM 3148 O O . LEU A 1 369 ? 15.723 -4.146 -74.464 1.00 82.19 369 LEU A O 1
ATOM 3152 N N . TYR A 1 370 ? 17.166 -5.767 -75.050 1.00 78.75 370 TYR A N 1
ATOM 3153 C CA . TYR A 1 370 ? 16.274 -6.387 -76.019 1.00 78.75 370 TYR A CA 1
ATOM 3154 C C . TYR A 1 370 ? 15.150 -7.145 -75.302 1.00 78.75 370 TYR A C 1
ATOM 3156 O O . TYR A 1 370 ? 15.407 -7.739 -74.251 1.00 78.75 370 TYR A O 1
ATOM 3164 N N . PRO A 1 371 ? 13.920 -7.153 -75.853 1.00 68.88 371 PRO A N 1
ATOM 3165 C CA . PRO A 1 371 ? 12.892 -8.067 -75.380 1.00 68.88 371 PRO A CA 1
ATOM 3166 C C . PRO A 1 371 ? 13.468 -9.483 -75.429 1.00 68.88 371 PRO A C 1
ATOM 3168 O O . PRO A 1 371 ? 14.014 -9.904 -76.452 1.00 68.88 371 PRO A O 1
ATOM 3171 N N . MET A 1 372 ? 13.431 -10.175 -74.291 1.00 57.16 372 MET A N 1
ATOM 3172 C CA . MET A 1 372 ? 13.866 -11.564 -74.240 1.00 57.16 372 MET A CA 1
ATOM 3173 C C . MET A 1 372 ? 12.984 -12.370 -75.202 1.00 57.16 372 MET A C 1
ATOM 3175 O O . MET A 1 372 ? 11.772 -12.153 -75.206 1.00 57.16 372 MET A O 1
ATOM 3179 N N . PRO A 1 373 ? 13.557 -13.273 -76.016 1.00 62.62 373 PRO A N 1
ATOM 3180 C CA . PRO A 1 373 ? 12.748 -14.263 -76.711 1.00 62.62 373 PRO A CA 1
ATOM 3181 C C . PRO A 1 373 ? 11.971 -15.077 -75.673 1.00 62.62 373 PRO A C 1
ATOM 3183 O O . PRO A 1 373 ? 12.490 -15.309 -74.574 1.00 62.62 373 PRO A O 1
ATOM 3186 N N . ASP A 1 374 ? 10.746 -15.480 -76.016 1.00 61.25 374 ASP A N 1
ATOM 3187 C CA . ASP A 1 374 ? 9.923 -16.318 -75.145 1.00 61.25 374 ASP A CA 1
ATOM 3188 C C . ASP A 1 374 ? 10.757 -17.508 -74.674 1.00 61.25 374 ASP A C 1
ATOM 3190 O O . ASP A 1 374 ? 11.396 -18.206 -75.472 1.00 61.25 374 ASP A O 1
ATOM 3194 N N . LEU A 1 375 ? 10.823 -17.684 -73.353 1.00 57.53 375 LEU A N 1
ATOM 3195 C CA . LEU A 1 375 ? 11.498 -18.838 -72.784 1.00 57.53 375 LEU A CA 1
ATOM 3196 C C . LEU A 1 375 ? 10.820 -20.089 -73.359 1.00 57.53 375 LEU A C 1
ATOM 3198 O O . LEU A 1 375 ? 9.588 -20.133 -73.396 1.00 57.53 375 LEU A O 1
ATOM 3202 N N . PRO A 1 376 ? 11.586 -21.096 -73.814 1.00 64.81 376 PRO A N 1
ATOM 3203 C CA . PRO A 1 376 ? 10.992 -22.356 -74.229 1.00 64.81 376 PRO A CA 1
ATOM 3204 C C . PRO A 1 376 ? 10.151 -22.907 -73.074 1.00 64.81 376 PRO A C 1
ATOM 3206 O O . PRO A 1 376 ? 10.564 -22.798 -71.913 1.00 64.81 376 PRO A O 1
ATOM 3209 N N . SER A 1 377 ? 8.980 -23.462 -73.403 1.00 59.78 377 SER A N 1
ATOM 3210 C CA . SER A 1 377 ? 8.064 -24.119 -72.466 1.00 59.78 377 SER A CA 1
ATOM 3211 C C . SER A 1 377 ? 8.863 -24.926 -71.450 1.00 59.78 377 SER A C 1
ATOM 3213 O O . SER A 1 377 ? 9.776 -25.670 -71.831 1.00 59.78 377 SER A O 1
ATOM 3215 N N . SER A 1 378 ? 8.598 -24.729 -70.156 1.00 57.34 378 SER A N 1
ATOM 3216 C CA . SER A 1 378 ? 9.401 -25.383 -69.128 1.00 57.34 378 SER A CA 1
ATOM 3217 C C . SER A 1 378 ? 9.360 -26.896 -69.359 1.00 57.34 378 SER A C 1
ATOM 3219 O O . SER A 1 378 ? 8.311 -27.480 -69.625 1.00 57.34 378 SER A O 1
ATOM 3221 N N . MET A 1 379 ? 10.509 -27.568 -69.238 1.00 56.12 379 MET A N 1
ATOM 3222 C CA . MET A 1 379 ? 10.600 -29.036 -69.342 1.00 56.12 379 MET A CA 1
ATOM 3223 C C . MET A 1 379 ? 9.619 -29.756 -68.386 1.00 56.12 379 MET A C 1
ATOM 3225 O O . MET A 1 379 ? 9.331 -30.933 -68.559 1.00 56.12 379 MET A O 1
ATOM 3229 N N . GLN A 1 380 ? 9.079 -29.043 -67.394 1.00 60.09 380 GLN A N 1
ATOM 3230 C CA . GLN A 1 380 ? 8.074 -29.492 -66.431 1.00 60.09 380 GLN A CA 1
ATOM 3231 C C . GLN A 1 380 ? 6.702 -29.770 -67.067 1.00 60.09 380 GLN A C 1
ATOM 3233 O O . GLN A 1 380 ? 6.010 -30.676 -66.613 1.00 60.09 380 GLN A O 1
ATOM 3238 N N . GLU A 1 381 ? 6.320 -29.054 -68.130 1.00 58.44 381 GLU A N 1
ATOM 3239 C CA . GLU A 1 381 ? 5.075 -29.337 -68.866 1.00 58.44 381 GLU A CA 1
ATOM 3240 C C . GLU A 1 381 ? 5.176 -30.641 -69.673 1.00 58.44 381 GLU A C 1
ATOM 3242 O O . GLU A 1 381 ? 4.180 -31.332 -69.884 1.00 58.44 381 GLU A O 1
ATOM 3247 N N . HIS A 1 382 ? 6.391 -31.022 -70.078 1.00 61.25 382 HIS A N 1
ATOM 3248 C CA . HIS A 1 382 ? 6.645 -32.224 -70.875 1.00 61.25 382 HIS A CA 1
ATOM 3249 C C . HIS A 1 382 ? 7.010 -33.454 -70.034 1.00 61.25 382 HIS A C 1
ATOM 3251 O O . HIS A 1 382 ? 6.730 -34.584 -70.438 1.00 61.25 382 HIS A O 1
ATOM 3257 N N . PHE A 1 383 ? 7.584 -33.257 -68.846 1.00 61.91 383 PHE A N 1
ATOM 3258 C CA . PHE A 1 383 ? 8.031 -34.332 -67.967 1.00 61.91 383 PHE A CA 1
ATOM 3259 C C . PHE A 1 383 ? 7.366 -34.214 -66.591 1.00 61.91 383 PHE A C 1
ATOM 3261 O O . PHE A 1 383 ? 7.839 -33.498 -65.709 1.00 61.91 383 PHE A O 1
ATOM 3268 N N . LYS A 1 384 ? 6.299 -35.002 -66.381 1.00 60.50 384 LYS A N 1
ATOM 3269 C CA . LYS A 1 384 ? 5.519 -35.072 -65.124 1.00 60.50 384 LYS A CA 1
ATOM 3270 C C . LYS A 1 384 ? 6.362 -35.299 -63.860 1.00 60.50 384 LYS A C 1
ATOM 3272 O O . LYS A 1 384 ? 5.923 -34.962 -62.771 1.00 60.50 384 LYS A O 1
ATOM 3277 N N . GLN A 1 385 ? 7.560 -35.863 -64.002 1.00 62.97 385 GLN A N 1
ATOM 3278 C CA . GLN A 1 385 ? 8.484 -36.161 -62.903 1.00 62.97 385 GLN A CA 1
ATOM 3279 C C . GLN A 1 385 ? 9.112 -34.906 -62.275 1.00 62.97 385 GLN A C 1
ATOM 3281 O O . GLN A 1 385 ? 9.593 -34.973 -61.151 1.00 62.97 385 GLN A O 1
ATOM 3286 N N . TYR A 1 386 ? 9.099 -33.769 -62.979 1.00 57.78 386 TYR A N 1
ATOM 3287 C CA . TYR A 1 386 ? 9.634 -32.495 -62.485 1.00 57.78 386 TYR A CA 1
ATOM 3288 C C . TYR A 1 386 ? 8.545 -31.529 -61.997 1.00 57.78 386 TYR A C 1
ATOM 3290 O O . TYR A 1 386 ? 8.853 -30.381 -61.669 1.00 57.78 386 TYR A O 1
ATOM 3298 N N . ALA A 1 387 ? 7.280 -31.960 -61.961 1.00 62.88 387 ALA A N 1
ATOM 3299 C CA . ALA A 1 387 ? 6.224 -31.190 -61.319 1.00 62.88 387 ALA A CA 1
ATOM 3300 C C . ALA A 1 387 ? 6.493 -31.125 -59.800 1.00 62.88 387 ALA A C 1
ATOM 3302 O O . ALA A 1 387 ? 6.892 -32.136 -59.218 1.00 62.88 387 ALA A O 1
ATOM 3303 N N . PRO A 1 388 ? 6.308 -29.966 -59.145 1.00 58.09 388 PRO A N 1
ATOM 3304 C CA . PRO A 1 388 ? 6.546 -29.837 -57.713 1.00 58.09 388 PRO A CA 1
ATOM 3305 C C . PRO A 1 388 ? 5.615 -30.783 -56.942 1.00 58.09 388 PRO A C 1
ATOM 3307 O O . PRO A 1 388 ? 4.395 -30.635 -56.986 1.00 58.09 388 PRO A O 1
ATOM 3310 N N . GLN A 1 389 ? 6.196 -31.771 -56.260 1.00 60.31 389 GLN A N 1
ATOM 3311 C CA . GLN A 1 389 ? 5.475 -32.603 -55.299 1.00 60.31 389 GLN A CA 1
ATOM 3312 C C . GLN A 1 389 ? 5.175 -31.774 -54.050 1.00 60.31 389 GLN A C 1
ATOM 3314 O O . GLN A 1 389 ? 6.056 -31.109 -53.504 1.00 60.31 389 GLN A O 1
ATOM 3319 N N . ASP A 1 390 ? 3.919 -31.804 -53.615 1.00 57.94 390 ASP A N 1
ATOM 3320 C CA . ASP A 1 390 ? 3.476 -31.154 -52.388 1.00 57.94 390 ASP A CA 1
ATOM 3321 C C . ASP A 1 390 ? 3.984 -31.954 -51.176 1.00 57.94 390 ASP A C 1
ATOM 3323 O O . ASP A 1 390 ? 3.450 -33.007 -50.839 1.00 57.94 390 ASP A O 1
ATOM 3327 N N . LEU A 1 391 ? 5.065 -31.471 -50.558 1.00 61.66 391 LEU A N 1
ATOM 3328 C CA . LEU A 1 391 ? 5.709 -32.070 -49.380 1.00 61.66 391 LEU A CA 1
ATOM 3329 C C . LEU A 1 391 ? 5.113 -31.558 -48.055 1.00 61.66 391 LEU A C 1
ATOM 3331 O O . LEU A 1 391 ? 5.726 -31.708 -47.000 1.00 61.66 391 LEU A O 1
ATOM 3335 N N . SER A 1 392 ? 3.949 -30.900 -48.091 1.00 66.62 392 SER A N 1
ATOM 3336 C CA . SER A 1 392 ? 3.301 -30.371 -46.883 1.00 66.62 392 SER A CA 1
ATOM 3337 C C . SER A 1 392 ? 2.698 -31.455 -45.982 1.00 66.62 392 SER A C 1
ATOM 3339 O O . SER A 1 392 ? 2.425 -31.183 -44.812 1.00 66.62 392 SER A O 1
ATOM 3341 N N . GLN A 1 393 ? 2.524 -32.682 -46.485 1.00 59.94 393 GLN A N 1
ATOM 3342 C CA . GLN A 1 393 ? 2.101 -33.827 -45.681 1.00 59.94 393 GLN A CA 1
ATOM 3343 C C . GLN A 1 393 ? 3.295 -34.733 -45.355 1.00 59.94 393 GLN A C 1
ATOM 3345 O O . GLN A 1 393 ? 4.077 -35.047 -46.255 1.00 59.94 393 GLN A O 1
ATOM 3350 N N . PRO A 1 394 ? 3.460 -35.158 -44.087 1.00 61.84 394 PRO A N 1
ATOM 3351 C CA . PRO A 1 394 ? 4.481 -36.133 -43.732 1.00 61.84 394 PRO A CA 1
ATOM 3352 C C . PRO A 1 394 ? 4.222 -37.443 -44.481 1.00 61.84 394 PRO A C 1
ATOM 3354 O O . PRO A 1 394 ? 3.081 -37.898 -44.577 1.00 61.84 394 PRO A O 1
ATOM 3357 N N . ASP A 1 395 ? 5.292 -38.013 -45.033 1.00 63.56 395 ASP A N 1
ATOM 3358 C CA . ASP A 1 395 ? 5.254 -39.213 -45.867 1.00 63.56 395 ASP A CA 1
ATOM 3359 C C . ASP A 1 395 ? 4.541 -40.355 -45.108 1.00 63.56 395 ASP A C 1
ATOM 3361 O O . ASP A 1 395 ? 4.927 -40.643 -43.970 1.00 63.56 395 ASP A O 1
ATOM 3365 N N . PRO A 1 396 ? 3.516 -41.024 -45.677 1.00 68.19 396 PRO A N 1
ATOM 3366 C CA . PRO A 1 396 ? 2.738 -42.048 -44.969 1.00 68.19 396 PRO A CA 1
ATOM 3367 C C . PRO A 1 396 ? 3.571 -43.219 -44.423 1.00 68.19 396 PRO A C 1
ATOM 3369 O O . PRO A 1 396 ? 3.121 -43.918 -43.520 1.00 68.19 396 PRO A O 1
ATOM 3372 N N . ASN A 1 397 ? 4.779 -43.420 -44.959 1.00 68.88 397 ASN A N 1
ATOM 3373 C CA . ASN A 1 397 ? 5.730 -44.460 -44.560 1.00 68.88 397 ASN A CA 1
ATOM 3374 C C . ASN A 1 397 ? 6.909 -43.935 -43.715 1.00 68.88 397 ASN A C 1
ATOM 3376 O O . ASN A 1 397 ? 7.897 -44.649 -43.535 1.00 68.88 397 ASN A O 1
ATOM 3380 N N . TYR A 1 398 ? 6.852 -42.699 -43.212 1.00 69.56 398 TYR A N 1
ATOM 3381 C CA . TYR A 1 398 ? 7.915 -42.158 -42.367 1.00 69.56 398 TYR A CA 1
ATOM 3382 C C . TYR A 1 398 ? 7.807 -42.690 -40.928 1.00 69.56 398 TYR A C 1
ATOM 3384 O O . TYR A 1 398 ? 7.021 -42.195 -40.120 1.00 69.56 398 TYR A O 1
ATOM 3392 N N . GLU A 1 399 ? 8.636 -43.677 -40.584 1.00 66.69 399 GLU A N 1
ATOM 3393 C CA . GLU A 1 399 ? 8.916 -44.052 -39.193 1.00 66.69 399 GLU A CA 1
ATOM 3394 C C . GLU A 1 399 ? 10.144 -43.292 -38.675 1.00 66.69 399 GLU A C 1
ATOM 3396 O O . GLU A 1 399 ? 11.207 -43.285 -39.299 1.00 66.69 399 GLU A O 1
ATOM 3401 N N . TYR A 1 400 ? 10.011 -42.663 -37.501 1.00 65.12 400 TYR A N 1
ATOM 3402 C CA . TYR A 1 400 ? 11.138 -42.024 -36.821 1.00 65.12 400 TYR A CA 1
ATOM 3403 C C . TYR A 1 400 ? 12.229 -43.067 -36.519 1.00 65.12 400 TYR A C 1
ATOM 3405 O O . TYR A 1 400 ? 11.933 -44.080 -35.876 1.00 65.12 400 TYR A O 1
ATOM 3413 N N . PRO A 1 401 ? 13.497 -42.835 -36.912 1.00 72.94 401 PRO A N 1
ATOM 3414 C CA . PRO A 1 401 ? 14.578 -43.741 -36.556 1.00 72.94 401 PRO A CA 1
ATOM 3415 C C . PRO A 1 401 ? 14.724 -43.783 -35.032 1.00 72.94 401 PRO A C 1
ATOM 3417 O O . PRO A 1 401 ? 14.784 -42.742 -34.372 1.00 72.94 401 PRO A O 1
ATOM 3420 N N . LYS A 1 402 ? 14.762 -44.995 -34.463 1.00 69.00 402 LYS A N 1
ATOM 3421 C CA . LYS A 1 402 ? 14.972 -45.185 -33.022 1.00 69.00 402 LYS A CA 1
ATOM 3422 C C . LYS A 1 402 ? 16.288 -44.507 -32.608 1.00 69.00 402 LYS A C 1
ATOM 3424 O O . LYS A 1 402 ? 17.285 -44.674 -33.315 1.00 69.00 402 LYS A O 1
ATOM 3429 N N . PRO A 1 403 ? 16.310 -43.753 -31.494 1.00 63.94 403 PRO A N 1
ATOM 3430 C CA . PRO A 1 403 ? 17.533 -43.121 -31.019 1.00 63.94 403 PRO A CA 1
ATOM 3431 C C . PRO A 1 403 ? 18.605 -44.185 -30.729 1.00 63.94 403 PRO A C 1
ATOM 3433 O O . PRO A 1 403 ? 18.262 -45.305 -30.335 1.00 63.94 403 PRO A O 1
ATOM 3436 N N . PRO A 1 404 ? 19.893 -43.862 -30.941 1.00 53.81 404 PRO A N 1
ATOM 3437 C CA . PRO A 1 404 ? 20.981 -44.810 -30.751 1.00 53.81 404 PRO A CA 1
ATOM 3438 C C . PRO A 1 404 ? 21.042 -45.277 -29.295 1.00 53.81 404 PRO A C 1
ATOM 3440 O O . PRO A 1 404 ? 20.952 -44.479 -28.363 1.00 53.81 404 PRO A O 1
ATOM 3443 N N . VAL A 1 405 ? 21.209 -46.587 -29.121 1.00 53.09 405 VAL A N 1
ATOM 3444 C CA . VAL A 1 405 ? 21.459 -47.225 -27.828 1.00 53.09 405 VAL A CA 1
ATOM 3445 C C . VAL A 1 405 ? 22.807 -46.720 -27.316 1.00 53.09 405 VAL A C 1
ATOM 3447 O O . VAL A 1 405 ? 23.841 -46.976 -27.929 1.00 53.09 405 VAL A O 1
ATOM 3450 N N . THR A 1 406 ? 22.809 -45.977 -26.212 1.00 42.19 406 THR A N 1
ATOM 3451 C CA . THR A 1 406 ? 24.034 -45.665 -25.474 1.00 42.19 406 THR A CA 1
ATOM 3452 C C . THR A 1 406 ? 24.457 -46.909 -24.707 1.00 42.19 406 THR A C 1
ATOM 3454 O O . THR A 1 406 ? 23.999 -47.142 -23.592 1.00 42.19 406 THR A O 1
ATOM 3457 N N . SER A 1 407 ? 25.312 -47.718 -25.324 1.00 44.78 407 SER A N 1
ATOM 3458 C CA . SER A 1 407 ? 26.137 -48.704 -24.635 1.00 44.78 407 SER A CA 1
ATOM 3459 C C . SER A 1 407 ? 27.219 -47.968 -23.842 1.00 44.78 407 SER A C 1
ATOM 3461 O O . SER A 1 407 ? 28.219 -47.524 -24.409 1.00 44.78 407 SER A O 1
ATOM 3463 N N . ILE A 1 408 ? 26.991 -47.807 -22.542 1.00 43.34 408 ILE A N 1
ATOM 3464 C CA . ILE A 1 408 ? 28.064 -47.742 -21.550 1.00 43.34 408 ILE A CA 1
ATOM 3465 C C . ILE A 1 408 ? 27.697 -48.803 -20.516 1.00 43.34 408 ILE A C 1
ATOM 3467 O O . ILE A 1 408 ? 27.001 -48.518 -19.543 1.00 43.34 408 ILE A O 1
ATOM 3471 N N . ASP A 1 409 ? 28.111 -50.030 -20.822 1.00 39.88 409 ASP A N 1
ATOM 3472 C CA . ASP A 1 409 ? 28.282 -51.109 -19.853 1.00 39.88 409 ASP A CA 1
ATOM 3473 C C . ASP A 1 409 ? 29.486 -50.725 -18.966 1.00 39.88 409 ASP A C 1
ATOM 3475 O O . ASP A 1 409 ? 30.467 -50.159 -19.454 1.00 39.88 409 ASP A O 1
ATOM 3479 N N . GLU A 1 410 ? 29.280 -50.664 -17.652 1.00 43.75 410 GLU A N 1
ATOM 3480 C CA . GLU A 1 410 ? 29.656 -51.702 -16.677 1.00 43.75 410 GLU A CA 1
ATOM 3481 C C . GLU A 1 410 ? 31.143 -51.645 -16.306 1.00 43.75 410 GLU A C 1
ATOM 3483 O O . GLU A 1 410 ? 32.022 -51.821 -17.138 1.00 43.75 410 GLU A O 1
ATOM 3488 N N . ASP A 1 411 ? 31.412 -51.358 -15.029 1.00 41.25 411 ASP A N 1
ATOM 3489 C CA . ASP A 1 411 ? 32.050 -52.349 -14.164 1.00 41.25 411 ASP A CA 1
ATOM 3490 C C . ASP A 1 411 ? 32.004 -51.920 -12.684 1.00 41.25 411 ASP A C 1
ATOM 3492 O O . ASP A 1 411 ? 32.110 -50.740 -12.343 1.00 41.25 411 ASP A O 1
ATOM 3496 N N . VAL A 1 412 ? 31.941 -52.948 -11.832 1.00 37.84 412 VAL A N 1
ATOM 3497 C CA . VAL A 1 412 ? 32.293 -53.008 -10.399 1.00 37.84 412 VAL A CA 1
ATOM 3498 C C . VAL A 1 412 ? 31.144 -53.027 -9.365 1.00 37.84 412 VAL A C 1
ATOM 3500 O O . VAL A 1 412 ? 30.762 -52.028 -8.766 1.00 37.84 412 VAL A O 1
ATOM 3503 N N . GLU A 1 413 ? 30.674 -54.263 -9.156 1.00 39.25 413 GLU A N 1
ATOM 3504 C CA . GLU A 1 413 ? 30.617 -55.014 -7.883 1.00 39.25 413 GLU A CA 1
ATOM 3505 C C . GLU A 1 413 ? 29.671 -54.600 -6.731 1.00 39.25 413 GLU A C 1
ATOM 3507 O O . GLU A 1 413 ? 29.817 -53.595 -6.046 1.00 39.25 413 GLU A O 1
ATOM 3512 N N . GLU A 1 414 ? 28.728 -55.520 -6.489 1.00 43.50 414 GLU A N 1
ATOM 3513 C CA . GLU A 1 414 ? 28.357 -56.142 -5.206 1.00 43.50 414 GLU A CA 1
ATOM 3514 C C . GLU A 1 414 ? 28.484 -55.333 -3.899 1.00 43.50 414 GLU A C 1
ATOM 3516 O O . GLU A 1 414 ? 29.567 -55.127 -3.361 1.00 43.50 414 GLU A O 1
ATOM 3521 N N . GLY A 1 415 ? 27.348 -55.068 -3.239 1.00 32.94 415 GLY A N 1
ATOM 3522 C CA . GLY A 1 415 ? 27.387 -54.728 -1.814 1.00 32.94 415 GLY A CA 1
ATOM 3523 C C . GLY A 1 415 ? 26.096 -54.197 -1.205 1.00 32.94 415 GLY A C 1
ATOM 3524 O O . GLY A 1 415 ? 25.807 -53.012 -1.238 1.00 32.94 415 GLY A O 1
ATOM 3525 N N . LYS A 1 416 ? 25.341 -55.110 -0.597 1.00 38.56 416 LYS A N 1
ATOM 3526 C CA . LYS A 1 416 ? 24.293 -54.927 0.420 1.00 38.56 416 LYS A CA 1
ATOM 3527 C C . LYS A 1 416 ? 24.284 -53.614 1.244 1.00 38.56 416 LYS A C 1
ATOM 3529 O O . LYS A 1 416 ? 25.286 -53.218 1.819 1.00 38.56 416 LYS A O 1
ATOM 3534 N N . GLN A 1 417 ? 23.036 -53.223 1.540 1.00 34.72 417 GLN A N 1
ATOM 3535 C CA . GLN A 1 417 ? 22.500 -52.751 2.832 1.00 34.72 417 GLN A CA 1
ATOM 3536 C C . GLN A 1 417 ? 22.520 -51.247 3.195 1.00 34.72 417 GLN A C 1
ATOM 3538 O O . GLN A 1 417 ? 23.550 -50.650 3.453 1.00 34.72 417 GLN A O 1
ATOM 3543 N N . VAL A 1 418 ? 21.287 -50.774 3.450 1.00 34.88 418 VAL A N 1
ATOM 3544 C CA . VAL A 1 418 ? 20.855 -49.954 4.603 1.00 34.88 418 VAL A CA 1
ATOM 3545 C C . VAL A 1 418 ? 21.089 -48.439 4.539 1.00 34.88 418 VAL A C 1
ATOM 3547 O O . VAL A 1 418 ? 22.204 -47.948 4.570 1.00 34.88 418 VAL A O 1
ATOM 3550 N N . GLY A 1 419 ? 19.965 -47.716 4.646 1.00 33.66 419 GLY A N 1
ATOM 3551 C CA . GLY A 1 419 ? 19.873 -46.478 5.423 1.00 33.66 419 GLY A CA 1
ATOM 3552 C C . GLY A 1 419 ? 20.197 -45.189 4.677 1.00 33.66 419 GLY A C 1
ATOM 3553 O O . GLY A 1 419 ? 21.302 -44.676 4.776 1.00 33.66 419 GLY A O 1
ATOM 3554 N N . LEU A 1 420 ? 19.193 -44.595 4.028 1.00 34.75 420 LEU A N 1
ATOM 3555 C CA . LEU A 1 420 ? 19.258 -43.190 3.634 1.00 34.75 420 LEU A CA 1
ATOM 3556 C C . LEU A 1 420 ? 18.928 -42.323 4.865 1.00 34.75 420 LEU A C 1
ATOM 3558 O O . LEU A 1 420 ? 17.760 -42.064 5.151 1.00 34.75 420 LEU A O 1
ATOM 3562 N N . GLN A 1 421 ? 19.963 -41.942 5.618 1.00 36.69 421 GLN A N 1
ATOM 3563 C CA . GLN A 1 421 ? 19.945 -40.791 6.525 1.00 36.69 421 GLN A CA 1
ATOM 3564 C C . GLN A 1 421 ? 20.621 -39.596 5.837 1.00 36.69 421 GLN A C 1
ATOM 3566 O O . GLN A 1 421 ? 21.710 -39.731 5.288 1.00 36.69 421 GLN A O 1
ATOM 3571 N N . ASP A 1 422 ? 19.895 -38.477 5.872 1.00 43.59 422 ASP A N 1
ATOM 3572 C CA . ASP A 1 422 ? 20.232 -37.046 5.829 1.00 43.59 422 ASP A CA 1
ATOM 3573 C C . ASP A 1 422 ? 21.564 -36.544 5.239 1.00 43.59 422 ASP A C 1
ATOM 3575 O O . ASP A 1 422 ? 22.647 -37.001 5.600 1.00 43.59 422 ASP A O 1
ATOM 3579 N N . PRO A 1 423 ? 21.505 -35.379 4.562 1.00 41.09 423 PRO A N 1
ATOM 3580 C CA . PRO A 1 423 ? 22.534 -34.362 4.717 1.00 41.09 423 PRO A CA 1
ATOM 3581 C C . PRO A 1 423 ? 21.986 -33.094 5.396 1.00 41.09 423 PRO A C 1
ATOM 3583 O O . PRO A 1 423 ? 21.089 -32.410 4.900 1.00 41.09 423 PRO A O 1
ATOM 3586 N N . VAL A 1 424 ? 22.594 -32.774 6.540 1.00 38.47 424 VAL A N 1
ATOM 3587 C CA . VAL A 1 424 ? 22.543 -31.483 7.251 1.00 38.47 424 VAL A CA 1
ATOM 3588 C C . VAL A 1 424 ? 23.240 -30.380 6.416 1.00 38.47 424 VAL A C 1
ATOM 3590 O O . VAL A 1 424 ? 24.100 -30.694 5.591 1.00 38.47 424 VAL A O 1
ATOM 3593 N N . PRO A 1 425 ? 22.873 -29.091 6.588 1.00 46.75 425 PRO A N 1
ATOM 3594 C CA . PRO A 1 425 ? 22.977 -28.052 5.564 1.00 46.75 425 PRO A CA 1
ATOM 3595 C C . PRO A 1 425 ? 24.092 -27.015 5.802 1.00 46.75 425 PRO A C 1
ATOM 3597 O O . PRO A 1 425 ? 24.619 -26.871 6.903 1.00 46.75 425 PRO A O 1
ATOM 3600 N N . GLY A 1 426 ? 24.341 -26.181 4.787 1.00 30.48 426 GLY A N 1
ATOM 3601 C CA . GLY A 1 426 ? 24.908 -24.833 4.939 1.00 30.48 426 GLY A CA 1
ATOM 3602 C C . GLY A 1 426 ? 25.170 -24.134 3.591 1.00 30.48 426 GLY A C 1
ATOM 3603 O O . GLY A 1 426 ? 25.234 -24.824 2.574 1.00 30.48 426 GLY A O 1
ATOM 3604 N N . PRO A 1 427 ? 25.371 -22.797 3.532 1.00 39.75 427 PRO A N 1
ATOM 3605 C CA . PRO A 1 427 ? 25.079 -21.750 4.511 1.00 39.75 427 PRO A CA 1
ATOM 3606 C C . PRO A 1 427 ? 23.997 -20.746 4.033 1.00 39.75 427 PRO A C 1
ATOM 3608 O O . PRO A 1 427 ? 23.527 -20.758 2.897 1.00 39.75 427 PRO A O 1
ATOM 3611 N N . ALA A 1 428 ? 23.589 -19.889 4.970 1.00 41.72 428 ALA A N 1
ATOM 3612 C CA . ALA A 1 428 ? 22.420 -19.016 4.963 1.00 41.72 428 ALA A CA 1
ATOM 3613 C C . ALA A 1 428 ? 22.268 -18.068 3.755 1.00 41.72 428 ALA A C 1
ATOM 3615 O O . ALA A 1 428 ? 23.152 -17.277 3.429 1.00 41.72 428 ALA A O 1
ATOM 3616 N N . LYS A 1 429 ? 21.060 -18.071 3.177 1.00 37.56 429 LYS A N 1
ATOM 3617 C CA . LYS A 1 429 ? 20.545 -17.020 2.293 1.00 37.56 429 LYS A CA 1
ATOM 3618 C C . LYS A 1 429 ? 19.894 -15.937 3.160 1.00 37.56 429 LYS A C 1
ATOM 3620 O O . LYS A 1 429 ? 18.957 -16.224 3.901 1.00 37.56 429 LYS A O 1
ATOM 3625 N N . LEU A 1 430 ? 20.399 -14.709 3.065 1.00 42.75 430 LEU A N 1
ATOM 3626 C CA . LEU A 1 430 ? 19.780 -13.515 3.646 1.00 42.75 430 LEU A CA 1
ATOM 3627 C C . LEU A 1 430 ? 18.360 -13.321 3.071 1.00 42.75 430 LEU A C 1
ATOM 3629 O O . LEU A 1 430 ? 18.178 -13.509 1.863 1.00 42.75 430 LEU A O 1
ATOM 3633 N N . PRO A 1 431 ? 17.353 -12.956 3.885 1.00 43.34 431 PRO A N 1
ATOM 3634 C CA . PRO A 1 431 ? 15.997 -12.741 3.397 1.00 43.34 431 PRO A CA 1
ATOM 3635 C C . PRO A 1 431 ? 15.854 -11.375 2.710 1.00 43.34 431 PRO A C 1
ATOM 3637 O O . PRO A 1 431 ? 16.413 -10.370 3.146 1.00 43.34 431 PRO A O 1
ATOM 3640 N N . ALA A 1 432 ? 15.071 -11.359 1.631 1.00 43.66 432 ALA A N 1
ATOM 3641 C CA . ALA A 1 432 ? 14.621 -10.159 0.935 1.00 43.66 432 ALA A CA 1
ATOM 3642 C C . ALA A 1 432 ? 13.705 -9.295 1.835 1.00 43.66 432 ALA A C 1
ATOM 3644 O O . ALA A 1 432 ? 13.002 -9.846 2.688 1.00 43.66 432 ALA A O 1
ATOM 3645 N N . PRO A 1 433 ? 13.685 -7.960 1.654 1.00 38.25 433 PRO A N 1
ATOM 3646 C CA . PRO A 1 433 ? 12.921 -7.046 2.498 1.00 38.25 433 PRO A CA 1
ATOM 3647 C C . PRO A 1 433 ? 11.414 -7.275 2.340 1.00 38.25 433 PRO A C 1
ATOM 3649 O O . PRO A 1 433 ? 10.861 -7.204 1.242 1.00 38.25 433 PRO A O 1
ATOM 3652 N N . SER A 1 434 ? 10.740 -7.550 3.456 1.00 34.88 434 SER A N 1
ATOM 3653 C CA . SER A 1 434 ? 9.285 -7.587 3.526 1.00 34.88 434 SER A CA 1
ATOM 3654 C C . SER A 1 434 ? 8.738 -6.162 3.587 1.00 34.88 434 SER A C 1
ATOM 3656 O O . SER A 1 434 ? 8.892 -5.494 4.608 1.00 34.88 434 SER A O 1
ATOM 3658 N N . ASN A 1 435 ? 8.041 -5.723 2.540 1.00 43.25 435 ASN A N 1
ATOM 3659 C CA . ASN A 1 435 ? 7.079 -4.632 2.663 1.00 43.25 435 ASN A CA 1
ATOM 3660 C C . ASN A 1 435 ? 5.897 -5.142 3.494 1.00 43.25 435 ASN A C 1
ATOM 3662 O O . ASN A 1 435 ? 5.068 -5.908 3.002 1.00 43.25 435 ASN A O 1
ATOM 3666 N N . LYS A 1 436 ? 5.854 -4.756 4.768 1.00 34.88 436 LYS A N 1
ATOM 3667 C CA . LYS A 1 436 ? 4.661 -4.845 5.608 1.00 34.88 436 LYS A CA 1
ATOM 3668 C C . LYS A 1 436 ? 4.303 -3.432 6.044 1.00 34.88 436 LYS A C 1
ATOM 3670 O O . LYS A 1 436 ? 5.006 -2.844 6.858 1.00 34.88 436 LYS A O 1
ATOM 3675 N N . GLU A 1 437 ? 3.225 -2.913 5.474 1.00 42.19 437 GLU A N 1
ATOM 3676 C CA . GLU A 1 437 ? 2.440 -1.847 6.093 1.00 42.19 437 GLU A CA 1
ATOM 3677 C C . GLU A 1 437 ? 1.651 -2.416 7.291 1.00 42.19 437 GLU A C 1
ATOM 3679 O O . GLU A 1 437 ? 1.456 -3.638 7.372 1.00 42.19 437 GLU A O 1
ATOM 3684 N N . PRO A 1 438 ? 1.253 -1.573 8.260 1.00 48.44 438 PRO A N 1
ATOM 3685 C CA . PRO A 1 438 ? 0.784 -2.025 9.559 1.00 48.44 438 PRO A CA 1
ATOM 3686 C C . PRO A 1 438 ? -0.714 -2.343 9.513 1.00 48.44 438 PRO A C 1
ATOM 3688 O O . PRO A 1 438 ? -1.549 -1.446 9.438 1.00 48.44 438 PRO A O 1
ATOM 3691 N N . GLU A 1 439 ? -1.069 -3.626 9.597 1.00 43.41 439 GLU A N 1
ATOM 3692 C CA . GLU A 1 439 ? -2.431 -4.022 9.959 1.00 43.41 439 GLU A CA 1
ATOM 3693 C C . GLU A 1 439 ? -2.555 -4.077 11.481 1.00 43.41 439 GLU A C 1
ATOM 3695 O O . GLU A 1 439 ? -2.101 -5.002 12.159 1.00 43.41 439 GLU A O 1
ATOM 3700 N N . ASP A 1 440 ? -3.175 -3.025 11.994 1.00 46.56 440 ASP A N 1
ATOM 3701 C CA . ASP A 1 440 ? -3.725 -2.932 13.329 1.00 46.56 440 ASP A CA 1
ATOM 3702 C C . ASP A 1 440 ? -4.931 -3.882 13.498 1.00 46.56 440 ASP A C 1
ATOM 3704 O O . ASP A 1 440 ? -5.702 -4.127 12.571 1.00 46.56 440 ASP A O 1
ATOM 3708 N N . TYR A 1 441 ? -5.121 -4.352 14.735 1.00 40.47 441 TYR A N 1
ATOM 3709 C CA . TYR A 1 441 ? -6.253 -5.141 15.251 1.00 40.47 441 TYR A CA 1
ATOM 3710 C C . TYR A 1 441 ? -6.377 -6.624 14.848 1.00 40.47 441 TYR A C 1
ATOM 3712 O O . TYR A 1 441 ? -7.081 -6.999 13.913 1.00 40.47 441 TYR A O 1
ATOM 3720 N N . LYS A 1 442 ? -5.899 -7.496 15.750 1.00 34.22 442 LYS A N 1
ATOM 3721 C CA . LYS A 1 442 ? -6.740 -8.497 16.447 1.00 34.22 442 LYS A CA 1
ATOM 3722 C C . LYS A 1 442 ? -5.984 -9.114 17.627 1.00 34.22 442 LYS A C 1
ATOM 3724 O O . LYS A 1 442 ? -5.038 -9.877 17.458 1.00 34.22 442 LYS A O 1
ATOM 3729 N N . ARG A 1 443 ? -6.447 -8.810 18.846 1.00 40.47 443 ARG A N 1
ATOM 3730 C CA . ARG A 1 443 ? -6.103 -9.564 20.060 1.00 40.47 443 ARG A CA 1
ATOM 3731 C C . ARG A 1 443 ? -6.538 -11.016 19.879 1.00 40.47 443 ARG A C 1
ATOM 3733 O O . ARG A 1 443 ? -7.730 -11.311 19.881 1.00 40.47 443 ARG A O 1
ATOM 3740 N N . ALA A 1 444 ? -5.568 -11.915 19.787 1.00 37.41 444 ALA A N 1
ATOM 3741 C CA . ALA A 1 444 ? -5.755 -13.304 20.165 1.00 37.41 444 ALA A CA 1
ATOM 3742 C C . ALA A 1 444 ? -5.866 -13.361 21.699 1.00 37.41 444 ALA A C 1
ATOM 3744 O O . ALA A 1 444 ? -4.888 -13.136 22.408 1.00 37.41 444 ALA A O 1
ATOM 3745 N N . GLY A 1 445 ? -7.071 -13.600 22.216 1.00 34.81 445 GLY A N 1
ATOM 3746 C CA . GLY A 1 445 ? -7.248 -14.080 23.587 1.00 34.81 445 GLY A CA 1
ATOM 3747 C C . GLY A 1 445 ? -6.952 -15.578 23.639 1.00 34.81 445 GLY A C 1
ATOM 3748 O O . GLY A 1 445 ? -7.309 -16.306 22.712 1.00 34.81 445 GLY A O 1
ATOM 3749 N N . SER A 1 446 ? -6.288 -16.044 24.698 1.00 37.16 446 SER A N 1
ATOM 3750 C CA . SER A 1 446 ? -6.036 -17.470 24.898 1.00 37.16 446 SER A CA 1
ATOM 3751 C C . SER A 1 446 ? -7.328 -18.211 25.250 1.00 37.16 446 SER A C 1
ATOM 3753 O O . SER A 1 446 ? -8.091 -17.818 26.133 1.00 37.16 446 SER A O 1
ATOM 3755 N N . ALA A 1 447 ? -7.553 -19.331 24.570 1.00 40.47 447 ALA A N 1
ATOM 3756 C CA . ALA A 1 447 ? -8.452 -20.370 25.035 1.00 40.47 447 ALA A CA 1
ATOM 3757 C C . ALA A 1 447 ? -7.763 -21.130 26.179 1.00 40.47 447 ALA A C 1
ATOM 3759 O O . ALA A 1 447 ? -6.755 -21.791 25.944 1.00 40.47 447 ALA A O 1
ATOM 3760 N N . ASN A 1 448 ? -8.284 -20.974 27.400 1.00 41.84 448 ASN A N 1
ATOM 3761 C CA . ASN A 1 448 ? -8.369 -21.959 28.493 1.00 41.84 448 ASN A CA 1
ATOM 3762 C C . ASN A 1 448 ? -8.278 -21.272 29.857 1.00 41.84 448 ASN A C 1
ATOM 3764 O O . ASN A 1 448 ? -7.256 -20.694 30.214 1.00 41.84 448 ASN A O 1
ATOM 3768 N N . GLY A 1 449 ? -9.346 -21.405 30.643 1.00 31.33 449 GLY A N 1
ATOM 3769 C CA . GLY A 1 449 ? -9.366 -20.992 32.041 1.00 31.33 449 GLY A CA 1
ATOM 3770 C C . GLY A 1 449 ? -10.771 -20.701 32.540 1.00 31.33 449 GLY A C 1
ATOM 3771 O O . GLY A 1 449 ? -11.138 -19.544 32.710 1.00 31.33 449 GLY A O 1
ATOM 3772 N N . LEU A 1 450 ? -11.558 -21.751 32.794 1.00 48.09 450 LEU A N 1
ATOM 3773 C CA . LEU A 1 450 ? -12.692 -21.672 33.712 1.00 48.09 450 LEU A CA 1
ATOM 3774 C C . LEU A 1 450 ? -12.207 -21.085 35.044 1.00 48.09 450 LEU A C 1
ATOM 3776 O O . LEU A 1 450 ? -11.560 -21.792 35.810 1.00 48.09 450 LEU A O 1
ATOM 3780 N N . GLN A 1 451 ? -12.566 -19.842 35.351 1.00 37.28 451 GLN A N 1
ATOM 3781 C CA . GLN A 1 451 ? -12.691 -19.363 36.725 1.00 37.28 451 GLN A CA 1
ATOM 3782 C C . GLN A 1 451 ? -13.854 -18.381 36.794 1.00 37.28 451 GLN A C 1
ATOM 3784 O O . GLN A 1 451 ? -13.780 -17.246 36.333 1.00 37.28 451 GLN A O 1
ATOM 3789 N N . TRP A 1 452 ? -14.948 -18.851 37.385 1.00 39.31 452 TRP A N 1
ATOM 3790 C CA . TRP A 1 452 ? -16.008 -17.994 37.885 1.00 39.31 452 TRP A CA 1
ATOM 3791 C C . TRP A 1 452 ? -15.397 -17.050 38.926 1.00 39.31 452 TRP A C 1
ATOM 3793 O O . TRP A 1 452 ? -14.913 -17.500 39.965 1.00 39.31 452 TRP A O 1
ATOM 3803 N N . ARG A 1 453 ? -15.418 -15.742 38.663 1.00 34.47 453 ARG A N 1
ATOM 3804 C CA . ARG A 1 453 ? -15.316 -14.727 39.712 1.00 34.47 453 ARG A CA 1
ATOM 3805 C C . ARG A 1 453 ? -16.549 -13.848 39.656 1.00 34.47 453 ARG A C 1
ATOM 3807 O O . ARG A 1 453 ? -16.881 -13.267 38.631 1.00 34.47 453 ARG A O 1
ATOM 3814 N N . ASN A 1 454 ? -17.220 -13.839 40.796 1.00 35.12 454 ASN A N 1
ATOM 3815 C CA . ASN A 1 454 ? -18.434 -13.113 41.100 1.00 35.12 454 ASN A CA 1
ATOM 3816 C C . ASN A 1 454 ? -18.308 -11.642 40.699 1.00 35.12 454 ASN A C 1
ATOM 3818 O O . ASN A 1 454 ? -17.413 -10.941 41.171 1.00 35.12 454 ASN A O 1
ATOM 3822 N N . ALA A 1 455 ? -19.238 -11.185 39.866 1.00 37.84 455 ALA A N 1
ATOM 3823 C CA . ALA A 1 455 ? -19.525 -9.774 39.710 1.00 37.84 455 ALA A CA 1
ATOM 3824 C C . ALA A 1 455 ? -20.013 -9.236 41.064 1.00 37.84 455 ALA A C 1
ATOM 3826 O O . ALA A 1 455 ? -21.092 -9.599 41.534 1.00 37.84 455 ALA A O 1
ATOM 3827 N N . GLN A 1 456 ? -19.214 -8.381 41.701 1.00 42.50 456 GLN A N 1
ATOM 3828 C CA . GLN A 1 456 ? -19.759 -7.370 42.595 1.00 42.50 456 GLN A CA 1
ATOM 3829 C C . GLN A 1 456 ? -20.468 -6.360 41.694 1.00 42.50 456 GLN A C 1
ATOM 3831 O O . GLN A 1 45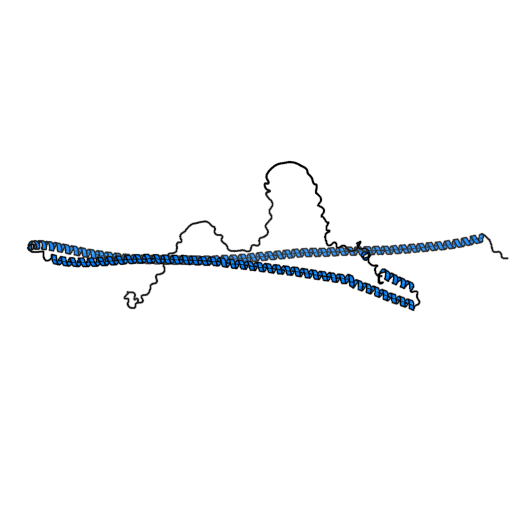6 ? -19.838 -5.489 41.108 1.00 42.50 456 GLN A O 1
ATOM 3836 N N . HIS A 1 457 ? -21.771 -6.555 41.509 1.00 39.62 457 HIS A N 1
ATOM 3837 C CA . HIS A 1 457 ? -22.635 -5.490 41.031 1.00 39.62 457 HIS A CA 1
ATOM 3838 C C . HIS A 1 457 ? -22.834 -4.499 42.172 1.00 39.62 457 HIS A C 1
ATOM 3840 O O . HIS A 1 457 ? -23.265 -4.875 43.266 1.00 39.62 457 HIS A O 1
ATOM 3846 N N . ASP A 1 458 ? -22.519 -3.244 41.881 1.00 38.09 458 ASP A N 1
ATOM 3847 C CA . ASP A 1 458 ? -22.867 -2.083 42.678 1.00 38.09 458 ASP A CA 1
ATOM 3848 C C . ASP A 1 458 ? -24.358 -2.103 43.032 1.00 38.09 458 ASP A C 1
ATOM 3850 O O . ASP A 1 458 ? -25.239 -1.939 42.186 1.00 38.09 458 ASP A O 1
ATOM 3854 N N . LEU A 1 459 ? -24.640 -2.295 44.318 1.00 47.44 459 LEU A N 1
ATOM 3855 C CA . LEU A 1 459 ? -25.935 -2.018 44.924 1.00 47.44 459 LEU A CA 1
ATOM 3856 C C . LEU A 1 459 ? -26.101 -0.497 45.028 1.00 47.44 459 LEU A C 1
ATOM 3858 O O . LEU A 1 459 ? -25.914 0.088 46.092 1.00 47.44 459 LEU A O 1
ATOM 3862 N N . THR A 1 460 ? -26.467 0.151 43.925 1.00 41.97 460 THR A N 1
ATOM 3863 C CA . THR A 1 460 ? -27.059 1.491 43.974 1.00 41.97 460 THR A CA 1
ATOM 3864 C C . THR A 1 460 ? -28.577 1.342 44.019 1.00 41.97 460 THR A C 1
ATOM 3866 O O . THR A 1 460 ? -29.234 0.976 43.048 1.00 41.97 460 THR A O 1
ATOM 3869 N N . LEU A 1 461 ? -29.145 1.573 45.205 1.00 50.38 461 LEU A N 1
ATOM 3870 C CA . LEU A 1 461 ? -30.588 1.729 45.379 1.00 50.38 461 LEU A CA 1
ATOM 3871 C C . LEU A 1 461 ? -31.062 2.954 44.574 1.00 50.38 461 LEU A C 1
ATOM 3873 O O . LEU A 1 461 ? -30.371 3.976 44.582 1.00 50.38 461 LEU A O 1
ATOM 3877 N N . PRO A 1 462 ? -32.234 2.907 43.916 1.00 53.47 462 PRO A N 1
ATOM 3878 C CA . PRO A 1 462 ? -32.772 4.082 43.246 1.00 53.47 462 PRO A CA 1
ATOM 3879 C C . PRO A 1 462 ? -33.127 5.174 44.275 1.00 53.47 462 PRO A C 1
ATOM 3881 O O . PRO A 1 462 ? -33.577 4.858 45.383 1.00 53.47 462 PRO A O 1
ATOM 3884 N N . PRO A 1 463 ? -32.957 6.465 43.936 1.00 45.91 463 PRO A N 1
ATOM 3885 C CA . PRO A 1 463 ? -33.277 7.565 44.836 1.00 45.91 463 PRO A CA 1
ATOM 3886 C C . PRO A 1 463 ? -34.781 7.611 45.133 1.00 45.91 463 PRO A C 1
ATOM 3888 O O . PRO A 1 463 ? -35.624 7.563 44.234 1.00 45.91 463 PRO A O 1
ATOM 3891 N N . ILE A 1 464 ? -35.117 7.736 46.419 1.00 46.53 464 ILE A N 1
ATOM 3892 C CA . ILE A 1 464 ? -36.489 7.907 46.903 1.00 46.53 464 ILE A CA 1
ATOM 3893 C C . ILE A 1 464 ? -37.019 9.244 46.374 1.00 46.53 464 ILE A C 1
ATOM 3895 O O . ILE A 1 464 ? -36.631 10.316 46.838 1.00 46.53 464 ILE A O 1
ATOM 3899 N N . THR A 1 465 ? -37.934 9.189 45.410 1.00 50.88 465 THR A N 1
ATOM 3900 C CA . THR A 1 465 ? -38.705 10.355 44.979 1.00 50.88 465 THR A CA 1
ATOM 3901 C C . THR A 1 465 ? -39.787 10.640 46.018 1.00 50.88 465 THR A C 1
ATOM 3903 O O . THR A 1 465 ? -40.758 9.900 46.173 1.00 50.88 465 THR A O 1
ATOM 3906 N N . VAL A 1 466 ? -39.616 11.728 46.770 1.00 50.47 466 VAL A N 1
ATOM 3907 C CA . VAL A 1 466 ? -40.641 12.232 47.690 1.00 50.47 466 VAL A CA 1
ATOM 3908 C C . VAL A 1 466 ? -41.770 12.826 46.850 1.00 50.47 466 VAL A C 1
ATOM 3910 O O . VAL A 1 466 ? -41.657 13.943 46.347 1.00 50.47 466 VAL A O 1
ATOM 3913 N N . ARG A 1 467 ? -42.868 12.083 46.681 1.00 50.09 467 ARG A N 1
ATOM 3914 C CA . ARG A 1 467 ? -44.111 12.641 46.132 1.00 50.09 467 ARG A CA 1
ATOM 3915 C C . ARG A 1 467 ? -44.643 13.710 47.086 1.00 50.09 467 ARG A C 1
ATOM 3917 O O . ARG A 1 467 ? -44.856 13.444 48.269 1.00 50.09 467 ARG A O 1
ATOM 3924 N N . GLN A 1 468 ? -44.840 14.920 46.572 1.00 53.12 468 GLN A N 1
ATOM 3925 C CA . GLN A 1 468 ? -45.515 15.993 47.296 1.00 53.12 468 GLN A CA 1
ATOM 3926 C C . GLN A 1 468 ? -47.005 15.650 47.438 1.00 53.12 468 GLN A C 1
ATOM 3928 O O . GLN A 1 468 ? -47.608 15.045 46.556 1.00 53.12 468 GLN A O 1
ATOM 3933 N N . CYS A 1 469 ? -47.580 15.973 48.593 1.00 51.56 469 CYS A N 1
ATOM 3934 C CA . CYS A 1 469 ? -48.959 15.647 48.939 1.00 51.56 469 CYS A CA 1
ATOM 3935 C C . CYS A 1 469 ? -49.925 16.582 48.183 1.00 51.56 469 CYS A C 1
ATOM 3937 O O . CYS A 1 469 ? -49.987 17.769 48.487 1.00 51.56 469 CYS A O 1
ATOM 3939 N N . GLU A 1 470 ? -50.680 16.056 47.214 1.00 56.12 470 GLU A N 1
ATOM 3940 C CA . GLU A 1 470 ? -51.642 16.809 46.381 1.00 56.12 470 GLU A CA 1
ATOM 3941 C C . GLU A 1 470 ? -53.063 16.879 46.975 1.00 56.12 470 GLU A C 1
ATOM 3943 O O . GLU A 1 470 ? -54.056 16.975 46.259 1.00 56.12 470 GLU A O 1
ATOM 3948 N N . THR A 1 471 ? -53.207 16.847 48.299 1.00 55.38 471 THR A N 1
ATOM 3949 C CA . THR A 1 471 ? -54.523 17.011 48.937 1.00 55.38 471 THR A CA 1
ATOM 3950 C C . THR A 1 471 ? -54.568 18.290 49.757 1.00 55.38 471 THR A C 1
ATOM 3952 O O . THR A 1 471 ? -53.899 18.399 50.784 1.00 55.38 471 THR A O 1
ATOM 3955 N N . LEU A 1 472 ? -55.430 19.225 49.343 1.00 58.38 472 LEU A N 1
ATOM 3956 C CA . LEU A 1 472 ? -55.718 20.522 49.982 1.00 58.38 472 LEU A CA 1
ATOM 3957 C C . LEU A 1 472 ? -56.306 20.424 51.415 1.00 58.38 472 LEU A C 1
ATOM 3959 O O . LEU A 1 472 ? -56.782 21.421 51.950 1.00 58.38 472 LEU A O 1
ATOM 3963 N N . GLN A 1 473 ? -56.279 19.247 52.054 1.00 57.06 473 GLN A N 1
ATOM 3964 C CA . GLN A 1 473 ? -56.856 18.989 53.380 1.00 57.06 473 GLN A CA 1
ATOM 3965 C C . GLN A 1 473 ? -55.976 18.110 54.308 1.00 57.06 473 GLN A C 1
ATOM 3967 O O . GLN A 1 473 ? -56.501 17.526 55.254 1.00 57.06 473 GLN A O 1
ATOM 3972 N N . CYS A 1 474 ? -54.648 18.007 54.109 1.00 54.56 474 CYS A N 1
ATOM 3973 C CA . CYS A 1 474 ? -53.771 17.394 55.134 1.00 54.56 474 CYS A CA 1
ATOM 3974 C C . CYS A 1 474 ? -53.313 18.420 56.183 1.00 54.56 474 CYS A C 1
ATOM 3976 O O . CYS A 1 474 ? -52.606 19.375 55.863 1.00 54.56 474 CYS A O 1
ATOM 3978 N N . ASN A 1 475 ? -53.640 18.170 57.455 1.00 58.75 475 ASN A N 1
ATOM 3979 C CA . ASN A 1 475 ? -53.083 18.867 58.620 1.00 58.75 475 ASN A CA 1
ATOM 3980 C C . ASN A 1 475 ? -51.801 18.171 59.105 1.00 58.75 475 ASN A C 1
ATOM 3982 O O . ASN A 1 475 ? -51.770 17.568 60.175 1.00 58.75 475 ASN A O 1
ATOM 3986 N N . CYS A 1 476 ? -50.743 18.228 58.303 1.00 57.47 476 CYS A N 1
ATOM 3987 C CA . CYS A 1 476 ? -49.430 17.709 58.668 1.00 57.47 476 CYS A CA 1
ATOM 3988 C C . CYS A 1 476 ? -48.429 18.881 58.854 1.00 57.47 476 CYS A C 1
ATOM 3990 O O . CYS A 1 476 ? -48.397 19.806 58.044 1.00 57.47 476 CYS A O 1
ATOM 3992 N N . GLU A 1 477 ? -47.650 18.872 59.950 1.00 52.94 477 GLU A N 1
ATOM 3993 C CA . GLU A 1 477 ? -46.881 19.990 60.566 1.00 52.94 477 GLU A CA 1
ATOM 3994 C C . GLU A 1 477 ? -45.716 20.597 59.740 1.00 52.94 477 GLU A C 1
ATOM 3996 O O . GLU A 1 477 ? -44.759 21.148 60.282 1.00 52.94 477 GLU A O 1
ATOM 4001 N N . LYS A 1 478 ? -45.772 20.559 58.407 1.00 53.34 478 LYS A N 1
ATOM 4002 C CA . LYS A 1 478 ? -44.816 21.248 57.527 1.00 53.34 478 LYS A CA 1
ATOM 4003 C C . LYS A 1 478 ? -45.475 22.424 56.805 1.00 53.34 478 LYS A C 1
ATOM 4005 O O . LYS A 1 478 ? -45.509 22.475 55.582 1.00 53.34 478 LYS A O 1
ATOM 4010 N N . LYS A 1 479 ? -45.948 23.411 57.570 1.00 42.00 479 LYS A N 1
ATOM 4011 C CA . LYS A 1 479 ? -46.053 24.802 57.099 1.00 42.00 479 LYS A CA 1
ATOM 4012 C C . LYS A 1 479 ? -44.903 25.585 57.728 1.00 42.00 479 LYS A C 1
ATOM 4014 O O . LYS A 1 479 ? -44.967 25.938 58.901 1.00 42.00 479 LYS A O 1
ATOM 4019 N N . LYS A 1 480 ? -43.825 25.800 56.972 1.00 44.09 480 LYS A N 1
ATOM 4020 C CA . LYS A 1 480 ? -42.777 26.752 57.358 1.00 44.09 480 LYS A CA 1
ATOM 4021 C C . LYS A 1 480 ? -43.133 28.140 56.823 1.00 44.09 480 LYS A C 1
ATOM 4023 O O . LYS A 1 480 ? -43.722 28.246 55.750 1.00 44.09 480 LYS A O 1
ATOM 4028 N N . LYS A 1 481 ? -42.796 29.148 57.632 1.00 36.94 481 LYS A N 1
ATOM 4029 C CA . LYS A 1 481 ? -42.584 30.537 57.213 1.00 36.94 481 LYS A CA 1
ATOM 4030 C C . LYS A 1 481 ? -41.650 30.617 56.014 1.00 36.94 481 LYS A C 1
ATOM 4032 O O . LYS A 1 481 ? -40.746 29.749 55.949 1.00 36.94 481 LYS A O 1
#

=== Feature glossary ===
Legend for the data blocks above and below:

— What the protein is —

Sequence gives the chain of amino acids in standard one-letter code (A=alanine, C=cysteine, …, Y=tyrosine), read N→C. It is the only feature that is directly encoded by the gene; all structural features are derived from the folded form of this sequence.

The annotation block draws on four external resources. InterPro: which protein families and domains the sequence belongs to. GO: standardized terms for what the protein does, what process it participates in, and where in the cell it acts. CATH: which structural fold it has in the CATH hierarchy. Organism: the species of origin.

— Where its atoms are —

Atomic coordinates in PDBx/mmCIF format — the same representation the Protein Data Bank distributes. Each line of the _atom_site loop places one backbone atom in Cartesian space (units: ångströms, origin: arbitrary).

Six rendered views show the 3D structure from the faces of a cube — i.e. along ±x, ±y, ±z. Rendering representation is drawn randomly per protein from cartoon (secondary-structure ribbons), sticks (backbone bonds), or molecular surface; coloring is either N→C rainbow (blue at the N-terminus through red at the C-terminus) or one color per chain.

— Local backbone conformation —

DSSP 8-state secondary structure assigns each residue one of H (α-helix), G (3₁₀-helix), I (π-helix), E (extended β-strand), B (isolated β-bridge), T (hydrogen-bonded turn), S (bend), or '-' (coil). The assignment is computed from backbone hydrogen-bond geometry via the Kabsch–Sander algorithm.

P-SEA three-state annotation labels each residue as helix, strand, or coil based purely on the geometry of the Cα trace. It serves as a fallback when the full backbone (and thus DSSP) is unavailable.

φ (phi) and ψ (psi) are the two rotatable backbone dihedrals per residue: φ is the C(i-1)–N–Cα–C torsion, ψ is the N–Cα–C–N(i+1) torsion, both in degrees on (−180°, 180°]. α-helical residues cluster near (−60°, −45°); β-strand residues near (−120°, +130°). A Ramachandran plot is simply a scatter of (φ, ψ) for every residue.

— Global shape and packing —

Radius of gyration (Rg) is the root-mean-square distance of Cα atoms from their centroid — a single number for overall size and compactness. A globular domain of N residues has Rg ≈ 2.2·N^0.38 Å; an extended or disordered chain has a much larger Rg. The Cα contact count is the number of residue pairs whose Cα atoms are within 8 Å and are more than four positions apart in sequence — a standard proxy for tertiary packing density. The bounding box is the smallest axis-aligned box enclosing all Cα atoms.

Accessible surface area quantifies burial. A residue with SASA near zero is packed into the hydrophobic core; one with SASA >100 Å² sits on the surface. Computed here via the Shrake–Rupley numerical algorithm with a 1.4 Å probe.

The contact map is a binary N×N matrix image: pixel (i, j) is dark where Cα_i and Cα_j are within 8 Å and |i−j|>4. Because the |i−j|>4 filter removes local helical contacts, off-diagonal stripes parallel to the main diagonal indicate parallel β-sheets; stripes perpendicular to it indicate antiparallel β-sheets. The Ramachandran plot scatters every residue's (φ, ψ) pair against the sterically allowed regions. The PAE heatmap renders the predicted-aligned-error matrix.

— Structural neighborhood —

A 3Di character summarizes, for each residue, the relative orientation of the Cα frame of its nearest spatial neighbor. Because it encodes fold topology rather than chemistry, 3Di alignments detect remote structural similarity that sequence alignment misses.

Structural nearest neighbors (via Foldseek easy-search vs the PDB). Reported per hit: target PDB id, E-value, and alignment TM-score. A TM-score above ~0.5 is the conventional threshold for 'same fold'.

— Confidence and disorder —

For AlphaFold models, the B-factor field carries pLDDT — the model's own estimate of local accuracy on a 0–100 scale. Regions with pLDDT<50 should be treated as essentially unmodeled; they often correspond to intrinsically disordered segments.

B-factor (Debye–Waller factor) reflects atomic displacement in the crystal lattice. It is an experimental observable (units Å²), not a prediction; low values mean the atom is pinned down, high values mean it moves or is heterogeneous across the crystal.

Predicted Aligned Error (PAE) is an AlphaFold confidence matrix: entry (i, j) is the expected error in the position of residue j, in ångströms, when the prediction is superimposed on the true structure at residue i. Low PAE within a block of residues means that block is internally rigid and well-predicted; high PAE between two blocks means their relative placement is uncertain even if each block individually is confident.